Protein AF-0000000076840423 (afdb_homodimer)

Solvent-accessible surface area (backbone atoms only — not comparable to full-atom values): 22211 Å² total; per-residue (Å²): 113,71,65,56,52,51,48,51,56,51,63,62,37,62,54,51,47,40,51,42,52,26,36,36,42,45,23,32,31,58,39,43,52,65,48,45,51,59,42,34,30,20,41,46,35,51,72,68,57,31,37,48,40,54,22,37,22,36,36,16,24,22,51,9,21,39,50,32,24,53,50,19,53,59,40,26,74,80,32,70,71,45,27,24,54,50,46,28,32,50,12,32,47,49,41,34,61,45,45,45,42,64,52,64,65,50,70,82,44,68,86,41,51,65,62,50,37,53,49,34,22,54,40,18,33,41,48,35,11,37,55,55,24,24,52,53,58,49,50,59,46,45,36,48,66,58,45,37,58,50,52,52,16,49,45,46,19,53,25,26,40,46,25,10,56,32,23,44,47,47,35,45,43,13,40,71,70,43,52,37,57,34,89,73,35,48,53,97,71,19,14,68,67,42,23,52,14,41,30,53,30,40,39,56,42,27,37,53,29,23,54,52,30,32,56,43,50,56,61,42,70,69,40,37,61,56,42,31,54,51,24,52,52,52,49,53,52,56,54,66,72,97,113,68,66,58,53,51,49,52,56,52,62,61,36,64,54,50,47,39,52,42,53,25,37,36,42,45,23,32,32,58,40,42,53,65,49,44,50,60,41,33,30,19,42,48,37,51,71,68,58,30,37,47,41,51,23,39,21,36,36,17,24,21,51,9,24,38,50,32,25,53,51,18,54,59,39,24,74,80,33,72,71,45,26,25,54,51,48,26,33,50,12,30,46,49,42,32,60,46,44,46,41,62,53,64,65,49,69,82,46,69,85,42,51,64,62,51,38,53,48,35,24,54,41,17,32,41,47,35,12,36,53,54,24,25,52,52,58,49,49,58,46,45,37,48,66,60,45,38,57,49,51,52,15,50,45,44,20,51,26,26,38,47,26,10,55,31,24,45,47,48,40,46,43,12,38,71,71,43,54,35,55,35,91,74,34,49,53,96,71,19,16,67,66,42,23,52,14,42,30,52,29,40,39,56,43,27,38,53,32,23,53,52,30,33,56,44,51,53,62,42,68,68,40,37,60,55,41,31,54,51,25,51,52,52,50,53,53,56,54,65,72,96

Secondary structure (DSSP, 8-state):
-HHHHHHHHHHH-HHHHHHHHHHHHHHHHHHHHHTHHHHHHHHT--HHHHHHHHHHHHHHHHHHHHHHHHHHHHHHHH-TTTHHHHHHHHHHHHHHHHHHIIIIIS-SSGGGHHHHHHHHHHHHHHHT-IIIIIIHHHHHHHS-GGGHHHHHHHHHHHHHHHHHHHHHHHHHIIIIIT---GGG--GGG--HHHHHHHHHHHHHHHHHHHHHHHHHTTTHHHHHHHHHHHHHHHHHHHHHT-/-HHHHHHHHHHH-HHHHHHHHHHHHHHHHHHHHHTHHHHHHHHT--HHHHHHHHHHHHHHHHHHHHHHHHHHHHHHHH-TTTHHHHHHHHHHHHHHHHHHIIIIIS-SSGGGHHHHHHHHHHHHHHHT-IIIIIIHHHHHHHS-GGGHHHHHHHHHHHHHHHHHHHHHHHHHIIIIIT---GGG--GGG--HHHHHHHHHHHHHHHHHHHHHHHHHTTTHHHHHHHHHHHHHHHHHHHHHT-

Foldseek 3Di:
DVVVVLLVVLCPQVLLVLVLVLLLLQLLLVLLVVCQLVLLLLLPDDNVLSVLLVVLLVVLQVQQQVVLLVQLVVVCVVVVQPSLLVLQLFLLQLLQVLLCCLLPVDDSHPVCSVVSNVSSSPNSNRNNHNVNRHVLVLLPQLAPPVCSVVSVVVSCVSSVVSSVVSNVVLVCCLCPPLVLPVVVRPSNGRNPSNSNSSSVSSSVSGNVSSVVSSVSSVCSSPRSVVSSVVNVVVNVVVVVVD/DVVVVLLVVLCPQVLLVLVLVLLLLQLLLVLLVVCQLVLLLLLPDDNVLSVLLVVLLVVLQVQQQVVLLVQLVVVCVVVVQPSLLVLQLFLLQLLQVLLCCQLPVDDSHPVCSVVSNVSSSPNSNRNNHNVNRHVLVLLPQLAPPVCSVVSVVVSCVSSVVSSVVSNVVLVCCLCPPLVLPVVVRPSNGHNPSNSNSSSVSSSVSGNVSSVVSSVSSVCSSPRSVVSSVVNVVVVVVVVVVD

Structure (mmCIF, N/CA/C/O backbone):
data_AF-0000000076840423-model_v1
#
loop_
_entity.id
_entity.type
_entity.pdbx_description
1 polymer 'Major facilitator superfamily (MFS) profile domain-containing protein'
#
loop_
_atom_site.group_PDB
_atom_site.id
_atom_site.type_symbol
_atom_site.label_atom_id
_atom_site.label_alt_id
_atom_site.label_comp_id
_atom_site.label_asym_id
_atom_site.label_entity_id
_atom_site.label_seq_id
_atom_site.pdbx_PDB_ins_code
_atom_site.Cartn_x
_atom_site.Cartn_y
_atom_site.Cartn_z
_atom_site.occupancy
_atom_site.B_iso_or_equiv
_atom_site.auth_seq_id
_atom_site.auth_comp_id
_atom_site.auth_asym_id
_atom_site.auth_atom_id
_atom_site.pdbx_PDB_model_num
ATOM 1 N N . MET A 1 1 ? -11.68 -28.531 9.398 1 45.97 1 MET A N 1
ATOM 2 C CA . MET A 1 1 ? -10.523 -29.406 9.578 1 45.97 1 MET A CA 1
ATOM 3 C C . MET A 1 1 ? -9.57 -29.297 8.398 1 45.97 1 MET A C 1
ATOM 5 O O . MET A 1 1 ? -8.359 -29.156 8.586 1 45.97 1 MET A O 1
ATOM 9 N N . ASP A 1 2 ? -10.164 -29.094 7.109 1 58.38 2 ASP A N 1
ATOM 10 C CA . ASP A 1 2 ? -9.445 -29.094 5.84 1 58.38 2 ASP A CA 1
ATOM 11 C C . ASP A 1 2 ? -8.742 -27.75 5.613 1 58.38 2 ASP A C 1
ATOM 13 O O . ASP A 1 2 ? -7.598 -27.719 5.16 1 58.38 2 ASP A O 1
ATOM 17 N N . SER A 1 3 ? -9.32 -26.75 6.316 1 63.25 3 SER A N 1
ATOM 18 C CA . SER A 1 3 ? -8.727 -25.438 6.137 1 63.25 3 SER A CA 1
ATOM 19 C C . SER A 1 3 ? -7.488 -25.266 7.012 1 63.25 3 SER A C 1
ATOM 21 O O . SER A 1 3 ? -6.488 -24.688 6.57 1 63.25 3 SER A O 1
ATOM 23 N N . TRP A 1 4 ? -7.562 -25.906 8.172 1 68.12 4 TRP A N 1
ATOM 24 C CA . TRP A 1 4 ? -6.445 -25.797 9.102 1 68.12 4 TRP A CA 1
ATOM 25 C C . TRP A 1 4 ? -5.242 -26.594 8.609 1 68.12 4 TRP A C 1
ATOM 27 O O . TRP A 1 4 ? -4.102 -26.141 8.719 1 68.12 4 TRP A O 1
ATOM 37 N N . VAL A 1 5 ? -5.527 -27.766 8.086 1 71.56 5 VAL A N 1
ATOM 38 C CA . VAL A 1 5 ? -4.457 -28.609 7.562 1 71.56 5 VAL A CA 1
ATOM 39 C C . VAL A 1 5 ? -3.801 -27.938 6.367 1 71.56 5 VAL A C 1
ATOM 41 O O . VAL A 1 5 ? -2.574 -27.922 6.242 1 71.56 5 VAL A O 1
ATOM 44 N N . ALA A 1 6 ? -4.609 -27.328 5.633 1 71.12 6 ALA A N 1
ATOM 45 C CA . ALA A 1 6 ? -4.102 -26.594 4.477 1 71.12 6 ALA A CA 1
ATOM 46 C C . ALA A 1 6 ? -3.244 -25.406 4.914 1 71.12 6 ALA A C 1
ATOM 48 O O . ALA A 1 6 ? -2.188 -25.156 4.332 1 71.12 6 ALA A O 1
ATOM 49 N N . MET A 1 7 ? -3.705 -24.812 5.961 1 76.88 7 MET A N 1
ATOM 50 C CA . MET A 1 7 ? -2.967 -23.672 6.496 1 76.88 7 MET A CA 1
ATOM 51 C C . MET A 1 7 ? -1.603 -24.109 7.023 1 76.88 7 MET A C 1
ATOM 53 O O . MET A 1 7 ? -0.588 -23.469 6.73 1 76.88 7 MET A O 1
ATOM 57 N N . LYS A 1 8 ? -1.605 -25.141 7.711 1 80.88 8 LYS A N 1
ATOM 58 C CA . LYS A 1 8 ? -0.362 -25.656 8.273 1 80.88 8 LYS A CA 1
ATOM 59 C C . LYS A 1 8 ? 0.592 -26.125 7.18 1 80.88 8 LYS A C 1
ATOM 61 O O . LYS A 1 8 ? 1.806 -25.922 7.285 1 80.88 8 LYS A O 1
ATOM 66 N N . SER A 1 9 ? 0.049 -26.703 6.207 1 79.19 9 SER A N 1
ATOM 67 C CA . SER A 1 9 ? 0.866 -27.188 5.102 1 79.19 9 SER A CA 1
ATOM 68 C C . SER A 1 9 ? 1.54 -26.031 4.367 1 79.19 9 SER A C 1
ATOM 70 O O . SER A 1 9 ? 2.705 -26.141 3.975 1 79.19 9 SER A O 1
ATOM 72 N N . VAL A 1 10 ? 0.845 -24.984 4.266 1 79.12 10 VAL A N 1
ATOM 73 C CA . VAL A 1 10 ? 1.357 -23.812 3.559 1 79.12 10 VAL A CA 1
ATOM 74 C C . VAL A 1 10 ? 2.416 -23.125 4.41 1 79.12 10 VAL A C 1
ATOM 76 O O . VAL A 1 10 ? 3.449 -22.688 3.893 1 79.12 10 VAL A O 1
ATOM 79 N N . MET A 1 11 ? 2.188 -23.156 5.684 1 85.5 11 MET A N 1
ATOM 80 C CA . MET A 1 11 ? 3.092 -22.469 6.598 1 85.5 11 MET A CA 1
ATOM 81 C C . MET A 1 11 ? 4.41 -23.219 6.734 1 85.5 11 MET A C 1
ATOM 83 O O . MET A 1 11 ? 5.418 -22.641 7.156 1 85.5 11 MET A O 1
ATOM 87 N N . LYS A 1 12 ? 4.363 -24.453 6.355 1 87.06 12 LYS A N 1
ATOM 88 C CA . LYS A 1 12 ? 5.547 -25.281 6.523 1 87.06 12 LYS A CA 1
ATOM 89 C C . LYS A 1 12 ? 6.484 -25.156 5.324 1 87.06 12 LYS A C 1
ATOM 91 O O . LYS A 1 12 ? 7.645 -25.562 5.391 1 87.06 12 LYS A O 1
ATOM 96 N N . VAL A 1 13 ? 6.047 -24.672 4.238 1 89.81 13 VAL A N 1
ATOM 97 C CA . VAL A 1 13 ? 6.887 -24.484 3.061 1 89.81 13 VAL A CA 1
ATOM 98 C C . VAL A 1 13 ? 8 -23.484 3.381 1 89.81 13 VAL A C 1
ATOM 100 O O . VAL A 1 13 ? 7.727 -22.328 3.734 1 89.81 13 VAL A O 1
ATOM 103 N N . LYS A 1 14 ? 9.219 -23.922 3.289 1 93.5 14 LYS A N 1
ATOM 104 C CA . LYS A 1 14 ? 10.375 -23.109 3.676 1 93.5 14 LYS A CA 1
ATOM 105 C C . LYS A 1 14 ? 10.461 -21.844 2.828 1 93.5 14 LYS A C 1
ATOM 107 O O . LYS A 1 14 ? 10.773 -20.766 3.342 1 93.5 14 LYS A O 1
ATOM 112 N N . THR A 1 15 ? 10.219 -21.984 1.533 1 93.69 15 THR A N 1
ATOM 113 C CA . THR A 1 15 ? 10.203 -20.828 0.656 1 93.69 15 THR A CA 1
ATOM 114 C C . THR A 1 15 ? 9.219 -19.766 1.163 1 93.69 15 THR A C 1
ATOM 116 O O . THR A 1 15 ? 9.539 -18.578 1.184 1 93.69 15 THR A O 1
ATOM 119 N N . PHE A 1 16 ? 8.094 -20.219 1.623 1 92.81 16 PHE A N 1
ATOM 120 C CA . PHE A 1 16 ? 7.09 -19.312 2.166 1 92.81 16 PHE A CA 1
ATOM 121 C C . PHE A 1 16 ? 7.602 -18.625 3.426 1 92.81 16 PHE A C 1
ATOM 123 O O . PHE A 1 16 ? 7.461 -17.422 3.576 1 92.81 16 PHE A O 1
ATOM 130 N N . GLN A 1 17 ? 8.164 -19.344 4.262 1 92.88 17 GLN A N 1
ATOM 131 C CA . GLN A 1 17 ? 8.672 -18.812 5.52 1 92.88 17 GLN A CA 1
ATOM 132 C C . GLN A 1 17 ? 9.719 -17.734 5.27 1 92.88 17 GLN A C 1
ATOM 134 O O . GLN A 1 17 ? 9.711 -16.688 5.918 1 92.88 17 GLN A O 1
ATOM 139 N N . ILE A 1 18 ? 10.57 -17.984 4.363 1 94.31 18 ILE A N 1
ATOM 140 C CA . ILE A 1 18 ? 11.664 -17.062 4.062 1 94.31 18 ILE A CA 1
ATOM 141 C C . ILE A 1 18 ? 11.102 -15.781 3.449 1 94.31 18 ILE A C 1
ATOM 143 O O . ILE A 1 18 ? 11.484 -14.68 3.84 1 94.31 18 ILE A O 1
ATOM 147 N N . ILE A 1 19 ? 10.164 -15.953 2.533 1 93.19 19 ILE A N 1
ATOM 148 C CA . ILE A 1 19 ? 9.578 -14.797 1.854 1 93.19 19 ILE A CA 1
ATOM 149 C C . ILE A 1 19 ? 8.773 -13.969 2.846 1 93.19 19 ILE A C 1
ATOM 151 O O . ILE A 1 19 ? 8.828 -12.734 2.826 1 93.19 19 ILE A O 1
ATOM 155 N N . VAL A 1 20 ? 8.078 -14.617 3.73 1 91.12 20 VAL A N 1
ATOM 156 C CA . VAL A 1 20 ? 7.289 -13.922 4.738 1 91.12 20 VAL A CA 1
ATOM 157 C C . VAL A 1 20 ? 8.219 -13.164 5.688 1 91.12 20 VAL A C 1
ATOM 159 O O . VAL A 1 20 ? 7.941 -12.016 6.055 1 91.12 20 VAL A O 1
ATOM 162 N N . LEU A 1 21 ? 9.266 -13.805 6.094 1 91.06 21 LEU A N 1
ATOM 163 C CA . LEU A 1 21 ? 10.242 -13.141 6.957 1 91.06 21 LEU A CA 1
ATOM 164 C C . LEU A 1 21 ? 10.836 -11.914 6.273 1 91.06 21 LEU A C 1
ATOM 166 O O . LEU A 1 21 ? 10.977 -10.859 6.895 1 91.06 21 LEU A O 1
ATOM 170 N N . GLN A 1 22 ? 11.195 -12.125 5.031 1 91.94 22 GLN A N 1
ATOM 171 C CA . GLN A 1 22 ? 11.688 -11 4.242 1 91.94 22 GLN A CA 1
ATOM 172 C C . GLN A 1 22 ? 10.625 -9.906 4.121 1 91.94 22 GLN A C 1
ATOM 174 O O . GLN A 1 22 ? 10.938 -8.719 4.195 1 91.94 22 GLN A O 1
ATOM 179 N N . GLY A 1 23 ? 9.422 -10.289 3.955 1 89.5 23 GLY A N 1
ATOM 180 C CA . GLY A 1 23 ? 8.328 -9.336 3.84 1 89.5 23 GLY A CA 1
ATOM 181 C C . GLY A 1 23 ? 8.094 -8.547 5.109 1 89.5 23 GLY A C 1
ATOM 182 O O . GLY A 1 23 ? 7.789 -7.348 5.055 1 89.5 23 GLY A O 1
ATOM 183 N N . ILE A 1 24 ? 8.234 -9.164 6.188 1 88.12 24 ILE A N 1
ATOM 184 C CA . ILE A 1 24 ? 8.078 -8.508 7.477 1 88.12 24 ILE A CA 1
ATOM 185 C C . ILE A 1 24 ? 9.141 -7.426 7.641 1 88.12 24 ILE A C 1
ATOM 187 O O . ILE A 1 24 ? 8.828 -6.277 7.961 1 88.12 24 ILE A O 1
ATOM 191 N N . ILE A 1 25 ? 10.312 -7.773 7.352 1 90.5 25 ILE A N 1
ATOM 192 C CA . ILE A 1 25 ? 11.414 -6.824 7.465 1 90.5 25 ILE A CA 1
ATOM 193 C C . ILE A 1 25 ? 11.289 -5.754 6.383 1 90.5 25 ILE A C 1
ATOM 195 O O . ILE A 1 25 ? 11.508 -4.57 6.645 1 90.5 25 ILE A O 1
ATOM 199 N N . GLY A 1 26 ? 10.906 -6.223 5.223 1 89.81 26 GLY A N 1
ATOM 200 C CA . GLY A 1 26 ? 10.773 -5.328 4.082 1 89.81 26 GLY A CA 1
ATOM 201 C C . GLY A 1 26 ? 9.625 -4.352 4.223 1 89.81 26 GLY A C 1
ATOM 202 O O . GLY A 1 26 ? 9.578 -3.34 3.52 1 89.81 26 GLY A O 1
ATOM 203 N N . SER A 1 27 ? 8.727 -4.582 5.109 1 88.12 27 SER A N 1
ATOM 204 C CA . SER A 1 27 ? 7.605 -3.674 5.312 1 88.12 27 SER A CA 1
ATOM 205 C C . SER A 1 27 ? 8.039 -2.42 6.066 1 88.12 27 SER A C 1
ATOM 207 O O . SER A 1 27 ? 7.387 -1.378 5.977 1 88.12 27 SER A O 1
ATOM 209 N N . LEU A 1 28 ? 9.125 -2.475 6.738 1 88.62 28 LEU A N 1
ATOM 210 C CA . LEU A 1 28 ? 9.602 -1.348 7.535 1 88.62 28 LEU A CA 1
ATOM 211 C C . LEU A 1 28 ? 9.961 -0.166 6.645 1 88.62 28 LEU A C 1
ATOM 213 O O . LEU A 1 28 ? 9.453 0.942 6.836 1 88.62 28 LEU A O 1
ATOM 217 N N . PRO A 1 29 ? 10.766 -0.44 5.656 1 91.94 29 PRO A N 1
ATOM 218 C CA . PRO A 1 29 ? 11.086 0.698 4.789 1 91.94 29 PRO A CA 1
ATOM 219 C C . PRO A 1 29 ? 9.859 1.234 4.055 1 91.94 29 PRO A C 1
ATOM 221 O O . PRO A 1 29 ? 9.75 2.441 3.824 1 91.94 29 PRO A O 1
ATOM 224 N N . TRP A 1 30 ? 9 0.396 3.674 1 89.62 30 TRP A N 1
ATOM 225 C CA . TRP A 1 30 ? 7.797 0.841 2.98 1 89.62 30 TRP A CA 1
ATOM 226 C C . TRP A 1 30 ? 6.906 1.663 3.906 1 89.62 30 TRP A C 1
ATOM 228 O O . TRP A 1 30 ? 6.277 2.631 3.473 1 89.62 30 TRP A O 1
ATOM 238 N N . THR A 1 31 ? 6.863 1.289 5.137 1 86.81 31 THR A N 1
ATOM 239 C CA . THR A 1 31 ? 6.141 2.09 6.117 1 86.81 31 THR A CA 1
ATOM 240 C C . THR A 1 31 ? 6.82 3.439 6.32 1 86.81 31 THR A C 1
ATOM 242 O O . THR A 1 31 ? 6.148 4.465 6.469 1 86.81 31 THR A O 1
ATOM 245 N N . ALA A 1 32 ? 8.102 3.41 6.367 1 88.81 32 ALA A N 1
ATOM 246 C CA . ALA A 1 32 ? 8.852 4.652 6.52 1 88.81 32 ALA A CA 1
ATOM 247 C C . ALA A 1 32 ? 8.562 5.613 5.371 1 88.81 32 ALA A C 1
ATOM 249 O O . ALA A 1 32 ? 8.5 6.828 5.574 1 88.81 32 ALA A O 1
ATOM 250 N N . ILE A 1 33 ? 8.336 5.074 4.234 1 90.5 33 ILE A N 1
ATOM 251 C CA . ILE A 1 33 ? 8.094 5.871 3.037 1 90.5 33 ILE A CA 1
ATOM 252 C C . ILE A 1 33 ? 6.785 6.641 3.18 1 90.5 33 ILE A C 1
ATOM 254 O O . ILE A 1 33 ? 6.637 7.738 2.637 1 90.5 33 ILE A O 1
ATOM 258 N N . VAL A 1 34 ? 5.918 6.148 3.938 1 83.38 34 VAL A N 1
ATOM 259 C CA . VAL A 1 34 ? 4.641 6.812 4.16 1 83.38 34 VAL A CA 1
ATOM 260 C C . VAL A 1 34 ? 4.863 8.148 4.867 1 83.38 34 VAL A C 1
ATOM 262 O O . VAL A 1 34 ? 4.094 9.094 4.684 1 83.38 34 VAL A O 1
ATOM 265 N N . PHE A 1 35 ? 5.941 8.297 5.586 1 86.69 35 PHE A N 1
ATOM 266 C CA . PHE A 1 35 ? 6.246 9.5 6.348 1 86.69 35 PHE A CA 1
ATOM 267 C C . PHE A 1 35 ? 6.953 10.531 5.477 1 86.69 35 PHE A C 1
ATOM 269 O O . PHE A 1 35 ? 7.27 11.625 5.934 1 86.69 35 PHE A O 1
ATOM 276 N N . PHE A 1 36 ? 7.125 10.133 4.191 1 90.94 36 PHE A N 1
ATOM 277 C CA . PHE A 1 36 ? 7.777 11.07 3.281 1 90.94 36 PHE A CA 1
ATOM 278 C C . PHE A 1 36 ? 6.949 12.344 3.125 1 90.94 36 PHE A C 1
ATOM 280 O O . PHE A 1 36 ? 7.496 13.438 3.014 1 90.94 36 PHE A O 1
ATOM 287 N N . THR A 1 37 ? 5.664 12.102 3.09 1 85.19 37 THR A N 1
ATOM 288 C CA . THR A 1 37 ? 4.793 13.266 2.951 1 85.19 37 THR A CA 1
ATOM 289 C C . THR A 1 37 ? 5.039 14.266 4.082 1 85.19 37 THR A C 1
ATOM 291 O O . THR A 1 37 ? 5.246 15.453 3.834 1 85.19 37 THR A O 1
ATOM 294 N N . MET A 1 38 ? 5.027 13.758 5.266 1 83.12 38 MET A N 1
ATOM 295 C CA . MET A 1 38 ? 5.293 14.594 6.43 1 83.12 38 MET A CA 1
ATOM 296 C C . MET A 1 38 ? 6.691 15.195 6.359 1 83.12 38 MET A C 1
ATOM 298 O O . MET A 1 38 ? 6.891 16.359 6.711 1 83.12 38 MET A O 1
ATOM 302 N N . TRP A 1 39 ? 7.617 14.469 5.984 1 89.56 39 TRP A N 1
ATOM 303 C CA . TRP A 1 39 ? 9 14.922 5.875 1 89.56 39 TRP A CA 1
ATOM 304 C C . TRP A 1 39 ? 9.125 16.062 4.867 1 89.56 39 TRP A C 1
ATOM 306 O O . TRP A 1 39 ? 9.797 17.062 5.133 1 89.56 39 TRP A O 1
ATOM 316 N N . PHE A 1 40 ? 8.438 15.953 3.754 1 91 40 PHE A N 1
ATOM 317 C CA . PHE A 1 40 ? 8.453 17 2.742 1 91 40 PHE A CA 1
ATOM 318 C C . PHE A 1 40 ? 7.812 18.281 3.273 1 91 40 PHE A C 1
ATOM 320 O O . PHE A 1 40 ? 8.289 19.375 2.998 1 91 40 PHE A O 1
ATOM 327 N N . GLU A 1 41 ? 6.832 18.078 3.998 1 83.06 41 GLU A N 1
ATOM 328 C CA . GLU A 1 41 ? 6.156 19.234 4.562 1 83.06 41 GLU A CA 1
ATOM 329 C C . GLU A 1 41 ? 7.023 19.938 5.613 1 83.06 41 GLU A C 1
ATOM 331 O O . GLU A 1 41 ? 7 21.156 5.734 1 83.06 41 GLU A O 1
ATOM 336 N N . LEU A 1 42 ? 7.773 19.203 6.332 1 83.69 42 LEU A N 1
ATOM 337 C CA . LEU A 1 42 ? 8.688 19.766 7.324 1 83.69 42 LEU A CA 1
ATOM 338 C C . LEU A 1 42 ? 9.828 20.516 6.648 1 83.69 42 LEU A C 1
ATOM 340 O O . LEU A 1 42 ? 10.344 21.484 7.195 1 83.69 42 LEU A O 1
ATOM 344 N N . ILE A 1 43 ? 10.227 20.016 5.504 1 89.88 43 ILE A N 1
ATOM 345 C CA . ILE A 1 43 ? 11.25 20.719 4.73 1 89.88 43 ILE A CA 1
ATOM 346 C C . ILE A 1 43 ? 10.703 22.062 4.262 1 89.88 43 ILE A C 1
ATOM 348 O O . ILE A 1 43 ? 11.453 23.031 4.098 1 89.88 43 ILE A O 1
ATOM 352 N N . GLY A 1 44 ? 9.367 22.141 4.031 1 88.19 44 GLY A N 1
ATOM 353 C CA . GLY A 1 44 ? 8.734 23.391 3.621 1 88.19 44 GLY A CA 1
ATOM 354 C C . GLY A 1 44 ? 7.934 23.25 2.342 1 88.19 44 GLY A C 1
ATOM 355 O O . GLY A 1 44 ? 7.41 24.234 1.825 1 88.19 44 GLY A O 1
ATOM 356 N N . PHE A 1 45 ? 7.859 22.047 1.829 1 88.75 45 PHE A N 1
ATOM 357 C CA . PHE A 1 45 ? 7.066 21.828 0.624 1 88.75 45 PHE A CA 1
ATOM 358 C C . PHE A 1 45 ? 5.578 21.984 0.917 1 88.75 45 PHE A C 1
ATOM 360 O O . PHE A 1 45 ? 5.109 21.609 1.991 1 88.75 45 PHE A O 1
ATOM 367 N N . ASP A 1 46 ? 4.918 22.594 -0.035 1 83 46 ASP A N 1
ATOM 368 C CA . ASP A 1 46 ? 3.467 22.672 0.113 1 83 46 ASP A CA 1
ATOM 369 C C . ASP A 1 46 ? 2.816 21.312 -0.14 1 83 46 ASP A C 1
ATOM 371 O O . ASP A 1 46 ? 3.486 20.359 -0.558 1 83 46 ASP A O 1
ATOM 375 N N . ASN A 1 47 ? 1.565 21.234 0.182 1 77.31 47 ASN A N 1
ATOM 376 C CA . ASN A 1 47 ? 0.812 19.984 0.051 1 77.31 47 ASN A CA 1
ATOM 377 C C . ASN A 1 47 ? 0.813 19.484 -1.389 1 77.31 47 ASN A C 1
ATOM 379 O O . ASN A 1 47 ? 0.982 18.281 -1.629 1 77.31 47 ASN A O 1
ATOM 383 N N . ARG A 1 48 ? 0.678 20.359 -2.299 1 79.81 48 ARG A N 1
ATOM 384 C CA . ARG A 1 48 ? 0.64 19.984 -3.709 1 79.81 48 ARG A CA 1
ATOM 385 C C . ARG A 1 48 ? 1.981 19.422 -4.164 1 79.81 48 ARG A C 1
ATOM 387 O O . ARG A 1 48 ? 2.031 18.391 -4.848 1 79.81 48 ARG A O 1
ATOM 394 N N . SER A 1 49 ? 3.008 20.062 -3.768 1 87.38 49 SER A N 1
ATOM 395 C CA . SER A 1 49 ? 4.348 19.609 -4.137 1 87.38 49 SER A CA 1
ATOM 396 C C . SER A 1 49 ? 4.684 18.281 -3.494 1 87.38 49 SER A C 1
ATOM 398 O O . SER A 1 49 ? 5.293 17.406 -4.129 1 87.38 49 SER A O 1
ATOM 400 N N . SER A 1 50 ? 4.289 18.125 -2.293 1 88.38 50 SER A N 1
ATOM 401 C CA . SER A 1 50 ? 4.52 16.875 -1.599 1 88.38 50 SER A CA 1
ATOM 402 C C . SER A 1 50 ? 3.76 15.727 -2.266 1 88.38 50 SER A C 1
ATOM 404 O O . SER A 1 50 ? 4.301 14.633 -2.441 1 88.38 50 SER A O 1
ATOM 406 N N . ALA A 1 51 ? 2.561 16.016 -2.648 1 84.06 51 ALA A N 1
ATOM 407 C CA . ALA A 1 51 ? 1.744 15.016 -3.326 1 84.06 51 ALA A CA 1
ATOM 408 C C . ALA A 1 51 ? 2.35 14.641 -4.676 1 84.06 51 ALA A C 1
ATOM 410 O O . ALA A 1 51 ? 2.314 13.477 -5.074 1 84.06 51 ALA A O 1
ATOM 411 N N . ALA A 1 52 ? 2.844 15.625 -5.332 1 89.94 52 ALA A N 1
ATOM 412 C CA . ALA A 1 52 ? 3.459 15.391 -6.633 1 89.94 52 ALA A CA 1
ATOM 413 C C . ALA A 1 52 ? 4.684 14.484 -6.504 1 89.94 52 ALA A C 1
ATOM 415 O O . ALA A 1 52 ? 4.902 13.602 -7.336 1 89.94 52 ALA A O 1
ATOM 416 N N . LEU A 1 53 ? 5.445 14.742 -5.492 1 93.62 53 LEU A N 1
ATOM 417 C CA . LEU A 1 53 ? 6.621 13.906 -5.258 1 93.62 53 LEU A CA 1
ATOM 418 C C . LEU A 1 53 ? 6.215 12.469 -4.953 1 93.62 53 LEU A C 1
ATOM 420 O O . LEU A 1 53 ? 6.785 11.531 -5.508 1 93.62 53 LEU A O 1
ATOM 424 N N . ASN A 1 54 ? 5.227 12.336 -4.105 1 90.44 54 ASN A N 1
ATOM 425 C CA . ASN A 1 54 ? 4.727 11.008 -3.793 1 90.44 54 ASN A CA 1
ATOM 426 C C . ASN A 1 54 ? 4.145 10.32 -5.027 1 90.44 54 ASN A C 1
ATOM 428 O O . ASN A 1 54 ? 4.277 9.102 -5.188 1 90.44 54 ASN A O 1
ATOM 432 N N . SER A 1 55 ? 3.5 11.102 -5.824 1 88.81 55 SER A N 1
ATOM 433 C CA . SER A 1 55 ? 2.926 10.547 -7.051 1 88.81 55 SER A CA 1
ATOM 434 C C . SER A 1 55 ? 4.016 10.047 -7.992 1 88.81 55 SER A C 1
ATOM 436 O O . SER A 1 55 ? 3.854 9.008 -8.641 1 88.81 55 SER A O 1
ATOM 438 N N . LEU A 1 56 ? 5.039 10.758 -8.102 1 91.69 56 LEU A N 1
ATOM 439 C CA . LEU A 1 56 ? 6.148 10.336 -8.953 1 91.69 56 LEU A CA 1
ATOM 440 C C . LEU A 1 56 ? 6.766 9.039 -8.445 1 91.69 56 LEU A C 1
ATOM 442 O O . LEU A 1 56 ? 7.125 8.164 -9.234 1 91.69 56 LEU A O 1
ATOM 446 N N . PHE A 1 57 ? 6.895 9 -7.18 1 94.81 57 PHE A N 1
ATOM 447 C CA . PHE A 1 57 ? 7.359 7.754 -6.582 1 94.81 57 PHE A CA 1
ATOM 448 C C . PHE A 1 57 ? 6.422 6.602 -6.926 1 94.81 57 PHE A C 1
ATOM 450 O O . PHE A 1 57 ? 6.871 5.52 -7.301 1 94.81 57 PHE A O 1
ATOM 457 N N . ALA A 1 58 ? 5.172 6.824 -6.836 1 90.62 58 ALA A N 1
ATOM 458 C CA . ALA A 1 58 ? 4.164 5.801 -7.109 1 90.62 58 ALA A CA 1
ATOM 459 C C . ALA A 1 58 ? 4.207 5.363 -8.57 1 90.62 58 ALA A C 1
ATOM 461 O O . ALA A 1 58 ? 4.094 4.176 -8.875 1 90.62 58 ALA A O 1
ATOM 462 N N . ILE A 1 59 ? 4.34 6.285 -9.406 1 90.88 59 ILE A N 1
ATOM 463 C CA . ILE A 1 59 ? 4.441 5.98 -10.828 1 90.88 59 ILE A CA 1
ATOM 464 C C . ILE A 1 59 ? 5.711 5.172 -11.094 1 90.88 59 ILE A C 1
ATOM 466 O O . ILE A 1 59 ? 5.695 4.23 -11.891 1 90.88 59 ILE A O 1
ATOM 470 N N . GLY A 1 60 ? 6.773 5.586 -10.484 1 94.44 60 GLY A N 1
ATOM 471 C CA . GLY A 1 60 ? 7.992 4.793 -10.57 1 94.44 60 GLY A CA 1
ATOM 472 C C . GLY A 1 60 ? 7.805 3.363 -10.102 1 94.44 60 GLY A C 1
ATOM 473 O O . GLY A 1 60 ? 8.25 2.422 -10.758 1 94.44 60 GLY A O 1
ATOM 474 N N . CYS A 1 61 ? 7.113 3.209 -9.008 1 93.12 61 CYS A N 1
ATOM 475 C CA . CYS A 1 61 ? 6.863 1.878 -8.469 1 93.12 61 CYS A CA 1
ATOM 476 C C . CYS A 1 61 ? 6.043 1.036 -9.438 1 93.12 61 CYS A C 1
ATOM 478 O O . CYS A 1 61 ? 6.336 -0.144 -9.641 1 93.12 61 CYS A O 1
ATOM 480 N N . ALA A 1 62 ? 5.027 1.664 -9.977 1 89.69 62 ALA A N 1
ATOM 481 C CA . ALA A 1 62 ? 4.184 0.947 -10.93 1 89.69 62 ALA A CA 1
ATOM 482 C C . ALA A 1 62 ? 4.992 0.481 -12.133 1 89.69 62 ALA A C 1
ATOM 484 O O . ALA A 1 62 ? 4.883 -0.673 -12.555 1 89.69 62 ALA A O 1
ATOM 485 N N . SER A 1 63 ? 5.77 1.352 -12.641 1 90.94 63 SER A N 1
ATOM 486 C CA . SER A 1 63 ? 6.621 1.026 -13.781 1 90.94 63 SER A CA 1
ATOM 487 C C . SER A 1 63 ? 7.672 -0.015 -13.414 1 90.94 63 SER A C 1
ATOM 489 O O . SER A 1 63 ? 7.973 -0.911 -14.203 1 90.94 63 SER A O 1
ATOM 491 N N . GLY A 1 64 ? 8.195 0.155 -12.273 1 93.06 64 GLY A N 1
ATOM 492 C CA . GLY A 1 64 ? 9.219 -0.775 -11.812 1 93.06 64 GLY A CA 1
ATOM 493 C C . GLY A 1 64 ? 8.688 -2.186 -11.617 1 93.06 64 GLY A C 1
ATOM 494 O O . GLY A 1 64 ? 9.367 -3.158 -11.953 1 93.06 64 GLY A O 1
ATOM 495 N N . ALA A 1 65 ? 7.551 -2.246 -11.055 1 88.75 65 ALA A N 1
ATOM 496 C CA . ALA A 1 65 ? 6.949 -3.561 -10.852 1 88.75 65 ALA A CA 1
ATOM 497 C C . ALA A 1 65 ? 6.809 -4.309 -12.172 1 88.75 65 ALA A C 1
ATOM 499 O O . ALA A 1 65 ? 7.102 -5.504 -12.25 1 88.75 65 ALA A O 1
ATOM 500 N N . LEU A 1 66 ? 6.379 -3.596 -13.18 1 87.5 66 LEU A N 1
ATOM 501 C CA . LEU A 1 66 ? 6.242 -4.195 -14.5 1 87.5 66 LEU A CA 1
ATOM 502 C C . LEU A 1 66 ? 7.602 -4.574 -15.07 1 87.5 66 LEU A C 1
ATOM 504 O O . LEU A 1 66 ? 7.789 -5.688 -15.562 1 87.5 66 LEU A O 1
ATOM 508 N N . LEU A 1 67 ? 8.492 -3.643 -14.969 1 90.75 67 LEU A N 1
ATOM 509 C CA . LEU A 1 67 ? 9.828 -3.869 -15.5 1 90.75 67 LEU A CA 1
ATOM 510 C C . LEU A 1 67 ? 10.516 -5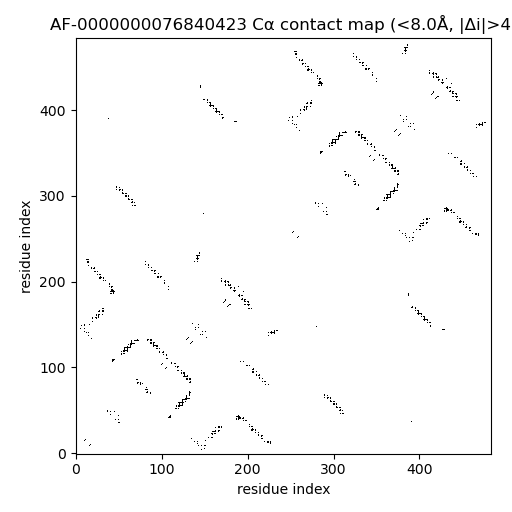.023 -14.781 1 90.75 67 LEU A C 1
ATOM 512 O O . LEU A 1 67 ? 11.141 -5.875 -15.414 1 90.75 67 LEU A O 1
ATOM 516 N N . GLY A 1 68 ? 10.453 -4.988 -13.469 1 90.5 68 GLY A N 1
ATOM 517 C CA . GLY A 1 68 ? 11.047 -6.059 -12.688 1 90.5 68 GLY A CA 1
ATOM 518 C C . GLY A 1 68 ? 10.469 -7.426 -13.016 1 90.5 68 GLY A C 1
ATOM 519 O O . GLY A 1 68 ? 11.203 -8.414 -13.086 1 90.5 68 GLY A O 1
ATOM 520 N N . GLY A 1 69 ? 9.195 -7.492 -13.211 1 87.12 69 GLY A N 1
ATOM 521 C CA . GLY A 1 69 ? 8.562 -8.742 -13.602 1 87.12 69 GLY A CA 1
ATOM 522 C C . GLY A 1 69 ? 9.031 -9.258 -14.945 1 87.12 69 GLY A C 1
ATOM 523 O O . GLY A 1 69 ? 9.367 -10.43 -15.086 1 87.12 69 GLY A O 1
ATOM 524 N N . VAL A 1 70 ? 9.086 -8.383 -15.922 1 89.12 70 VAL A N 1
ATOM 525 C CA . VAL A 1 70 ? 9.492 -8.758 -17.281 1 89.12 70 VAL A CA 1
ATOM 526 C C . VAL A 1 70 ? 10.953 -9.211 -17.266 1 89.12 70 VAL A C 1
ATOM 528 O O . VAL A 1 70 ? 11.297 -10.227 -17.891 1 89.12 70 VAL A O 1
ATOM 531 N N . LEU A 1 71 ? 11.719 -8.492 -16.562 1 90.81 71 LEU A N 1
ATOM 532 C CA . LEU A 1 71 ? 13.141 -8.836 -16.484 1 90.81 71 LEU A CA 1
ATOM 533 C C . LEU A 1 71 ? 13.336 -10.18 -15.805 1 90.81 71 LEU A C 1
ATOM 535 O O . LEU A 1 71 ? 14.156 -10.992 -16.234 1 90.81 71 LEU A O 1
ATOM 539 N N . ALA A 1 72 ? 12.641 -10.352 -14.703 1 91 72 ALA A N 1
ATOM 540 C CA . ALA A 1 72 ? 12.742 -11.609 -13.969 1 91 72 ALA A CA 1
ATOM 541 C C . ALA A 1 72 ? 12.289 -12.781 -14.828 1 91 72 ALA A C 1
ATOM 543 O O . ALA A 1 72 ? 12.891 -13.859 -14.789 1 91 72 ALA A O 1
ATOM 544 N N . ASP A 1 73 ? 11.297 -12.594 -15.602 1 86.81 73 ASP A N 1
ATOM 545 C CA . ASP A 1 73 ? 10.789 -13.648 -16.484 1 86.81 73 ASP A CA 1
ATOM 546 C C . ASP A 1 73 ? 11.805 -13.992 -17.562 1 86.81 73 ASP A C 1
ATOM 548 O O . ASP A 1 73 ? 12.016 -15.164 -17.891 1 86.81 73 ASP A O 1
ATOM 552 N N . ARG A 1 74 ? 12.344 -13 -18.156 1 90.38 74 ARG A N 1
ATOM 553 C CA . ARG A 1 74 ? 13.336 -13.219 -19.188 1 90.38 74 ARG A CA 1
ATOM 554 C C . ARG A 1 74 ? 14.57 -13.922 -18.641 1 90.38 74 ARG A C 1
ATOM 556 O O . ARG A 1 74 ? 15.102 -14.844 -19.266 1 90.38 74 ARG A O 1
ATOM 563 N N . LEU A 1 75 ? 14.992 -13.5 -17.5 1 91.38 75 LEU A N 1
ATOM 564 C CA . LEU A 1 75 ? 16.188 -14.07 -16.891 1 91.38 75 LEU A CA 1
ATOM 565 C C . LEU A 1 75 ? 15.914 -15.484 -16.391 1 91.38 75 LEU A C 1
ATOM 567 O O . LEU A 1 75 ? 16.828 -16.312 -16.344 1 91.38 75 LEU A O 1
ATOM 571 N N . SER A 1 76 ? 14.727 -15.664 -15.961 1 88.94 76 SER A N 1
ATOM 572 C CA . SER A 1 76 ? 14.352 -16.984 -15.445 1 88.94 76 SER A CA 1
ATOM 573 C C . SER A 1 76 ? 14.422 -18.047 -16.531 1 88.94 76 SER A C 1
ATOM 575 O O . SER A 1 76 ? 14.5 -19.234 -16.234 1 88.94 76 SER A O 1
ATOM 577 N N . ARG A 1 77 ? 14.328 -17.672 -17.797 1 88 77 ARG A N 1
ATOM 578 C CA . ARG A 1 77 ? 14.484 -18.625 -18.906 1 88 77 ARG A CA 1
ATOM 579 C C . ARG A 1 77 ? 15.883 -19.219 -18.938 1 88 77 ARG A C 1
ATOM 581 O O . ARG A 1 77 ? 16.062 -20.375 -19.281 1 88 77 ARG A O 1
ATOM 588 N N . HIS A 1 78 ? 16.828 -18.453 -18.562 1 90 78 HIS A N 1
ATOM 589 C CA . HIS A 1 78 ? 18.219 -18.891 -18.562 1 90 78 HIS A CA 1
ATOM 590 C C . HIS A 1 78 ? 18.625 -19.438 -17.188 1 90 78 HIS A C 1
ATOM 592 O O . HIS A 1 78 ? 19.406 -20.391 -17.109 1 90 78 HIS A O 1
ATOM 598 N N . TYR A 1 79 ? 18.156 -18.766 -16.109 1 90.44 79 TYR A N 1
ATOM 599 C CA . TYR A 1 79 ? 18.453 -19.156 -14.742 1 90.44 79 TYR A CA 1
ATOM 600 C C . TYR A 1 79 ? 17.172 -19.359 -13.938 1 90.44 79 TYR A C 1
ATOM 602 O O . TYR A 1 79 ? 16.859 -18.578 -13.047 1 90.44 79 TYR A O 1
ATOM 610 N N . PRO A 1 80 ? 16.547 -20.453 -14.102 1 84.25 80 PRO A N 1
ATOM 611 C CA . PRO A 1 80 ? 15.211 -20.672 -13.531 1 84.25 80 PRO A CA 1
ATOM 612 C C . PRO A 1 80 ? 15.234 -20.766 -12.008 1 84.25 80 PRO A C 1
ATOM 614 O O . PRO A 1 80 ? 14.234 -20.422 -11.352 1 84.25 80 PRO A O 1
ATOM 617 N N . ASP A 1 81 ? 16.328 -21.078 -11.453 1 86.88 81 ASP A N 1
ATOM 618 C CA . ASP A 1 81 ? 16.344 -21.312 -10.008 1 86.88 81 ASP A CA 1
ATOM 619 C C . ASP A 1 81 ? 16.875 -20.094 -9.258 1 86.88 81 ASP A C 1
ATOM 621 O O . ASP A 1 81 ? 16.656 -19.969 -8.055 1 86.88 81 ASP A O 1
ATOM 625 N N . SER A 1 82 ? 17.516 -19.156 -9.992 1 91.81 82 SER A N 1
ATOM 626 C CA . SER A 1 82 ? 18.203 -18.109 -9.242 1 91.81 82 SER A CA 1
ATOM 627 C C . SER A 1 82 ? 17.797 -16.719 -9.742 1 91.81 82 SER A C 1
ATOM 629 O O . SER A 1 82 ? 18 -15.727 -9.039 1 91.81 82 SER A O 1
ATOM 631 N N . ALA A 1 83 ? 17.266 -16.625 -10.867 1 92.19 83 ALA A N 1
ATOM 632 C CA . ALA A 1 83 ? 17.031 -15.328 -11.516 1 92.19 83 ALA A CA 1
ATOM 633 C C . ALA A 1 83 ? 16.062 -14.477 -10.703 1 92.19 83 ALA A C 1
ATOM 635 O O . ALA A 1 83 ? 16.312 -13.289 -10.477 1 92.19 83 ALA A O 1
ATOM 636 N N . ARG A 1 84 ? 15.016 -15.07 -10.281 1 92.25 84 ARG A N 1
ATOM 637 C CA . ARG A 1 84 ? 13.992 -14.336 -9.539 1 92.25 84 ARG A CA 1
ATOM 638 C C . ARG A 1 84 ? 14.539 -13.844 -8.203 1 92.25 84 ARG A C 1
ATOM 640 O O . ARG A 1 84 ? 14.219 -12.734 -7.77 1 92.25 84 ARG A O 1
ATOM 647 N N . ILE A 1 85 ? 15.359 -14.641 -7.613 1 94.75 85 ILE A N 1
ATOM 648 C CA . ILE A 1 85 ? 15.961 -14.281 -6.336 1 94.75 85 ILE A CA 1
ATOM 649 C C . ILE A 1 85 ? 16.953 -13.141 -6.535 1 94.75 85 ILE A C 1
ATOM 651 O O . ILE A 1 85 ? 16.969 -12.188 -5.75 1 94.75 85 ILE A O 1
ATOM 655 N N . MET A 1 86 ? 17.719 -13.227 -7.609 1 95.62 86 MET A N 1
ATOM 656 C CA . MET A 1 86 ? 18.688 -12.188 -7.914 1 95.62 86 MET A CA 1
ATOM 657 C C . MET A 1 86 ? 18.016 -10.844 -8.156 1 95.62 86 MET A C 1
ATOM 659 O O . MET A 1 86 ? 18.5 -9.805 -7.715 1 95.62 86 MET A O 1
ATOM 663 N N . CYS A 1 87 ? 16.953 -10.883 -8.867 1 95.19 87 CYS A N 1
ATOM 664 C CA . CYS A 1 87 ? 16.203 -9.664 -9.148 1 95.19 87 CYS A CA 1
ATOM 665 C C . CYS A 1 87 ? 15.656 -9.062 -7.859 1 95.19 87 CYS A C 1
ATOM 667 O O . CYS A 1 87 ? 15.695 -7.848 -7.672 1 95.19 87 CYS A O 1
ATOM 669 N N . ALA A 1 88 ? 15.133 -9.914 -6.992 1 95 88 ALA A N 1
ATOM 670 C CA . ALA A 1 88 ? 14.609 -9.445 -5.715 1 95 88 ALA A CA 1
ATOM 671 C C . ALA A 1 88 ? 15.711 -8.828 -4.859 1 95 88 ALA A C 1
ATOM 673 O O . ALA A 1 88 ? 15.508 -7.793 -4.223 1 95 88 ALA A O 1
ATOM 674 N N . GLN A 1 89 ? 16.875 -9.453 -4.867 1 96.38 89 GLN A N 1
ATOM 675 C CA . GLN A 1 89 ? 18 -8.945 -4.094 1 96.38 89 GLN A CA 1
ATOM 676 C C . GLN A 1 89 ? 18.5 -7.613 -4.648 1 96.38 89 GLN A C 1
ATOM 678 O O . GLN A 1 89 ? 18.891 -6.723 -3.889 1 96.38 89 GLN A O 1
ATOM 683 N N . PHE A 1 90 ? 18.516 -7.547 -5.934 1 96.81 90 PHE A N 1
ATOM 684 C CA . PHE A 1 90 ? 18.891 -6.285 -6.555 1 96.81 90 PHE A CA 1
ATOM 685 C C . PHE A 1 90 ? 17.953 -5.168 -6.133 1 96.81 90 PHE A C 1
ATOM 687 O O . PHE A 1 90 ? 18.391 -4.082 -5.754 1 96.81 90 PHE A O 1
ATOM 694 N N . SER A 1 91 ? 16.672 -5.406 -6.246 1 96.69 91 SER A N 1
ATOM 695 C CA . SER A 1 91 ? 15.656 -4.422 -5.879 1 96.69 91 SER A CA 1
ATOM 696 C C . SER A 1 91 ? 15.797 -3.992 -4.422 1 96.69 91 SER A C 1
ATOM 698 O O . SER A 1 91 ? 15.758 -2.801 -4.113 1 96.69 91 SER A O 1
ATOM 700 N N . ALA A 1 92 ? 15.961 -4.965 -3.535 1 96.06 92 ALA A N 1
ATOM 701 C CA . ALA A 1 92 ? 16.156 -4.66 -2.119 1 96.06 92 ALA A CA 1
ATOM 702 C C . ALA A 1 92 ? 17.422 -3.852 -1.893 1 96.06 92 ALA A C 1
ATOM 704 O O . ALA A 1 92 ? 17.438 -2.904 -1.104 1 96.06 92 ALA A O 1
ATOM 705 N N . PHE A 1 93 ? 18.469 -4.172 -2.596 1 97.31 93 PHE A N 1
ATOM 706 C CA . PHE A 1 93 ? 19.75 -3.498 -2.449 1 97.31 93 PHE A CA 1
ATOM 707 C C . PHE A 1 93 ? 19.656 -2.043 -2.891 1 97.31 93 PHE A C 1
ATOM 709 O O . PHE A 1 93 ? 20.25 -1.161 -2.279 1 97.31 93 PHE A O 1
ATOM 716 N N . MET A 1 94 ? 18.953 -1.799 -3.914 1 97.38 94 MET A N 1
ATOM 717 C CA . MET A 1 94 ? 18.844 -0.452 -4.465 1 97.38 94 MET A CA 1
ATOM 718 C C . MET A 1 94 ? 18.156 0.485 -3.477 1 97.38 94 MET A C 1
ATOM 720 O O . MET A 1 94 ? 18.312 1.704 -3.555 1 97.38 94 MET A O 1
ATOM 724 N N . GLY A 1 95 ? 17.359 -0.084 -2.516 1 97 95 GLY A N 1
ATOM 725 C CA . GLY A 1 95 ? 16.766 0.741 -1.479 1 97 95 GLY A CA 1
ATOM 726 C C . GLY A 1 95 ? 17.797 1.461 -0.622 1 97 95 GLY A C 1
ATOM 727 O O . GLY A 1 95 ? 17.516 2.541 -0.092 1 97 95 GLY A O 1
ATOM 728 N N . ILE A 1 96 ? 18.969 0.91 -0.531 1 97.19 96 ILE A N 1
ATOM 729 C CA . ILE A 1 96 ? 20 1.432 0.361 1 97.19 96 ILE A CA 1
ATOM 730 C C . ILE A 1 96 ? 20.594 2.711 -0.226 1 97.19 96 ILE A C 1
ATOM 732 O O . ILE A 1 96 ? 20.5 3.779 0.38 1 97.19 96 ILE A O 1
ATOM 736 N N . PRO A 1 97 ? 21.141 2.652 -1.428 1 97.69 97 PRO A N 1
ATOM 737 C CA . PRO A 1 97 ? 21.75 3.883 -1.952 1 97.69 97 PRO A CA 1
ATOM 738 C C . PRO A 1 97 ? 20.719 4.984 -2.191 1 97.69 97 PRO A C 1
ATOM 740 O O . PRO A 1 97 ? 21 6.164 -1.966 1 97.69 97 PRO A O 1
ATOM 743 N N . PHE A 1 98 ? 19.531 4.691 -2.625 1 97.69 98 PHE A N 1
ATOM 744 C CA . PHE A 1 98 ? 18.531 5.723 -2.906 1 97.69 98 PHE A CA 1
ATOM 745 C C . PHE A 1 98 ? 18.016 6.344 -1.616 1 97.69 98 PHE A C 1
ATOM 747 O O . PHE A 1 98 ? 17.719 7.535 -1.575 1 97.69 98 PHE A O 1
ATOM 754 N N . SER A 1 99 ? 17.859 5.5 -0.56 1 97.06 99 SER A N 1
ATOM 755 C CA . SER A 1 99 ? 17.5 6.078 0.731 1 97.06 99 SER A CA 1
ATOM 756 C C . SER A 1 99 ? 18.578 7.031 1.233 1 97.06 99 SER A C 1
ATOM 758 O O . SER A 1 99 ? 18.266 8.102 1.758 1 97.06 99 SER A O 1
ATOM 760 N N . TRP A 1 100 ? 19.797 6.617 1.013 1 96.62 100 TRP A N 1
ATOM 761 C CA . TRP A 1 100 ? 20.922 7.449 1.436 1 96.62 100 TRP A CA 1
ATOM 762 C C . TRP A 1 100 ? 20.953 8.766 0.665 1 96.62 100 TRP A C 1
ATOM 764 O O . TRP A 1 100 ? 21.141 9.828 1.251 1 96.62 100 TRP A O 1
ATOM 774 N N . ILE A 1 101 ? 20.781 8.703 -0.605 1 97.5 101 ILE A N 1
ATOM 775 C CA . ILE A 1 101 ? 20.812 9.891 -1.45 1 97.5 101 ILE A CA 1
ATOM 776 C C . ILE A 1 101 ? 19.641 10.805 -1.083 1 97.5 101 ILE A C 1
ATOM 778 O O . ILE A 1 101 ? 19.828 12.008 -0.876 1 97.5 101 ILE A O 1
ATOM 782 N N . LEU A 1 102 ? 18.453 10.258 -0.899 1 96.56 102 LEU A N 1
ATOM 783 C CA . LEU A 1 102 ? 17.219 11 -0.665 1 96.56 102 LEU A CA 1
ATOM 784 C C . LEU A 1 102 ? 17.25 11.703 0.687 1 96.56 102 LEU A C 1
ATOM 786 O O . LEU A 1 102 ? 16.859 12.867 0.797 1 96.56 102 LEU A O 1
ATOM 790 N N . LEU A 1 103 ? 17.781 11.016 1.692 1 95.31 103 LEU A N 1
ATOM 791 C CA . LEU A 1 103 ? 17.594 11.484 3.057 1 95.31 10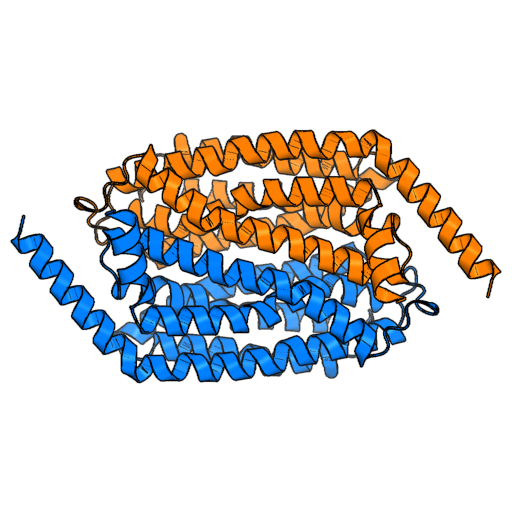3 LEU A CA 1
ATOM 792 C C . LEU A 1 103 ? 18.859 12.164 3.582 1 95.31 103 LEU A C 1
ATOM 794 O O . LEU A 1 103 ? 18.812 12.844 4.609 1 95.31 103 LEU A O 1
ATOM 798 N N . THR A 1 104 ? 20 11.992 2.9 1 93.94 104 THR A N 1
ATOM 799 C CA . THR A 1 104 ? 21.234 12.547 3.443 1 93.94 104 THR A CA 1
ATOM 800 C C . THR A 1 104 ? 21.938 13.414 2.404 1 93.94 104 THR A C 1
ATOM 802 O O . THR A 1 104 ? 22.453 14.484 2.73 1 93.94 104 THR A O 1
ATOM 805 N N . VAL A 1 105 ? 21.953 13.031 1.156 1 95.12 105 VAL A N 1
ATOM 806 C CA . VAL A 1 105 ? 22.781 13.695 0.145 1 95.12 105 VAL A CA 1
ATOM 807 C C . VAL A 1 105 ? 22.062 14.938 -0.376 1 95.12 105 VAL A C 1
ATOM 809 O O . VAL A 1 105 ? 22.656 16 -0.505 1 95.12 105 VAL A O 1
ATOM 812 N N . ILE A 1 106 ? 20.75 14.875 -0.657 1 95.62 106 ILE A N 1
ATOM 813 C CA . ILE A 1 106 ? 20 16.016 -1.165 1 95.62 106 ILE A CA 1
ATOM 814 C C . ILE A 1 106 ? 19.734 17 -0.037 1 95.62 106 ILE A C 1
ATOM 816 O O . ILE A 1 106 ? 19.203 16.641 1.012 1 95.62 106 ILE A O 1
ATOM 820 N N . PRO A 1 107 ? 20.172 18.25 -0.225 1 93.81 107 PRO A N 1
ATOM 821 C CA . PRO A 1 107 ? 19.875 19.25 0.804 1 93.81 107 PRO A CA 1
ATOM 822 C C . PRO A 1 107 ? 18.391 19.422 1.065 1 93.81 107 PRO A C 1
ATOM 824 O O . PRO A 1 107 ? 17.578 19.344 0.133 1 93.81 107 PRO A O 1
ATOM 827 N N . GLN A 1 108 ? 18.078 19.531 2.27 1 93.12 108 GLN A N 1
ATOM 828 C CA . GLN A 1 108 ? 16.672 19.656 2.656 1 93.12 108 GLN A CA 1
ATOM 829 C C . GLN A 1 108 ? 16.156 21.062 2.404 1 93.12 108 GLN A C 1
ATOM 831 O O . GLN A 1 108 ? 16.016 21.859 3.338 1 93.12 108 GLN A O 1
ATOM 836 N N . SER A 1 109 ? 15.867 21.391 1.232 1 92.94 109 SER A N 1
ATOM 837 C CA . SER A 1 109 ? 15.344 22.688 0.785 1 92.94 109 SER A CA 1
ATOM 838 C C . SER A 1 109 ? 14.352 22.516 -0.356 1 92.94 109 SER A C 1
ATOM 840 O O . SER A 1 109 ? 14.43 21.547 -1.121 1 92.94 109 SER A O 1
ATOM 842 N N . THR A 1 110 ? 13.477 23.422 -0.431 1 92.56 110 THR A N 1
ATOM 843 C CA . THR A 1 110 ? 12.438 23.375 -1.456 1 92.56 110 THR A CA 1
ATOM 844 C C . THR A 1 110 ? 13.031 23.656 -2.836 1 92.56 110 THR A C 1
ATOM 846 O O . THR A 1 110 ? 12.398 23.375 -3.855 1 92.56 110 THR A O 1
ATOM 849 N N . ASP A 1 111 ? 14.25 24.109 -2.824 1 93.31 111 ASP A N 1
ATOM 850 C CA . ASP A 1 111 ? 14.922 24.422 -4.082 1 93.31 111 ASP A CA 1
ATOM 851 C C . ASP A 1 111 ? 15.297 23.156 -4.84 1 93.31 111 ASP A C 1
ATOM 853 O O . ASP A 1 111 ? 15.555 23.188 -6.047 1 93.31 111 ASP A O 1
ATOM 857 N N . TYR A 1 112 ? 15.32 22.062 -4.191 1 95.19 112 TYR A N 1
ATOM 858 C CA . TYR A 1 112 ? 15.797 20.828 -4.797 1 95.19 112 TYR A CA 1
ATOM 859 C C . TYR A 1 112 ? 14.633 19.906 -5.129 1 95.19 112 TYR A C 1
ATOM 861 O O . TYR A 1 112 ? 14.742 18.688 -4.992 1 95.19 112 TYR A O 1
ATOM 869 N N . TRP A 1 113 ? 13.547 20.438 -5.52 1 94.75 113 TRP A N 1
ATOM 870 C CA . TRP A 1 113 ? 12.359 19.641 -5.859 1 94.75 113 TRP A CA 1
ATOM 871 C C . TRP A 1 113 ? 12.672 18.641 -6.965 1 94.75 113 TRP A C 1
ATOM 873 O O . TRP A 1 113 ? 12.281 17.469 -6.879 1 94.75 113 TRP A O 1
ATOM 883 N N . LEU A 1 114 ? 13.406 19.109 -7.949 1 95.88 114 LEU A N 1
ATOM 884 C CA . LEU A 1 114 ? 13.719 18.234 -9.086 1 95.88 114 LEU A CA 1
ATOM 885 C C . LEU A 1 114 ? 14.602 17.078 -8.656 1 95.88 114 LEU A C 1
ATOM 887 O O . LEU A 1 114 ? 14.43 15.953 -9.133 1 95.88 114 LEU A O 1
ATOM 891 N N . ALA A 1 115 ? 15.539 17.328 -7.816 1 96.94 115 ALA A N 1
ATOM 892 C CA . ALA A 1 115 ? 16.391 16.266 -7.312 1 96.94 115 ALA A CA 1
ATOM 893 C C . ALA A 1 115 ? 15.586 15.219 -6.543 1 96.94 115 ALA A C 1
ATOM 895 O O . ALA A 1 115 ? 15.797 14.016 -6.711 1 96.94 115 ALA A O 1
ATOM 896 N N . TYR A 1 116 ? 14.664 15.688 -5.738 1 97.44 116 TYR A N 1
ATOM 897 C CA . TYR A 1 116 ? 13.781 14.781 -5.016 1 97.44 116 TYR A CA 1
ATOM 898 C C . TYR A 1 116 ? 12.914 13.977 -5.98 1 97.44 116 TYR A C 1
ATOM 900 O O . TYR A 1 116 ? 12.758 12.766 -5.824 1 97.44 116 TYR A O 1
ATOM 908 N N . ALA A 1 117 ? 12.445 14.672 -6.957 1 96.81 117 ALA A N 1
ATOM 909 C CA . ALA A 1 117 ? 11.547 14.062 -7.93 1 96.81 117 ALA A CA 1
ATOM 910 C C . ALA A 1 117 ? 12.25 12.945 -8.695 1 96.81 117 ALA A C 1
ATOM 912 O O . ALA A 1 117 ? 11.734 11.828 -8.789 1 96.81 117 ALA A O 1
ATOM 913 N N . ILE A 1 118 ? 13.391 13.188 -9.188 1 97.44 118 ILE A N 1
ATOM 914 C CA . ILE A 1 118 ? 14.141 12.219 -9.977 1 97.44 118 ILE A CA 1
ATOM 915 C C . ILE A 1 118 ? 14.562 11.047 -9.102 1 97.44 118 ILE A C 1
ATOM 917 O O . ILE A 1 118 ? 14.438 9.883 -9.5 1 97.44 118 ILE A O 1
ATOM 921 N N . THR A 1 119 ? 15.023 11.344 -7.934 1 97.75 119 THR A N 1
ATOM 922 C CA . THR A 1 119 ? 15.477 10.305 -7.023 1 97.75 119 THR A CA 1
ATOM 923 C C . THR A 1 119 ? 14.32 9.398 -6.621 1 97.75 119 THR A C 1
ATOM 925 O O . THR A 1 119 ? 14.453 8.172 -6.605 1 97.75 119 THR A O 1
ATOM 928 N N . LEU A 1 120 ? 13.203 10.023 -6.32 1 97.44 120 LEU A N 1
ATOM 929 C CA . LEU A 1 120 ? 12.031 9.25 -5.926 1 97.44 120 LEU A CA 1
ATOM 930 C C . LEU A 1 120 ? 11.539 8.383 -7.082 1 97.44 120 LEU A C 1
ATOM 932 O O . LEU A 1 120 ? 11.156 7.23 -6.879 1 97.44 120 LEU A O 1
ATOM 936 N N . PHE A 1 121 ? 11.547 8.977 -8.258 1 96.5 121 PHE A N 1
ATOM 937 C CA . PHE A 1 121 ? 11.117 8.227 -9.43 1 96.5 121 PHE A CA 1
ATOM 938 C C . PHE A 1 121 ? 12.031 7.027 -9.672 1 96.5 121 PHE A C 1
ATOM 940 O O . PHE A 1 121 ? 11.555 5.906 -9.875 1 96.5 121 PHE A O 1
ATOM 947 N N . LEU A 1 122 ? 13.312 7.227 -9.617 1 97.5 122 LEU A N 1
ATOM 948 C CA . LEU A 1 122 ? 14.281 6.156 -9.828 1 97.5 122 LEU A CA 1
ATOM 949 C C . LEU A 1 122 ? 14.219 5.133 -8.703 1 97.5 122 LEU A C 1
ATOM 951 O O . LEU A 1 122 ? 14.367 3.932 -8.938 1 97.5 122 LEU A O 1
ATOM 955 N N . MET A 1 123 ? 14.031 5.609 -7.512 1 97.12 123 MET A N 1
ATOM 956 C CA . MET A 1 123 ? 13.867 4.703 -6.375 1 97.12 123 MET A CA 1
ATOM 957 C C . MET A 1 123 ? 12.641 3.814 -6.566 1 97.12 123 MET A C 1
ATOM 959 O O . MET A 1 123 ? 12.719 2.6 -6.371 1 97.12 123 MET A O 1
ATOM 963 N N . GLY A 1 124 ? 11.57 4.418 -6.977 1 96.31 124 GLY A N 1
ATOM 964 C CA . GLY A 1 124 ? 10.359 3.65 -7.219 1 96.31 124 GLY A CA 1
ATOM 965 C C . GLY A 1 124 ? 10.539 2.574 -8.273 1 96.31 124 GLY A C 1
ATOM 966 O O . GLY A 1 124 ? 10.102 1.438 -8.086 1 96.31 124 GLY A O 1
ATOM 967 N N . ILE A 1 125 ? 11.258 2.883 -9.297 1 96 125 ILE A N 1
ATOM 968 C CA . ILE A 1 125 ? 11.461 1.967 -10.414 1 96 125 ILE A CA 1
ATOM 969 C C . ILE A 1 125 ? 12.289 0.768 -9.953 1 96 125 ILE A C 1
ATOM 971 O O . ILE A 1 125 ? 12.086 -0.353 -10.43 1 96 125 ILE A O 1
ATOM 975 N N . THR A 1 126 ? 13.086 0.983 -9.016 1 96.44 126 THR A N 1
ATOM 976 C CA . THR A 1 126 ? 14.078 -0.05 -8.727 1 96.44 126 THR A CA 1
ATOM 977 C C . THR A 1 126 ? 13.672 -0.855 -7.492 1 96.44 126 THR A C 1
ATOM 979 O O . THR A 1 126 ? 14.008 -2.035 -7.379 1 96.44 126 THR A O 1
ATOM 982 N N . ILE A 1 127 ? 12.969 -0.311 -6.578 1 95.56 127 ILE A N 1
ATOM 983 C CA . ILE A 1 127 ? 12.781 -1.003 -5.309 1 95.56 127 ILE A CA 1
ATOM 984 C C . ILE A 1 127 ? 11.453 -1.762 -5.324 1 95.56 127 ILE A C 1
ATOM 986 O O . ILE A 1 127 ? 11.117 -2.449 -4.355 1 95.56 127 ILE A O 1
ATOM 990 N N . SER A 1 128 ? 10.711 -1.726 -6.426 1 92.94 128 SER A N 1
ATOM 991 C CA . SER A 1 128 ? 9.352 -2.26 -6.449 1 92.94 128 SER A CA 1
ATOM 992 C C . SER A 1 128 ? 9.297 -3.605 -7.164 1 92.94 128 SER A C 1
ATOM 994 O O . SER A 1 128 ? 8.234 -4.031 -7.617 1 92.94 128 SER A O 1
ATOM 996 N N . TRP A 1 129 ? 10.352 -4.359 -7.215 1 92.75 129 TRP A N 1
ATOM 997 C CA . TRP A 1 129 ? 10.43 -5.555 -8.047 1 92.75 129 TRP A CA 1
ATOM 998 C C . TRP A 1 129 ? 10.016 -6.793 -7.262 1 92.75 129 TRP A C 1
ATOM 1000 O O . TRP A 1 129 ? 9.609 -7.801 -7.848 1 92.75 129 TRP A O 1
ATOM 1010 N N . CYS A 1 130 ? 10.125 -6.785 -6 1 90.62 130 CYS A N 1
ATOM 1011 C CA . CYS A 1 130 ? 10.141 -7.992 -5.184 1 90.62 130 CYS A CA 1
ATOM 1012 C C . CYS A 1 130 ? 8.844 -8.781 -5.348 1 90.62 130 CYS A C 1
ATOM 1014 O O . CYS A 1 130 ? 8.875 -9.992 -5.578 1 90.62 130 CYS A O 1
ATOM 1016 N N . ALA A 1 131 ? 7.758 -8.148 -5.328 1 85.75 131 ALA A N 1
ATOM 1017 C CA . ALA A 1 131 ? 6.48 -8.852 -5.371 1 85.75 131 ALA A CA 1
ATOM 1018 C C . ALA A 1 131 ? 6.262 -9.516 -6.73 1 85.75 131 ALA A C 1
ATOM 1020 O O . ALA A 1 131 ? 5.945 -10.703 -6.805 1 85.75 131 ALA A O 1
ATOM 1021 N N . THR A 1 132 ? 6.492 -8.836 -7.828 1 84.19 132 THR A N 1
ATOM 1022 C CA . THR A 1 132 ? 6.172 -9.312 -9.164 1 84.19 132 THR A CA 1
ATOM 1023 C C . THR A 1 132 ? 7.293 -10.203 -9.703 1 84.19 132 THR A C 1
ATOM 1025 O O . THR A 1 132 ? 7.051 -11.086 -10.523 1 84.19 132 THR A O 1
ATOM 1028 N N . SER A 1 133 ? 8.461 -9.914 -9.258 1 86.12 133 SER A N 1
ATOM 1029 C CA . SER A 1 133 ? 9.602 -10.656 -9.789 1 86.12 133 SER A CA 1
ATOM 1030 C C . SER A 1 133 ? 9.805 -11.969 -9.039 1 86.12 133 SER A C 1
ATOM 1032 O O . SER A 1 133 ? 10.195 -12.977 -9.641 1 86.12 133 SER A O 1
ATOM 1034 N N . ALA A 1 134 ? 9.547 -11.914 -7.777 1 89.12 134 ALA A N 1
ATOM 1035 C CA . ALA A 1 134 ? 9.992 -13.078 -7.016 1 89.12 134 ALA A CA 1
ATOM 1036 C C . ALA A 1 134 ? 8.859 -13.641 -6.164 1 89.12 134 ALA A C 1
ATOM 1038 O O . ALA A 1 134 ? 8.461 -14.797 -6.336 1 89.12 134 ALA A O 1
ATOM 1039 N N . ASN A 1 135 ? 8.219 -12.891 -5.336 1 88.38 135 ASN A N 1
ATOM 1040 C CA . ASN A 1 135 ? 7.305 -13.398 -4.32 1 88.38 135 ASN A CA 1
ATOM 1041 C C . ASN A 1 135 ? 6.09 -14.078 -4.945 1 88.38 135 ASN A C 1
ATOM 1043 O O . ASN A 1 135 ? 5.816 -15.25 -4.664 1 88.38 135 ASN A O 1
ATOM 1047 N N . ASN A 1 136 ? 5.457 -13.422 -5.855 1 84.12 136 ASN A N 1
ATOM 1048 C CA . ASN A 1 136 ? 4.215 -13.938 -6.422 1 84.12 136 ASN A CA 1
ATOM 1049 C C . ASN A 1 136 ? 4.457 -15.18 -7.273 1 84.12 136 ASN A C 1
ATOM 1051 O O . ASN A 1 136 ? 3.818 -16.219 -7.07 1 84.12 136 ASN A O 1
ATOM 1055 N N . PRO A 1 137 ? 5.391 -15.094 -8.188 1 84.06 137 PRO A N 1
ATOM 1056 C CA . PRO A 1 137 ? 5.633 -16.281 -9.008 1 84.06 137 PRO A CA 1
ATOM 1057 C C . PRO A 1 137 ? 6.152 -17.469 -8.188 1 84.06 137 PRO A C 1
ATOM 1059 O O . PRO A 1 137 ? 5.809 -18.625 -8.469 1 84.06 137 PRO A O 1
ATOM 1062 N N . MET A 1 138 ? 6.957 -17.25 -7.184 1 88.12 138 MET A N 1
ATOM 1063 C CA . MET A 1 138 ? 7.508 -18.328 -6.379 1 88.12 138 MET A CA 1
ATOM 1064 C C . MET A 1 138 ? 6.418 -18.984 -5.539 1 88.12 138 MET A C 1
ATOM 1066 O O . MET A 1 138 ? 6.414 -20.219 -5.371 1 88.12 138 MET A O 1
ATOM 1070 N N . PHE A 1 139 ? 5.523 -18.203 -5.043 1 86.38 139 PHE A N 1
ATOM 1071 C CA . PHE A 1 139 ? 4.398 -18.766 -4.305 1 86.38 139 PHE A CA 1
ATOM 1072 C C . PHE A 1 139 ? 3.58 -19.688 -5.188 1 86.38 139 PHE A C 1
ATOM 1074 O O . PHE A 1 139 ? 3.162 -20.766 -4.742 1 86.38 139 PHE A O 1
ATOM 1081 N N . ALA A 1 140 ? 3.406 -19.312 -6.414 1 79.75 140 ALA A N 1
ATOM 1082 C CA . ALA A 1 140 ? 2.6 -20.109 -7.34 1 79.75 140 ALA A CA 1
ATOM 1083 C C . ALA A 1 140 ? 3.277 -21.438 -7.668 1 79.75 140 ALA A C 1
ATOM 1085 O O . ALA A 1 140 ? 2.607 -22.406 -8.016 1 79.75 140 ALA A O 1
ATOM 1086 N N . GLU A 1 141 ? 4.578 -21.484 -7.461 1 85.12 141 GLU A N 1
ATOM 1087 C CA . GLU A 1 141 ? 5.32 -22.672 -7.863 1 85.12 141 GLU A CA 1
ATOM 1088 C C . GLU A 1 141 ? 5.531 -23.609 -6.684 1 85.12 141 GLU A C 1
ATOM 1090 O O . GLU A 1 141 ? 5.844 -24.797 -6.867 1 85.12 141 GLU A O 1
ATOM 1095 N N . VAL A 1 142 ? 5.34 -23.141 -5.484 1 87.81 142 VAL A N 1
ATOM 1096 C CA . VAL A 1 142 ? 5.762 -23.969 -4.355 1 87.81 14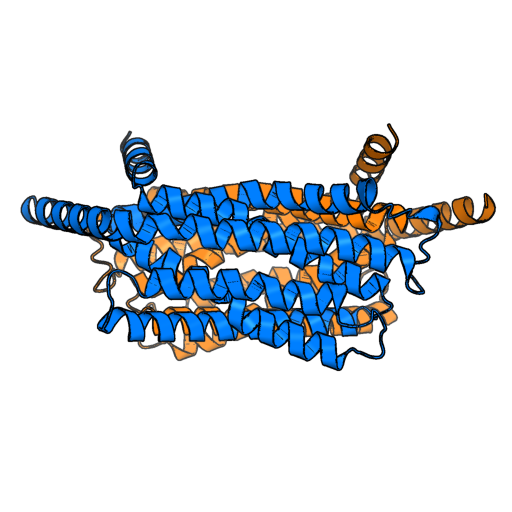2 VAL A CA 1
ATOM 1097 C C . VAL A 1 142 ? 4.539 -24.562 -3.664 1 87.81 142 VAL A C 1
ATOM 1099 O O . VAL A 1 142 ? 4.676 -25.328 -2.703 1 87.81 142 VAL A O 1
ATOM 1102 N N . VAL A 1 143 ? 3.387 -24.172 -4.078 1 83.06 143 VAL A N 1
ATOM 1103 C CA . VAL A 1 143 ? 2.176 -24.75 -3.502 1 83.06 143 VAL A CA 1
ATOM 1104 C C . VAL A 1 143 ? 1.257 -25.25 -4.617 1 83.06 143 VAL A C 1
ATOM 1106 O O . VAL A 1 143 ? 1.299 -24.734 -5.738 1 83.06 143 VAL A O 1
ATOM 1109 N N . PRO A 1 144 ? 0.474 -26.234 -4.285 1 76.25 144 PRO A N 1
ATOM 1110 C CA . PRO A 1 144 ? -0.553 -26.641 -5.25 1 76.25 144 PRO A CA 1
ATOM 1111 C C . PRO A 1 144 ? -1.548 -25.516 -5.551 1 76.25 144 PRO A C 1
ATOM 1113 O O . PRO A 1 144 ? -1.739 -24.625 -4.727 1 76.25 144 PRO A O 1
ATOM 1116 N N . PRO A 1 145 ? -2.135 -25.531 -6.703 1 73.25 145 PRO A N 1
ATOM 1117 C CA . PRO A 1 145 ? -3.055 -24.469 -7.129 1 73.25 145 PRO A CA 1
ATOM 1118 C C . PRO A 1 145 ? -4.164 -24.203 -6.113 1 73.25 145 PRO A C 1
ATOM 1120 O O . PRO A 1 145 ? -4.566 -23.062 -5.91 1 73.25 145 PRO A O 1
ATOM 1123 N N . LYS A 1 146 ? -4.562 -25.203 -5.406 1 70.94 146 LYS A N 1
ATOM 1124 C CA . LYS A 1 146 ? -5.668 -25.078 -4.461 1 70.94 146 LYS A CA 1
ATOM 1125 C C . LYS A 1 146 ? -5.27 -24.234 -3.258 1 70.94 146 LYS A C 1
ATOM 1127 O O . LYS A 1 146 ? -6.129 -23.688 -2.557 1 70.94 146 LYS A O 1
ATOM 1132 N N . HIS A 1 147 ? -4.02 -24.094 -3.037 1 76.75 147 HIS A N 1
ATOM 1133 C CA . HIS A 1 147 ? -3.551 -23.391 -1.846 1 76.75 147 HIS A CA 1
ATOM 1134 C C . HIS A 1 147 ? -2.967 -22.031 -2.201 1 76.75 147 HIS A C 1
ATOM 1136 O O . HIS A 1 147 ? -2.467 -21.312 -1.328 1 76.75 147 HIS A O 1
ATOM 1142 N N . ARG A 1 148 ? -3.068 -21.656 -3.469 1 75.62 148 ARG A N 1
ATOM 1143 C CA . ARG A 1 148 ? -2.428 -20.422 -3.916 1 75.62 148 ARG A CA 1
ATOM 1144 C C . ARG A 1 148 ? -3.086 -19.203 -3.283 1 75.62 148 ARG A C 1
ATOM 1146 O O . ARG A 1 148 ? -2.398 -18.281 -2.846 1 75.62 148 ARG A O 1
ATOM 1153 N N . THR A 1 149 ? -4.398 -19.172 -3.256 1 74.56 149 THR A N 1
ATOM 1154 C CA . THR A 1 149 ? -5.098 -18.031 -2.668 1 74.56 149 THR A CA 1
ATOM 1155 C C . THR A 1 149 ? -4.773 -17.906 -1.183 1 74.56 149 THR A C 1
ATOM 1157 O O . THR A 1 149 ? -4.598 -16.797 -0.671 1 74.56 149 THR A O 1
ATOM 1160 N N . MET A 1 150 ? -4.617 -18.984 -0.586 1 78.44 150 MET A N 1
ATOM 1161 C CA . MET A 1 150 ? -4.352 -19.016 0.849 1 78.44 150 MET A CA 1
ATOM 1162 C C . MET A 1 150 ? -2.945 -18.5 1.147 1 78.44 150 MET A C 1
ATOM 1164 O O . MET A 1 150 ? -2.75 -17.703 2.074 1 78.44 150 MET A O 1
ATOM 1168 N N . ILE A 1 151 ? -2.012 -19.031 0.363 1 81.94 151 ILE A N 1
ATOM 1169 C CA . ILE A 1 151 ? -0.634 -18.625 0.617 1 81.94 151 ILE A CA 1
ATOM 1170 C C . ILE A 1 151 ? -0.49 -17.125 0.382 1 81.94 151 ILE A C 1
ATOM 1172 O O . ILE A 1 151 ? 0.22 -16.438 1.123 1 81.94 151 ILE A O 1
ATOM 1176 N N . TYR A 1 152 ? -1.2 -16.641 -0.572 1 80.81 152 TYR A N 1
ATOM 1177 C CA . TYR A 1 152 ? -1.189 -15.203 -0.838 1 80.81 152 TYR A CA 1
ATOM 1178 C C . TYR A 1 152 ? -1.83 -14.43 0.31 1 80.81 152 TYR A C 1
ATOM 1180 O O . TYR A 1 152 ? -1.308 -13.398 0.741 1 80.81 152 TYR A O 1
ATOM 1188 N N . ALA A 1 153 ? -2.932 -14.922 0.768 1 81.44 153 ALA A N 1
ATOM 1189 C CA . ALA A 1 153 ? -3.648 -14.273 1.861 1 81.44 153 ALA A CA 1
ATOM 1190 C C . ALA A 1 153 ? -2.797 -14.234 3.127 1 81.44 153 ALA A C 1
ATOM 1192 O O . ALA A 1 153 ? -2.744 -13.211 3.814 1 81.44 153 ALA A O 1
ATOM 1193 N N . PHE A 1 154 ? -2.137 -15.242 3.393 1 83.5 154 PHE A N 1
ATOM 1194 C CA . PHE A 1 154 ? -1.334 -15.312 4.605 1 83.5 154 PHE A CA 1
ATOM 1195 C C . PHE A 1 154 ? -0.101 -14.43 4.496 1 83.5 154 PHE A C 1
ATOM 1197 O O . PHE A 1 154 ? 0.323 -13.82 5.484 1 83.5 154 PHE A O 1
ATOM 1204 N N . ASP A 1 155 ? 0.429 -14.484 3.34 1 86.19 155 ASP A N 1
ATOM 1205 C CA . ASP A 1 155 ? 1.555 -13.578 3.115 1 86.19 155 ASP A CA 1
ATOM 1206 C C . ASP A 1 155 ? 1.159 -12.125 3.387 1 86.19 155 ASP A C 1
ATOM 1208 O O . ASP A 1 155 ? 1.867 -11.406 4.094 1 86.19 155 ASP A O 1
ATOM 1212 N N . ARG A 1 156 ? 0.059 -11.711 2.924 1 83 156 ARG A N 1
ATOM 1213 C CA . ARG A 1 156 ? -0.427 -10.344 3.109 1 83 156 ARG A CA 1
ATOM 1214 C C . ARG A 1 156 ? -0.781 -10.086 4.57 1 83 156 ARG A C 1
ATOM 1216 O O . ARG A 1 156 ? -0.541 -8.992 5.086 1 83 156 ARG A O 1
ATOM 1223 N N . ALA A 1 157 ? -1.342 -11.062 5.18 1 83.88 157 ALA A N 1
ATOM 1224 C CA . ALA A 1 157 ? -1.729 -10.922 6.582 1 83.88 157 ALA A CA 1
ATOM 1225 C C . ALA A 1 157 ? -0.506 -10.711 7.469 1 83.88 157 ALA A C 1
ATOM 1227 O O . ALA A 1 157 ? -0.499 -9.812 8.32 1 83.88 157 ALA A O 1
ATOM 1228 N N . PHE A 1 158 ? 0.471 -11.461 7.23 1 85.44 158 PHE A N 1
ATOM 1229 C CA . PHE A 1 158 ? 1.677 -11.352 8.039 1 85.44 158 PHE A CA 1
ATOM 1230 C C . PHE A 1 158 ? 2.408 -10.047 7.75 1 85.44 158 PHE A C 1
ATOM 1232 O O . PHE A 1 158 ? 2.781 -9.32 8.672 1 85.44 158 PHE A O 1
ATOM 1239 N N . GLU A 1 159 ? 2.539 -9.805 6.508 1 83.62 159 GLU A N 1
ATOM 1240 C CA . GLU A 1 159 ? 3.227 -8.578 6.125 1 83.62 159 GLU A CA 1
ATOM 1241 C C . GLU A 1 159 ? 2.482 -7.344 6.637 1 83.62 159 GLU A C 1
ATOM 1243 O O . GLU A 1 159 ? 3.096 -6.414 7.16 1 83.62 159 GLU A O 1
ATOM 1248 N N . GLY A 1 160 ? 1.191 -7.332 6.504 1 82.94 160 GLY A N 1
ATOM 1249 C CA . GLY A 1 160 ? 0.377 -6.215 6.957 1 82.94 160 GLY A CA 1
ATOM 1250 C C . GLY A 1 160 ? 0.396 -6.039 8.461 1 82.94 160 GLY A C 1
ATOM 1251 O O . GLY A 1 160 ? 0.484 -4.914 8.961 1 82.94 160 GLY A O 1
ATOM 1252 N N . SER A 1 161 ? 0.338 -7.086 9.164 1 82.56 161 SER A N 1
ATOM 1253 C CA . SER A 1 161 ? 0.326 -7.047 10.625 1 82.56 161 SER A CA 1
ATOM 1254 C C . SER A 1 161 ? 1.613 -6.438 11.172 1 82.56 161 SER A C 1
ATOM 1256 O O . SER A 1 161 ? 1.575 -5.582 12.055 1 82.56 161 SER A O 1
ATOM 1258 N N . PHE A 1 162 ? 2.65 -6.793 10.633 1 84 162 PHE A N 1
ATOM 1259 C CA . PHE A 1 162 ? 3.928 -6.293 11.133 1 84 162 PHE A CA 1
ATOM 1260 C C . PHE A 1 162 ? 4.184 -4.875 10.633 1 84 162 PHE A C 1
ATOM 1262 O O . PHE A 1 162 ? 4.805 -4.07 11.336 1 84 162 PHE A O 1
ATOM 1269 N N . ALA A 1 163 ? 3.752 -4.652 9.383 1 82.38 163 ALA A N 1
ATOM 1270 C CA . ALA A 1 163 ? 3.877 -3.295 8.859 1 82.38 163 ALA A CA 1
ATOM 1271 C C . ALA A 1 163 ? 3.137 -2.295 9.742 1 82.38 163 ALA A C 1
ATOM 1273 O O . ALA A 1 163 ? 3.582 -1.158 9.914 1 82.38 163 ALA A O 1
ATOM 1274 N N . SER A 1 164 ? 2.033 -2.744 10.289 1 82.81 164 SER A N 1
ATOM 1275 C CA . SER A 1 164 ? 1.237 -1.865 11.133 1 82.81 164 SER A CA 1
ATOM 1276 C C . SER A 1 164 ? 1.999 -1.475 12.398 1 82.81 164 SER A C 1
ATOM 1278 O O . SER A 1 164 ? 1.796 -0.387 12.938 1 82.81 164 SER A O 1
ATOM 1280 N N . LEU A 1 165 ? 2.881 -2.256 12.82 1 83.38 165 LEU A N 1
ATOM 1281 C CA . LEU A 1 165 ? 3.666 -1.977 14.016 1 83.38 165 LEU A CA 1
ATOM 1282 C C . LEU A 1 165 ? 4.867 -1.1 13.688 1 83.38 165 LEU A C 1
ATOM 1284 O O . LEU A 1 165 ? 5.445 -0.47 14.578 1 83.38 165 LEU A O 1
ATOM 1288 N N . ALA A 1 166 ? 5.148 -1.124 12.438 1 82.25 166 ALA A N 1
ATOM 1289 C CA . ALA A 1 166 ? 6.332 -0.386 12 1 82.25 166 ALA A CA 1
ATOM 1290 C C . ALA A 1 166 ? 6.086 1.119 12.039 1 82.25 166 ALA A C 1
ATOM 1292 O O . ALA A 1 166 ? 7.004 1.898 12.312 1 82.25 166 ALA A O 1
ATOM 1293 N N . ALA A 1 167 ? 4.879 1.487 11.797 1 81 167 ALA A N 1
ATOM 1294 C CA . ALA A 1 167 ? 4.57 2.912 11.711 1 81 167 ALA A CA 1
ATOM 1295 C C . ALA A 1 167 ? 4.824 3.609 13.047 1 81 167 ALA A C 1
ATOM 1297 O O . ALA A 1 167 ? 5.555 4.602 13.102 1 81 167 ALA A O 1
ATOM 1298 N N . PRO A 1 168 ? 4.301 3.062 14.133 1 78.56 168 PRO A N 1
ATOM 1299 C CA . PRO A 1 168 ? 4.625 3.682 15.414 1 78.56 168 PRO A CA 1
ATOM 1300 C C . PRO A 1 168 ? 6.113 3.617 15.75 1 78.56 168 PRO A C 1
ATOM 1302 O O . PRO A 1 168 ? 6.645 4.516 16.406 1 78.56 168 PRO A O 1
ATOM 1305 N N . ALA A 1 169 ? 6.738 2.629 15.273 1 80.69 169 ALA A N 1
ATOM 1306 C CA . ALA A 1 169 ? 8.18 2.508 15.508 1 80.69 169 ALA A CA 1
ATOM 1307 C C . ALA A 1 169 ? 8.938 3.648 14.836 1 80.69 169 ALA A C 1
ATOM 1309 O O . ALA A 1 169 ? 9.844 4.238 15.438 1 80.69 169 ALA A O 1
ATOM 1310 N N . VAL A 1 170 ? 8.562 3.932 13.617 1 76.81 170 VAL A N 1
ATOM 1311 C CA . VAL A 1 170 ? 9.188 5.039 12.898 1 76.81 170 VAL A CA 1
ATOM 1312 C C . VAL A 1 170 ? 8.922 6.348 13.641 1 76.81 170 VAL A C 1
ATOM 1314 O O . VAL A 1 170 ? 9.828 7.16 13.828 1 76.81 170 VAL A O 1
ATOM 1317 N N . GLY A 1 171 ? 7.688 6.512 14.078 1 73.56 171 GLY A N 1
ATOM 1318 C CA . GLY A 1 171 ? 7.344 7.699 14.852 1 73.56 171 GLY A CA 1
ATOM 1319 C C . GLY A 1 171 ? 8.125 7.82 16.141 1 73.56 171 GLY A C 1
ATOM 1320 O O . GLY A 1 171 ? 8.625 8.891 16.469 1 73.56 171 GLY A O 1
ATOM 1321 N N . LEU A 1 172 ? 8.219 6.727 16.781 1 74.69 172 LEU A N 1
ATOM 1322 C CA . LEU A 1 172 ? 8.898 6.711 18.078 1 74.69 172 LEU A CA 1
ATOM 1323 C C . LEU A 1 172 ? 10.391 6.945 17.906 1 74.69 172 LEU A C 1
ATOM 1325 O O . LEU A 1 172 ? 11 7.684 18.688 1 74.69 172 LEU A O 1
ATOM 1329 N N . VAL A 1 173 ? 10.984 6.344 16.984 1 73.5 173 VAL A N 1
ATOM 1330 C CA . VAL A 1 173 ? 12.414 6.484 16.734 1 73.5 173 VAL A CA 1
ATOM 1331 C C . VAL A 1 173 ? 12.734 7.934 16.375 1 73.5 173 VAL A C 1
ATOM 1333 O O . VAL A 1 173 ? 13.734 8.484 16.844 1 73.5 173 VAL A O 1
ATOM 1336 N N . THR A 1 174 ? 11.883 8.492 15.617 1 72.94 174 THR A N 1
ATOM 1337 C CA . THR A 1 174 ? 12.086 9.875 15.195 1 72.94 174 THR A CA 1
ATOM 1338 C C . THR A 1 174 ? 11.961 10.828 16.391 1 72.94 174 THR A C 1
ATOM 1340 O O . THR A 1 174 ? 12.742 11.766 16.516 1 72.94 174 THR A O 1
ATOM 1343 N N . GLU A 1 175 ? 11.023 10.547 17.172 1 68.69 175 GLU A N 1
ATOM 1344 C CA . GLU A 1 175 ? 10.773 11.422 18.312 1 68.69 175 GLU A CA 1
ATOM 1345 C C . GLU A 1 175 ? 11.82 11.219 19.406 1 68.69 175 GLU A C 1
ATOM 1347 O O . GLU A 1 175 ? 12.375 12.195 19.938 1 68.69 175 GLU A O 1
ATOM 1352 N N . LYS A 1 176 ? 12.062 10.031 19.781 1 67.25 176 LYS A N 1
ATOM 1353 C CA . LYS A 1 176 ? 12.875 9.734 20.953 1 67.25 176 LYS A CA 1
ATOM 1354 C C . LYS A 1 176 ? 14.359 9.828 20.625 1 67.25 176 LYS A C 1
ATOM 1356 O O . LYS A 1 176 ? 15.156 10.266 21.453 1 67.25 176 LYS A O 1
ATOM 1361 N N . ILE A 1 177 ? 14.664 9.398 19.5 1 64.31 177 ILE A N 1
ATOM 1362 C CA . ILE A 1 177 ? 16.094 9.273 19.219 1 64.31 177 ILE A CA 1
ATOM 1363 C C . ILE A 1 177 ? 16.609 10.562 18.578 1 64.31 177 ILE A C 1
ATOM 1365 O O . ILE A 1 177 ? 17.688 11.047 18.922 1 64.31 177 ILE A O 1
ATOM 1369 N N . TYR A 1 178 ? 15.812 11.109 17.766 1 64.62 178 TYR A N 1
ATOM 1370 C CA . TYR A 1 178 ? 16.406 12.195 17 1 64.62 178 TYR A CA 1
ATOM 1371 C C . TYR A 1 178 ? 15.805 13.539 17.406 1 64.62 178 TYR A C 1
ATOM 1373 O O . TYR A 1 178 ? 16.094 14.562 16.781 1 64.62 178 TYR A O 1
ATOM 1381 N N . GLY A 1 179 ? 15.266 13.477 18.625 1 60.06 179 GLY A N 1
ATOM 1382 C CA . GLY A 1 179 ? 14.891 14.727 19.266 1 60.06 179 GLY A CA 1
ATOM 1383 C C . GLY A 1 179 ? 13.891 15.539 18.484 1 60.06 179 GLY A C 1
ATOM 1384 O O . GLY A 1 179 ? 13.914 16.766 18.516 1 60.06 179 GLY A O 1
ATOM 1385 N N . TYR A 1 180 ? 13.242 14.961 17.609 1 54.69 180 TYR A N 1
ATOM 1386 C CA . TYR A 1 180 ? 12.172 15.75 17 1 54.69 180 TYR A CA 1
ATOM 1387 C C . TYR A 1 180 ? 11.391 16.5 18.062 1 54.69 180 TYR A C 1
ATOM 1389 O O . TYR A 1 180 ? 10.633 15.898 18.844 1 54.69 180 TYR A O 1
ATOM 1397 N N . ASP A 1 181 ? 12.078 17.453 18.703 1 48.34 181 ASP A N 1
ATOM 1398 C CA . ASP A 1 181 ? 11.406 18.328 19.656 1 48.34 181 ASP A CA 1
ATOM 1399 C C . ASP A 1 181 ? 10.391 19.219 18.953 1 48.34 181 ASP A C 1
ATOM 1401 O O . ASP A 1 181 ? 10.758 20.094 18.172 1 48.34 181 ASP A O 1
ATOM 1405 N N . ALA A 1 182 ? 9.164 18.812 18.859 1 47.22 182 ALA A N 1
ATOM 1406 C CA . ALA A 1 182 ? 7.98 19.469 18.312 1 47.22 182 ALA A CA 1
ATOM 1407 C C . ALA A 1 182 ? 7.844 20.891 18.828 1 47.22 182 ALA A C 1
ATOM 1409 O O . ALA A 1 182 ? 7.199 21.734 18.203 1 47.22 182 ALA A O 1
ATOM 1410 N N . LYS A 1 183 ? 8.367 21.281 20.016 1 46.47 183 LYS A N 1
ATOM 1411 C CA . LYS A 1 183 ? 8.172 22.594 20.625 1 46.47 183 LYS A CA 1
ATOM 1412 C C . LYS A 1 183 ? 8.68 23.703 19.734 1 46.47 183 LYS A C 1
ATOM 1414 O O . LYS A 1 183 ? 8.234 24.859 19.828 1 46.47 183 LYS A O 1
ATOM 1419 N N . THR A 1 184 ? 9.562 23.312 18.953 1 42.47 184 THR A N 1
ATOM 1420 C CA . THR A 1 184 ? 10.109 24.453 18.234 1 42.47 184 THR A CA 1
ATOM 1421 C C . THR A 1 184 ? 9.703 24.406 16.766 1 42.47 184 THR A C 1
ATOM 1423 O O . THR A 1 184 ? 10.148 25.234 15.961 1 42.47 184 THR A O 1
ATOM 1426 N N . VAL A 1 185 ? 8.875 23.375 16.469 1 47 185 VAL A N 1
ATOM 1427 C CA . VAL A 1 185 ? 8.695 23.125 15.039 1 47 185 VAL A CA 1
ATOM 1428 C C . VAL A 1 185 ? 7.465 23.859 14.523 1 47 185 VAL A C 1
ATOM 1430 O O . VAL A 1 185 ? 6.359 23.688 15.047 1 47 185 VAL A O 1
ATOM 1433 N N . ASN A 1 186 ? 7.531 25.062 13.977 1 42.44 186 ASN A N 1
ATOM 1434 C CA . ASN A 1 186 ? 6.453 25.703 13.234 1 42.44 186 ASN A CA 1
ATOM 1435 C C . ASN A 1 186 ? 6.227 25.031 11.883 1 42.44 186 ASN A C 1
ATOM 1437 O O . ASN A 1 186 ? 7.031 25.203 10.961 1 42.44 186 ASN A O 1
ATOM 1441 N N . ILE A 1 187 ? 5.477 23.969 11.711 1 46.91 187 ILE A N 1
ATOM 1442 C CA . ILE A 1 187 ? 5.227 23.219 10.484 1 46.91 187 ILE A CA 1
ATOM 1443 C C . ILE A 1 187 ? 4.766 24.172 9.383 1 46.91 187 ILE A C 1
ATOM 1445 O O . ILE A 1 187 ? 5.105 24 8.211 1 46.91 187 ILE A O 1
ATOM 1449 N N . ALA A 1 188 ? 3.906 25.281 9.648 1 47.03 188 ALA A N 1
ATOM 1450 C CA . ALA A 1 188 ? 3.426 26.219 8.633 1 47.03 188 ALA A CA 1
ATOM 1451 C C . ALA A 1 188 ? 4.59 26.844 7.863 1 47.03 188 ALA A C 1
ATOM 1453 O O . ALA A 1 188 ? 4.48 27.109 6.668 1 47.03 188 ALA A O 1
ATOM 1454 N N . ASN A 1 189 ? 5.672 26.828 8.453 1 51.25 189 ASN A N 1
ATOM 1455 C CA . ASN A 1 189 ? 6.816 27.484 7.836 1 51.25 189 ASN A CA 1
ATOM 1456 C C . ASN A 1 189 ? 8.008 26.547 7.715 1 51.25 189 ASN A C 1
ATOM 1458 O O . ASN A 1 189 ? 9.125 26.969 7.418 1 51.25 189 ASN A O 1
ATOM 1462 N N . GLY A 1 190 ? 7.684 25.234 7.738 1 58.03 190 GLY A N 1
ATOM 1463 C CA . GLY A 1 190 ? 8.812 24.328 7.68 1 58.03 190 GLY A CA 1
ATOM 1464 C C . GLY A 1 190 ? 9.68 24.359 8.93 1 58.03 190 GLY A C 1
ATOM 1465 O O . GLY A 1 190 ? 9.633 25.328 9.688 1 58.03 190 GLY A O 1
ATOM 1466 N N . SER A 1 191 ? 10.047 23.281 9.523 1 73.69 191 SER A N 1
ATOM 1467 C CA . SER A 1 191 ? 10.992 23.203 10.633 1 73.69 191 SER A CA 1
ATOM 1468 C C . SER A 1 191 ? 12.234 22.422 10.234 1 73.69 191 SER A C 1
ATOM 1470 O O . SER A 1 191 ? 12.188 21.188 10.102 1 73.69 191 SER A O 1
ATOM 1472 N N . ALA A 1 192 ? 13.289 23.125 9.969 1 78.06 192 ALA A N 1
ATOM 1473 C CA . ALA A 1 192 ? 14.539 22.5 9.531 1 78.06 192 ALA A CA 1
ATOM 1474 C C . ALA A 1 192 ? 15 21.438 10.523 1 78.06 192 ALA A C 1
ATOM 1476 O O . ALA A 1 192 ? 15.461 20.375 10.125 1 78.06 192 ALA A O 1
ATOM 1477 N N . GLN A 1 193 ? 14.852 21.719 11.781 1 77.75 193 GLN A N 1
ATOM 1478 C CA . GLN A 1 193 ? 15.281 20.766 12.797 1 77.75 193 GLN A CA 1
ATOM 1479 C C . GLN A 1 193 ? 14.406 19.516 12.789 1 77.75 193 GLN A C 1
ATOM 1481 O O . GLN A 1 193 ? 14.914 18.391 12.914 1 77.75 193 GLN A O 1
ATOM 1486 N N . GLY A 1 194 ? 13.109 19.734 12.625 1 78.88 194 GLY A N 1
ATOM 1487 C CA . GLY A 1 194 ? 12.203 18.609 12.539 1 78.88 194 GLY A CA 1
ATOM 1488 C C . GLY A 1 194 ? 12.43 17.75 11.312 1 78.88 194 GLY A C 1
ATOM 1489 O O . GLY A 1 194 ? 12.367 16.516 11.391 1 78.88 194 GLY A O 1
ATOM 1490 N N . ALA A 1 195 ? 12.68 18.453 10.289 1 85.38 195 ALA A N 1
ATOM 1491 C CA . ALA A 1 195 ? 12.953 17.734 9.039 1 85.38 195 ALA A CA 1
ATOM 1492 C C . ALA A 1 195 ? 14.203 16.875 9.156 1 85.38 195 ALA A C 1
ATOM 1494 O O . ALA A 1 195 ? 14.219 15.727 8.703 1 85.38 195 ALA A O 1
ATOM 1495 N N . TYR A 1 196 ? 15.227 17.422 9.766 1 85.25 196 TYR A N 1
ATOM 1496 C CA . TYR A 1 196 ? 16.484 16.688 9.914 1 85.25 196 TYR A CA 1
ATOM 1497 C C . TYR A 1 196 ? 16.297 15.484 10.828 1 85.25 196 TYR A C 1
ATOM 1499 O O . TYR A 1 196 ? 16.781 14.391 10.531 1 85.25 196 TYR A O 1
ATOM 1507 N N . ALA A 1 197 ? 15.625 15.68 11.93 1 83.25 197 ALA A N 1
ATOM 1508 C CA . ALA A 1 197 ? 15.383 14.594 12.875 1 83.25 197 ALA A CA 1
ATOM 1509 C C . ALA A 1 197 ? 14.586 13.469 12.219 1 83.25 197 ALA A C 1
ATOM 1511 O O . ALA A 1 197 ? 14.93 12.297 12.359 1 83.25 197 ALA A O 1
ATOM 1512 N N . LEU A 1 198 ? 13.57 13.875 11.547 1 84.06 198 LEU A N 1
ATOM 1513 C CA . LEU A 1 198 ? 12.75 12.875 10.875 1 84.06 198 LEU A CA 1
ATOM 1514 C C . LEU A 1 198 ? 13.547 12.156 9.797 1 84.06 198 LEU A C 1
ATOM 1516 O O . LEU A 1 198 ? 13.414 10.945 9.625 1 84.06 198 LEU A O 1
ATOM 1520 N N . SER A 1 199 ? 14.336 12.875 9.07 1 90.62 199 SER A N 1
ATOM 1521 C CA . SER A 1 199 ? 15.133 12.273 8 1 90.62 199 SER A CA 1
ATOM 1522 C C . SER A 1 199 ? 16.078 11.219 8.547 1 90.62 199 SER 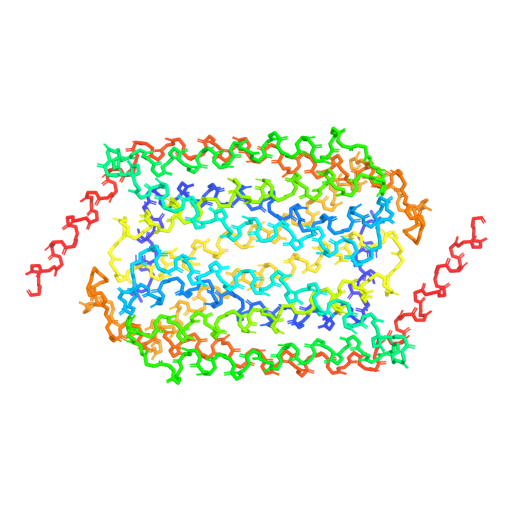A C 1
ATOM 1524 O O . SER A 1 199 ? 16.266 10.164 7.941 1 90.62 199 SER A O 1
ATOM 1526 N N . ARG A 1 200 ? 16.672 11.422 9.648 1 88.06 200 ARG A N 1
ATOM 1527 C CA . ARG A 1 200 ? 17.594 10.461 10.258 1 88.06 200 ARG A CA 1
ATOM 1528 C C . ARG A 1 200 ? 16.859 9.227 10.75 1 88.06 200 ARG A C 1
ATOM 1530 O O . ARG A 1 200 ? 17.344 8.109 10.617 1 88.06 200 ARG A O 1
ATOM 1537 N N . GLY A 1 201 ? 15.734 9.477 11.359 1 86.31 201 GLY A N 1
ATOM 1538 C CA . GLY A 1 201 ? 14.898 8.352 11.758 1 86.31 201 GLY A CA 1
ATOM 1539 C C . GLY A 1 201 ? 14.469 7.488 10.586 1 86.31 201 GLY A C 1
ATOM 1540 O O . GLY A 1 201 ? 14.539 6.258 10.656 1 86.31 201 GLY A O 1
ATOM 1541 N N . LEU A 1 202 ? 14.062 8.141 9.555 1 90.44 202 LEU A N 1
ATOM 1542 C CA . LEU A 1 202 ? 13.641 7.441 8.352 1 90.44 202 LEU A CA 1
ATOM 1543 C C . LEU A 1 202 ? 14.805 6.664 7.742 1 90.44 202 LEU A C 1
ATOM 1545 O O . LEU A 1 202 ? 14.633 5.523 7.301 1 90.44 202 LEU A O 1
ATOM 1549 N N . LEU A 1 203 ? 15.945 7.305 7.742 1 92.5 203 LEU A N 1
ATOM 1550 C CA . LEU A 1 203 ? 17.125 6.668 7.16 1 92.5 203 LEU A CA 1
ATOM 1551 C C . LEU A 1 203 ? 17.438 5.355 7.867 1 92.5 203 LEU A C 1
ATOM 1553 O O . LEU A 1 203 ? 17.703 4.34 7.211 1 92.5 203 LEU A O 1
ATOM 1557 N N . THR A 1 204 ? 17.422 5.344 9.133 1 89.25 204 THR A N 1
ATOM 1558 C CA . THR A 1 204 ? 17.703 4.145 9.914 1 89.25 204 THR A CA 1
ATOM 1559 C C . THR A 1 204 ? 16.672 3.061 9.641 1 89.25 204 THR A C 1
ATOM 1561 O O . THR A 1 204 ? 17.016 1.886 9.5 1 89.25 204 THR A O 1
ATOM 1564 N N . MET A 1 205 ? 15.438 3.498 9.492 1 90.44 205 MET A N 1
ATOM 1565 C CA . MET A 1 205 ? 14.336 2.551 9.312 1 90.44 205 MET A CA 1
ATOM 1566 C C . MET A 1 205 ? 14.281 2.047 7.871 1 90.44 205 MET A C 1
ATOM 1568 O O . MET A 1 205 ? 13.484 1.161 7.551 1 90.44 205 MET A O 1
ATOM 1572 N N . MET A 1 206 ? 15.109 2.596 7.039 1 94.19 206 MET A N 1
ATOM 1573 C CA . MET A 1 206 ? 15.086 2.17 5.641 1 94.19 206 MET A CA 1
ATOM 1574 C C . MET A 1 206 ? 16.359 1.394 5.289 1 94.19 206 MET A C 1
ATOM 1576 O O . MET A 1 206 ? 16.281 0.254 4.828 1 94.19 206 MET A O 1
ATOM 1580 N N . ILE A 1 207 ? 17.547 1.896 5.645 1 94.75 207 ILE A N 1
ATOM 1581 C CA . ILE A 1 207 ? 18.812 1.312 5.207 1 94.75 207 ILE A CA 1
ATOM 1582 C C . ILE A 1 207 ? 19.016 -0.046 5.875 1 94.75 207 ILE A C 1
ATOM 1584 O O . ILE A 1 207 ? 19.312 -1.037 5.203 1 94.75 207 ILE A O 1
ATOM 1588 N N . LEU A 1 208 ? 18.797 -0.12 7.148 1 93.19 208 LEU A N 1
ATOM 1589 C CA . LEU A 1 208 ? 19.031 -1.363 7.871 1 93.19 208 LEU A CA 1
ATOM 1590 C C . LEU A 1 208 ? 18.078 -2.457 7.406 1 93.19 208 LEU A C 1
ATOM 1592 O O . LEU A 1 208 ? 18.516 -3.557 7.055 1 93.19 208 LEU A O 1
ATOM 1596 N N . PRO A 1 209 ? 16.828 -2.174 7.398 1 94.25 209 PRO A N 1
ATOM 1597 C CA . PRO A 1 209 ? 15.906 -3.223 6.945 1 94.25 209 PRO A CA 1
ATOM 1598 C C . PRO A 1 209 ? 16.141 -3.625 5.492 1 94.25 209 PRO A C 1
ATOM 1600 O O . PRO A 1 209 ? 16.031 -4.805 5.148 1 94.25 209 PRO A O 1
ATOM 1603 N N . PHE A 1 210 ? 16.438 -2.672 4.613 1 95.56 210 PHE A N 1
ATOM 1604 C CA . PHE A 1 210 ? 16.75 -3.037 3.24 1 95.56 210 PHE A CA 1
ATOM 1605 C C . PHE A 1 210 ? 17.953 -3.979 3.191 1 95.56 210 PHE A C 1
ATOM 1607 O O . PHE A 1 210 ? 17.969 -4.941 2.422 1 95.56 210 PHE A O 1
ATOM 1614 N N . GLY A 1 211 ? 19 -3.703 4 1 95.06 211 GLY A N 1
ATOM 1615 C CA . GLY A 1 211 ? 20.156 -4.582 4.07 1 95.06 211 GLY A CA 1
ATOM 1616 C C . GLY A 1 211 ? 19.812 -5.98 4.547 1 95.06 211 GLY A C 1
ATOM 1617 O O . GLY A 1 211 ? 20.25 -6.969 3.961 1 95.06 211 GLY A O 1
ATOM 1618 N N . ILE A 1 212 ? 19.016 -6.102 5.539 1 96.06 212 ILE A N 1
ATOM 1619 C CA . ILE A 1 212 ? 18.594 -7.387 6.09 1 96.06 212 ILE A CA 1
ATOM 1620 C C . ILE A 1 212 ? 17.75 -8.141 5.062 1 96.06 212 ILE A C 1
ATOM 1622 O O . ILE A 1 212 ? 17.859 -9.359 4.938 1 96.06 212 ILE A O 1
ATOM 1626 N N . CYS A 1 213 ? 16.938 -7.418 4.312 1 94.25 213 CYS A N 1
ATOM 1627 C CA . CYS A 1 213 ? 16.078 -8.023 3.291 1 94.25 213 CYS A CA 1
ATOM 1628 C C . CYS A 1 213 ? 16.922 -8.688 2.209 1 94.25 213 CYS A C 1
ATOM 1630 O O . CYS A 1 213 ? 16.578 -9.766 1.72 1 94.25 213 CYS A O 1
ATOM 1632 N N . VAL A 1 214 ? 18.031 -8 1.807 1 94.81 214 VAL A N 1
ATOM 1633 C CA . VAL A 1 214 ? 18.922 -8.578 0.81 1 94.81 214 VAL A CA 1
ATOM 1634 C C . VAL A 1 214 ? 19.453 -9.922 1.305 1 94.81 214 VAL A C 1
ATOM 1636 O O . VAL A 1 214 ? 19.469 -10.898 0.557 1 94.81 214 VAL A O 1
ATOM 1639 N N . LEU A 1 215 ? 19.75 -9.992 2.559 1 94.5 215 LEU A N 1
ATOM 1640 C CA . LEU A 1 215 ? 20.328 -11.188 3.15 1 94.5 215 LEU A CA 1
ATOM 1641 C C . LEU A 1 215 ? 19.266 -12.281 3.299 1 94.5 215 LEU A C 1
ATOM 1643 O O . LEU A 1 215 ? 19.562 -13.461 3.094 1 94.5 215 LEU A O 1
ATOM 1647 N N . PHE A 1 216 ? 18.047 -11.914 3.582 1 94.69 216 PHE A N 1
ATOM 1648 C CA . PHE A 1 216 ? 17 -12.883 3.879 1 94.69 216 PHE A CA 1
ATOM 1649 C C . PHE A 1 216 ? 16.547 -13.594 2.611 1 94.69 216 PHE A C 1
ATOM 1651 O O . PHE A 1 216 ? 15.938 -14.664 2.68 1 94.69 216 PHE A O 1
ATOM 1658 N N . TYR A 1 217 ? 16.797 -13.031 1.447 1 94.31 217 TYR A N 1
ATOM 1659 C CA . TYR A 1 217 ? 16.453 -13.703 0.202 1 94.31 217 TYR A CA 1
ATOM 1660 C C . TYR A 1 217 ? 17.469 -14.789 -0.136 1 94.31 217 TYR A C 1
ATOM 1662 O O . TYR A 1 217 ? 17.188 -15.688 -0.931 1 94.31 217 TYR A O 1
ATOM 1670 N N . SER A 1 218 ? 18.656 -14.797 0.456 1 94.75 218 SER A N 1
ATOM 1671 C CA . SER A 1 218 ? 19.781 -15.633 0.063 1 94.75 218 SER A CA 1
ATOM 1672 C C . SER A 1 218 ? 19.469 -17.109 0.304 1 94.75 218 SER A C 1
ATOM 1674 O O . SER A 1 218 ? 19.812 -17.969 -0.521 1 94.75 218 SER A O 1
ATOM 1676 N N . PRO A 1 219 ? 18.781 -17.453 1.403 1 94.62 219 PRO A N 1
ATOM 1677 C CA . PRO A 1 219 ? 18.516 -18.875 1.608 1 94.62 219 PRO A CA 1
ATOM 1678 C C . PRO A 1 219 ? 17.594 -19.469 0.536 1 94.62 219 PRO A C 1
ATOM 1680 O O . PRO A 1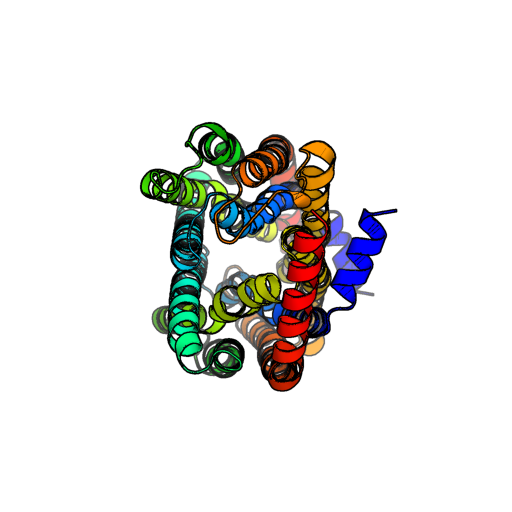 219 ? 17.5 -20.688 0.398 1 94.62 219 PRO A O 1
ATOM 1683 N N . LEU A 1 220 ? 16.953 -18.641 -0.2 1 94.44 220 LEU A N 1
ATOM 1684 C CA . LEU A 1 220 ? 16.047 -19.125 -1.234 1 94.44 220 LEU A CA 1
ATOM 1685 C C . LEU A 1 220 ? 16.812 -19.828 -2.344 1 94.44 220 LEU A C 1
ATOM 1687 O O . LEU A 1 220 ? 16.25 -20.703 -3.031 1 94.44 220 LEU A O 1
ATOM 1691 N N . TYR A 1 221 ? 18.125 -19.5 -2.521 1 93.56 221 TYR A N 1
ATOM 1692 C CA . TYR A 1 221 ? 18.938 -20.156 -3.535 1 93.56 221 TYR A CA 1
ATOM 1693 C C . TYR A 1 221 ? 19.047 -21.656 -3.268 1 93.56 221 TYR A C 1
ATOM 1695 O O . TYR A 1 221 ? 19.234 -22.453 -4.195 1 93.56 221 TYR A O 1
ATOM 1703 N N . LEU A 1 222 ? 18.797 -22.031 -2.008 1 91.88 222 LEU A N 1
ATOM 1704 C CA . LEU A 1 222 ? 18.984 -23.422 -1.622 1 91.88 222 LEU A CA 1
ATOM 1705 C C . LEU A 1 222 ? 17.641 -24.141 -1.488 1 91.88 222 LEU A C 1
ATOM 1707 O O . LEU A 1 222 ? 17.547 -25.328 -1.771 1 91.88 222 LEU A O 1
ATOM 1711 N N . VAL A 1 223 ? 16.688 -23.375 -1.124 1 92.38 223 VAL A N 1
ATOM 1712 C CA . VAL A 1 223 ? 15.453 -24 -0.678 1 92.38 223 VAL A CA 1
ATOM 1713 C C . VAL A 1 223 ? 14.43 -23.984 -1.81 1 92.38 223 VAL A C 1
ATOM 1715 O O . VAL A 1 223 ? 13.617 -24.906 -1.932 1 92.38 223 VAL A O 1
ATOM 1718 N N . PHE A 1 224 ? 14.422 -23.109 -2.641 1 93.19 224 PHE A N 1
ATOM 1719 C CA . PHE A 1 224 ? 13.367 -22.875 -3.617 1 93.19 224 PHE A CA 1
ATOM 1720 C C . PHE A 1 224 ? 13.242 -24.062 -4.574 1 93.19 224 PHE A C 1
ATOM 1722 O O . PHE A 1 224 ? 12.141 -24.562 -4.793 1 93.19 224 PHE A O 1
ATOM 1729 N N . LYS A 1 225 ? 14.359 -24.484 -5.129 1 90.44 225 LYS A N 1
ATOM 1730 C CA . LYS A 1 225 ? 14.336 -25.594 -6.07 1 90.44 225 LYS A CA 1
ATOM 1731 C C . LYS A 1 225 ? 13.711 -26.844 -5.438 1 90.44 225 LYS A C 1
ATOM 1733 O O . LYS A 1 225 ? 12.906 -27.516 -6.066 1 90.44 225 LYS A O 1
ATOM 1738 N N . HIS A 1 226 ? 14.078 -27.078 -4.215 1 91.38 226 HIS A N 1
ATOM 1739 C CA . HIS A 1 226 ? 13.578 -28.25 -3.504 1 91.38 226 HIS A CA 1
ATOM 1740 C C . HIS A 1 226 ? 12.07 -28.156 -3.299 1 91.38 226 HIS A C 1
ATOM 1742 O O . HIS A 1 226 ? 11.344 -29.125 -3.527 1 91.38 226 HIS A O 1
ATOM 1748 N N . ASP A 1 227 ? 11.617 -27.016 -2.834 1 91.62 227 ASP A N 1
ATOM 1749 C CA . ASP A 1 227 ? 10.188 -26.828 -2.592 1 91.62 227 ASP A CA 1
ATOM 1750 C C . ASP A 1 227 ? 9.398 -26.891 -3.896 1 91.62 227 ASP A C 1
ATOM 1752 O O . ASP A 1 227 ? 8.281 -27.422 -3.928 1 91.62 227 ASP A O 1
ATOM 1756 N N . ARG A 1 228 ? 9.922 -26.359 -4.922 1 89.25 228 ARG A N 1
ATOM 1757 C CA . ARG A 1 228 ? 9.266 -26.391 -6.23 1 89.25 228 ARG A CA 1
ATOM 1758 C C . ARG A 1 228 ? 9.109 -27.812 -6.734 1 89.25 228 ARG A C 1
ATOM 1760 O O . ARG A 1 228 ? 8.047 -28.188 -7.227 1 89.25 228 ARG A O 1
ATOM 1767 N N . ASP A 1 229 ? 10.109 -28.609 -6.594 1 89.69 229 ASP A N 1
ATOM 1768 C CA . ASP A 1 229 ? 10.07 -30 -7.027 1 89.69 229 ASP A CA 1
ATOM 1769 C C . ASP A 1 229 ? 9.07 -30.797 -6.199 1 89.69 229 ASP A C 1
ATOM 1771 O O . ASP A 1 229 ? 8.359 -31.656 -6.734 1 89.69 229 ASP A O 1
ATOM 1775 N N . ASN A 1 230 ? 9.039 -30.5 -4.93 1 86.69 230 ASN A N 1
ATOM 1776 C CA . ASN A 1 230 ? 8.078 -31.172 -4.059 1 86.69 230 ASN A CA 1
ATOM 1777 C C . ASN A 1 230 ? 6.645 -30.859 -4.461 1 86.69 230 ASN A C 1
ATOM 1779 O O . ASN A 1 230 ? 5.777 -31.734 -4.41 1 86.69 230 ASN A O 1
ATOM 1783 N N . ALA A 1 231 ? 6.422 -29.625 -4.777 1 84.12 231 ALA A N 1
ATOM 1784 C CA . ALA A 1 231 ? 5.082 -29.234 -5.195 1 84.12 231 ALA A CA 1
ATOM 1785 C C . ALA A 1 231 ? 4.691 -29.906 -6.508 1 84.12 231 ALA A C 1
ATOM 1787 O O . ALA A 1 231 ? 3.527 -30.25 -6.707 1 84.12 231 ALA A O 1
ATOM 1788 N N . LYS A 1 232 ? 5.562 -30.094 -7.383 1 82.94 232 LYS A N 1
ATOM 1789 C CA . LYS A 1 232 ? 5.309 -30.766 -8.648 1 82.94 232 LYS A CA 1
ATOM 1790 C C . LYS A 1 232 ? 4.938 -32.219 -8.43 1 82.94 232 LYS A C 1
ATOM 1792 O O . LYS A 1 232 ? 4.031 -32.75 -9.086 1 82.94 232 LYS A O 1
ATOM 1797 N N . VAL A 1 233 ? 5.605 -32.812 -7.539 1 81.31 233 VAL A N 1
ATOM 1798 C CA . VAL A 1 233 ? 5.355 -34.188 -7.227 1 81.31 233 VAL A CA 1
ATOM 1799 C C . VAL A 1 233 ? 3.961 -34.344 -6.629 1 81.31 233 VAL A C 1
ATOM 1801 O O . VAL A 1 233 ? 3.229 -35.281 -6.98 1 81.31 233 VAL A O 1
ATOM 1804 N N . THR A 1 234 ? 3.615 -33.438 -5.73 1 78.06 234 THR A N 1
ATOM 1805 C CA . THR A 1 234 ? 2.303 -33.469 -5.094 1 78.06 234 THR A CA 1
ATOM 1806 C C . THR A 1 234 ? 1.195 -33.25 -6.117 1 78.06 234 THR A C 1
ATOM 1808 O O . THR A 1 234 ? 0.141 -33.906 -6.047 1 78.06 234 THR A O 1
ATOM 1811 N N . ARG A 1 235 ? 1.401 -32.406 -7.059 1 74.88 235 ARG A N 1
ATOM 1812 C CA . ARG A 1 235 ? 0.44 -32.125 -8.125 1 74.88 235 ARG A CA 1
ATOM 1813 C C . ARG A 1 235 ? 0.21 -33.375 -8.984 1 74.88 235 ARG A C 1
ATOM 1815 O O . ARG A 1 235 ? -0.926 -33.656 -9.359 1 74.88 235 ARG A O 1
ATOM 1822 N N . PHE A 1 236 ? 1.251 -34.031 -9.305 1 71.38 236 PHE A N 1
ATOM 1823 C CA . PHE A 1 236 ? 1.168 -35.25 -10.117 1 71.38 236 PHE A CA 1
ATOM 1824 C C . PHE A 1 236 ? 0.419 -36.344 -9.375 1 71.38 236 PHE A C 1
ATOM 1826 O O . PHE A 1 236 ? -0.386 -37.062 -9.969 1 71.38 236 PHE A O 1
ATOM 1833 N N . LYS A 1 237 ? 0.577 -36.469 -8.117 1 71.75 237 LYS A N 1
ATOM 1834 C CA . LYS A 1 237 ? -0.096 -37.469 -7.316 1 71.75 237 LYS A CA 1
ATOM 1835 C C . LYS A 1 237 ? -1.594 -37.188 -7.223 1 71.75 237 LYS A C 1
ATOM 1837 O O . LYS A 1 237 ? -2.404 -38.125 -7.273 1 71.75 237 LYS A O 1
ATOM 1842 N N . ASP A 1 238 ? -1.877 -35.938 -7.062 1 68.69 238 ASP A N 1
ATOM 1843 C CA . ASP A 1 238 ? -3.281 -35.531 -6.973 1 68.69 238 ASP A CA 1
ATOM 1844 C C . ASP A 1 238 ? -4.008 -35.781 -8.289 1 68.69 238 ASP A C 1
ATOM 1846 O O . ASP A 1 238 ? -5.191 -36.125 -8.297 1 68.69 238 ASP A O 1
ATOM 1850 N N . GLN A 1 239 ? -3.355 -35.594 -9.375 1 64.88 239 GLN A N 1
ATOM 1851 C CA . GLN A 1 239 ? -3.932 -35.812 -10.695 1 64.88 239 GLN A CA 1
ATOM 1852 C C . GLN A 1 239 ? -4.129 -37.312 -10.953 1 64.88 239 GLN A C 1
ATOM 1854 O O . GLN A 1 239 ? -5.07 -37.688 -11.648 1 64.88 239 GLN A O 1
ATOM 1859 N N . GLU A 1 240 ? -3.238 -38.062 -10.43 1 60.78 240 GLU A N 1
ATOM 1860 C CA . GLU A 1 240 ? -3.361 -39.5 -10.602 1 60.78 240 GLU A CA 1
ATOM 1861 C C . GLU A 1 240 ? -4.52 -40.062 -9.773 1 60.78 240 GLU A C 1
ATOM 1863 O O . GLU A 1 240 ? -5.105 -41.094 -10.133 1 60.78 240 GLU A O 1
ATOM 1868 N N . LEU A 1 241 ? -4.734 -39.406 -8.758 1 53.88 241 LEU A N 1
ATOM 1869 C CA . LEU A 1 241 ? -5.816 -39.875 -7.91 1 53.88 241 LEU A CA 1
ATOM 1870 C C . LEU A 1 241 ? -7.176 -39.5 -8.492 1 53.88 241 LEU A C 1
ATOM 1872 O O . LEU A 1 241 ? -8.211 -39.938 -7.996 1 53.88 241 LEU A O 1
ATOM 1876 N N . ILE A 1 242 ? -7.23 -38.594 -9.359 1 49.22 242 ILE A N 1
ATOM 1877 C CA . ILE A 1 242 ? -8.477 -38.344 -10.062 1 49.22 242 ILE A CA 1
ATOM 1878 C C . ILE A 1 242 ? -8.57 -39.219 -11.305 1 49.22 242 ILE A C 1
ATOM 1880 O O . ILE A 1 242 ? -7.602 -39.344 -12.055 1 49.22 242 ILE A O 1
ATOM 1884 N N . MET B 1 1 ? 6.051 9.141 30.266 1 46 1 MET B N 1
ATOM 1885 C CA . MET B 1 1 ? 4.797 9.703 30.766 1 46 1 MET B CA 1
ATOM 1886 C C . MET B 1 1 ? 4.18 10.641 29.734 1 46 1 MET B C 1
ATOM 1888 O O . MET B 1 1 ? 2.986 10.539 29.438 1 46 1 MET B O 1
ATOM 1892 N N . ASP B 1 2 ? 5.098 11.422 28.938 1 58.62 2 ASP B N 1
ATOM 1893 C CA . ASP B 1 2 ? 4.719 12.477 28 1 58.62 2 ASP B CA 1
ATOM 1894 C C . ASP B 1 2 ? 4.25 11.891 26.672 1 58.62 2 ASP B C 1
ATOM 1896 O O . ASP B 1 2 ? 3.266 12.352 26.094 1 58.62 2 ASP B O 1
ATOM 1900 N N . SER B 1 3 ? 4.75 10.648 26.469 1 63.16 3 SER B N 1
ATOM 1901 C CA . SER B 1 3 ? 4.371 10.023 25.219 1 63.16 3 SER B CA 1
ATOM 1902 C C . SER B 1 3 ? 2.982 9.406 25.297 1 63.16 3 SER B C 1
ATOM 1904 O O . SER B 1 3 ? 2.195 9.5 24.359 1 63.16 3 SER B O 1
ATOM 1906 N N . TRP B 1 4 ? 2.689 8.906 26.484 1 68.38 4 TRP B N 1
ATOM 1907 C CA . TRP B 1 4 ? 1.395 8.266 26.688 1 68.38 4 TRP B CA 1
ATOM 1908 C C . TRP B 1 4 ? 0.272 9.297 26.703 1 68.38 4 TRP B C 1
ATOM 1910 O O . TRP B 1 4 ? -0.804 9.062 26.156 1 68.38 4 TRP B O 1
ATOM 1920 N N . VAL B 1 5 ? 0.531 10.414 27.375 1 71.69 5 VAL B N 1
ATOM 1921 C CA . VAL B 1 5 ? -0.461 11.477 27.438 1 71.69 5 VAL B CA 1
ATOM 1922 C C . VAL B 1 5 ? -0.717 12.039 26.047 1 71.69 5 VAL B C 1
ATOM 1924 O O . VAL B 1 5 ? -1.866 12.281 25.656 1 71.69 5 VAL B O 1
ATOM 1927 N N . ALA B 1 6 ? 0.318 12.125 25.344 1 71.06 6 ALA B N 1
ATOM 1928 C CA . ALA B 1 6 ? 0.199 12.602 23.969 1 71.06 6 ALA B CA 1
ATOM 1929 C C . ALA B 1 6 ? -0.602 11.617 23.109 1 71.06 6 ALA B C 1
ATOM 1931 O O . ALA B 1 6 ? -1.444 12.031 22.312 1 71.06 6 ALA B O 1
ATOM 1932 N N . MET B 1 7 ? -0.345 10.383 23.391 1 77 7 MET B N 1
ATOM 1933 C CA . MET B 1 7 ? -1.062 9.344 22.672 1 77 7 MET B CA 1
ATOM 1934 C C . MET B 1 7 ? -2.555 9.391 22.984 1 77 7 MET B C 1
ATOM 1936 O O . MET B 1 7 ? -3.385 9.336 22.062 1 77 7 MET B O 1
ATOM 1940 N N . LYS B 1 8 ? -2.836 9.523 24.172 1 80.88 8 LYS B N 1
ATOM 1941 C CA . LYS B 1 8 ? -4.23 9.578 24.609 1 80.88 8 LYS B CA 1
ATOM 1942 C C . LYS B 1 8 ? -4.926 10.82 24.062 1 80.88 8 LYS B C 1
ATOM 1944 O O . LYS B 1 8 ? -6.098 10.773 23.688 1 80.88 8 LYS B O 1
ATOM 1949 N N . SER B 1 9 ? -4.227 11.859 24.078 1 79.19 9 SER B N 1
ATOM 1950 C CA . SER B 1 9 ? -4.793 13.117 23.594 1 79.19 9 SER B CA 1
ATOM 1951 C C . SER B 1 9 ? -5.125 13.031 22.109 1 79.19 9 SER B C 1
ATOM 1953 O O . SER B 1 9 ? -6.16 13.539 21.672 1 79.19 9 SER B O 1
ATOM 1955 N N . VAL B 1 10 ? -4.312 12.359 21.422 1 79.12 10 VAL B N 1
ATOM 1956 C CA . VAL B 1 10 ? -4.496 12.219 19.969 1 79.12 10 VAL B CA 1
ATOM 1957 C C . VAL B 1 10 ? -5.652 11.266 19.688 1 79.12 10 VAL B C 1
ATOM 1959 O O . VAL B 1 10 ? -6.465 11.508 18.797 1 79.12 10 VAL B O 1
ATOM 1962 N N . MET B 1 11 ? -5.758 10.289 20.531 1 85.62 11 MET B N 1
ATOM 1963 C CA . MET B 1 11 ? -6.777 9.266 20.328 1 85.62 11 MET B CA 1
ATOM 1964 C C . MET B 1 11 ? -8.164 9.805 20.656 1 85.62 11 MET B C 1
ATOM 1966 O O . MET B 1 11 ? -9.172 9.242 20.219 1 85.62 11 MET B O 1
ATOM 1970 N N . LYS B 1 12 ? -8.172 10.859 21.391 1 86.94 12 LYS B N 1
ATOM 1971 C CA . LYS B 1 12 ? -9.445 11.414 21.844 1 86.94 12 LYS B CA 1
ATOM 1972 C C . LYS B 1 12 ? -10.031 12.367 20.812 1 86.94 12 LYS B C 1
ATOM 1974 O O . LYS B 1 12 ? -11.211 12.711 20.875 1 86.94 12 LYS B O 1
ATOM 1979 N N . VAL B 1 13 ? -9.281 12.828 19.875 1 89.75 13 VAL B N 1
ATOM 1980 C CA . VAL B 1 13 ? -9.773 13.711 18.828 1 89.75 13 VAL B CA 1
ATOM 1981 C C . VAL B 1 13 ? -10.812 12.977 17.984 1 89.75 13 VAL B C 1
ATOM 1983 O O . VAL B 1 13 ? -10.508 11.945 17.375 1 89.75 13 VAL B O 1
ATOM 1986 N N . LYS B 1 14 ? -12.016 13.492 17.969 1 93.44 14 LYS B N 1
ATOM 1987 C CA . LYS B 1 14 ? -13.125 12.828 17.297 1 93.44 14 LYS B CA 1
ATOM 1988 C C . LYS B 1 14 ? -12.852 12.688 15.797 1 93.44 14 LYS B C 1
ATOM 1990 O O . LYS B 1 14 ? -13.164 11.648 15.203 1 93.44 14 LYS B O 1
ATOM 1995 N N . THR B 1 15 ? -12.32 13.727 15.195 1 93.62 15 THR B N 1
ATOM 1996 C CA . THR B 1 15 ? -11.953 13.664 13.781 1 93.62 15 THR B CA 1
ATOM 1997 C C . THR B 1 15 ? -11.016 12.484 13.523 1 93.62 15 THR B C 1
ATOM 1999 O O . THR B 1 15 ? -11.188 11.75 12.547 1 93.62 15 THR B O 1
ATOM 2002 N N . PHE B 1 16 ? -10.094 12.289 14.422 1 92.81 16 PHE B N 1
ATOM 2003 C CA . PHE B 1 16 ? -9.156 11.172 14.297 1 92.81 16 PHE B CA 1
ATOM 2004 C C . PHE B 1 16 ? -9.891 9.844 14.391 1 92.81 16 PHE B C 1
ATOM 2006 O O . PHE B 1 16 ? -9.656 8.938 13.586 1 92.81 16 PHE B O 1
ATOM 2013 N N . GLN B 1 17 ? -10.719 9.727 15.305 1 92.94 17 GLN B N 1
ATOM 2014 C CA . GLN B 1 17 ? -11.461 8.484 15.516 1 92.94 17 GLN B CA 1
ATOM 2015 C C . GLN B 1 17 ? -12.289 8.125 14.289 1 92.94 17 GLN B C 1
ATOM 2017 O O . GLN B 1 17 ? -12.32 6.965 13.875 1 92.94 17 GLN B O 1
ATOM 2022 N N . ILE B 1 18 ? -12.906 9.078 13.742 1 94.31 18 ILE B N 1
ATOM 2023 C CA . ILE B 1 18 ? -13.773 8.859 12.594 1 94.31 18 ILE B CA 1
ATOM 2024 C C . ILE B 1 18 ? -12.938 8.445 11.383 1 94.31 18 ILE B C 1
ATOM 2026 O O . ILE B 1 18 ? -13.281 7.496 10.68 1 94.31 18 ILE B O 1
ATOM 2030 N N . ILE B 1 19 ? -11.828 9.141 11.195 1 93.19 19 ILE B N 1
ATOM 2031 C CA . ILE B 1 19 ? -10.977 8.859 10.047 1 93.19 19 ILE B CA 1
ATOM 2032 C C . ILE B 1 19 ? -10.352 7.473 10.203 1 93.19 19 ILE B C 1
ATOM 2034 O O . ILE B 1 19 ? -10.258 6.715 9.234 1 93.19 19 ILE B O 1
ATOM 2038 N N . VAL B 1 20 ? -9.969 7.117 11.391 1 91.12 20 VAL B N 1
ATOM 2039 C CA . VAL B 1 20 ? -9.383 5.809 11.648 1 91.12 20 VAL B CA 1
ATOM 2040 C C . VAL B 1 20 ? -10.422 4.719 11.406 1 91.12 20 VAL B C 1
ATOM 2042 O O . VAL B 1 20 ? -10.125 3.678 10.82 1 91.12 20 VAL B O 1
ATOM 2045 N N . LEU B 1 21 ? -11.602 4.949 11.891 1 91.06 21 LEU B N 1
ATOM 2046 C CA . LEU B 1 21 ? -12.68 3.99 11.664 1 91.06 21 LEU B CA 1
ATOM 2047 C C . LEU B 1 21 ? -12.945 3.812 10.172 1 91.06 21 LEU B C 1
ATOM 2049 O O . LEU B 1 21 ? -13.117 2.686 9.703 1 91.06 21 LEU B O 1
ATOM 2053 N N . GLN B 1 22 ? -13.023 4.93 9.508 1 92 22 GLN B N 1
ATOM 2054 C CA . GLN B 1 22 ? -13.18 4.879 8.062 1 92 22 GLN B CA 1
ATOM 2055 C C . GLN B 1 22 ? -12.008 4.156 7.406 1 92 22 GLN B C 1
ATOM 2057 O O . GLN B 1 22 ? -12.188 3.385 6.465 1 92 22 GLN B O 1
ATOM 2062 N N . GLY B 1 23 ? -10.844 4.379 7.871 1 89.56 23 GLY B N 1
ATOM 2063 C CA . GLY B 1 23 ? -9.656 3.734 7.34 1 89.56 23 GLY B CA 1
ATOM 2064 C C . GLY B 1 23 ?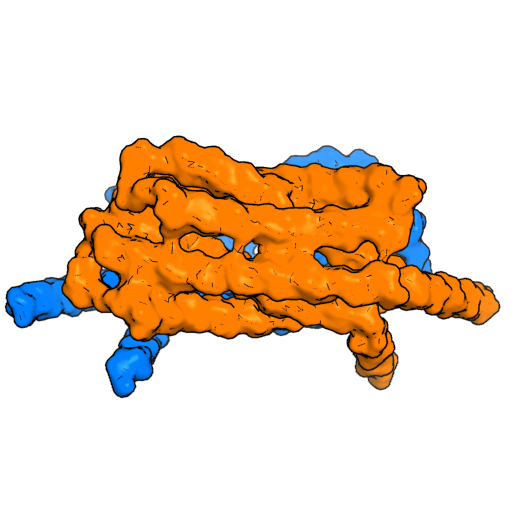 -9.648 2.232 7.543 1 89.56 23 GLY B C 1
ATOM 2065 O O . GLY B 1 23 ? -9.203 1.485 6.664 1 89.56 23 GLY B O 1
ATOM 2066 N N . ILE B 1 24 ? -10.117 1.825 8.633 1 88.12 24 ILE B N 1
ATOM 2067 C CA . ILE B 1 24 ? -10.203 0.399 8.93 1 88.12 24 ILE B CA 1
ATOM 2068 C C . ILE B 1 24 ? -11.148 -0.28 7.941 1 88.12 24 ILE B C 1
ATOM 2070 O O . ILE B 1 24 ? -10.789 -1.288 7.328 1 88.12 24 ILE B O 1
ATOM 2074 N N . ILE B 1 25 ? -12.242 0.296 7.758 1 90.44 25 ILE B N 1
ATOM 2075 C CA . ILE B 1 25 ? -13.219 -0.254 6.828 1 90.44 25 ILE B CA 1
ATOM 2076 C C . ILE B 1 25 ? -12.703 -0.121 5.398 1 90.44 25 ILE B C 1
ATOM 2078 O O . ILE B 1 25 ? -12.844 -1.043 4.59 1 90.44 25 ILE B O 1
ATOM 2082 N N . GLY B 1 26 ? -12.109 1.01 5.152 1 89.81 26 GLY B N 1
ATOM 2083 C CA . GLY B 1 26 ? -11.594 1.3 3.822 1 89.81 26 GLY B CA 1
ATOM 2084 C C . GLY B 1 26 ? -10.406 0.434 3.439 1 89.81 26 GLY B C 1
ATOM 2085 O O . GLY B 1 26 ? -10.07 0.324 2.258 1 89.81 26 GLY B O 1
ATOM 2086 N N . SER B 1 27 ? -9.781 -0.199 4.367 1 88.06 27 SER B N 1
ATOM 2087 C CA . SER B 1 27 ? -8.648 -1.065 4.07 1 88.06 27 SER B CA 1
ATOM 2088 C C . SER B 1 27 ? -9.102 -2.385 3.455 1 88.06 27 SER B C 1
ATOM 2090 O O . SER B 1 27 ? -8.336 -3.051 2.76 1 88.06 27 SER B O 1
ATOM 2092 N N . LEU B 1 28 ? -10.32 -2.734 3.631 1 88.56 28 LEU B N 1
ATOM 2093 C CA . LEU B 1 28 ? -10.844 -4 3.125 1 88.56 28 LEU B CA 1
ATOM 2094 C C . LEU B 1 28 ? -10.836 -4.023 1.601 1 88.56 28 LEU B C 1
ATOM 2096 O O . LEU B 1 28 ? -10.266 -4.93 0.992 1 88.56 28 LEU B O 1
ATOM 2100 N N . PRO B 1 29 ? -11.406 -2.998 1.026 1 91.81 29 PRO B N 1
ATOM 2101 C CA . PRO B 1 29 ? -11.359 -3.02 -0.438 1 91.81 29 PRO B CA 1
ATOM 2102 C C . PRO B 1 29 ? -9.938 -2.943 -0.984 1 91.81 29 PRO B C 1
ATOM 2104 O O . PRO B 1 29 ? -9.633 -3.551 -2.016 1 91.81 29 PRO B O 1
ATOM 2107 N N . TRP B 1 30 ? -9.125 -2.234 -0.36 1 89.5 30 TRP B N 1
ATOM 2108 C CA . TRP B 1 30 ? -7.742 -2.131 -0.819 1 89.5 30 TRP B CA 1
ATOM 2109 C C . TRP B 1 30 ? -7.02 -3.465 -0.68 1 89.5 30 TRP B C 1
ATOM 2111 O O . TRP B 1 30 ? -6.195 -3.824 -1.525 1 89.5 30 TRP B O 1
ATOM 2121 N N . THR B 1 31 ? -7.32 -4.172 0.351 1 86.62 31 THR B N 1
ATOM 2122 C CA . THR B 1 31 ? -6.773 -5.516 0.5 1 86.62 31 THR B CA 1
ATOM 2123 C C . THR B 1 31 ? -7.32 -6.445 -0.58 1 86.62 31 THR B C 1
ATOM 2125 O O . THR B 1 31 ? -6.594 -7.285 -1.111 1 86.62 31 THR B O 1
ATOM 2128 N N . ALA B 1 32 ? -8.562 -6.305 -0.849 1 88.62 32 ALA B N 1
ATOM 2129 C CA . ALA B 1 32 ? -9.18 -7.113 -1.895 1 88.62 32 ALA B CA 1
ATOM 2130 C C . ALA B 1 32 ? -8.508 -6.883 -3.242 1 88.62 32 ALA B C 1
ATOM 2132 O O . ALA B 1 32 ? -8.352 -7.816 -4.035 1 88.62 32 ALA B O 1
ATOM 2133 N N . ILE B 1 33 ? -8.07 -5.703 -3.447 1 90.31 33 ILE B N 1
ATOM 2134 C CA . ILE B 1 33 ? -7.453 -5.32 -4.711 1 90.31 33 ILE B CA 1
ATOM 2135 C C . ILE B 1 33 ? -6.141 -6.074 -4.895 1 90.31 33 ILE B C 1
ATOM 2137 O O . ILE B 1 33 ? -5.738 -6.371 -6.023 1 90.31 33 ILE B O 1
ATOM 2141 N N . VAL B 1 34 ? -5.547 -6.445 -3.871 1 83.12 34 VAL B N 1
ATOM 2142 C CA . VAL B 1 34 ? -4.293 -7.188 -3.936 1 83.12 34 VAL B CA 1
ATOM 2143 C C . VAL B 1 34 ? -4.531 -8.547 -4.59 1 83.12 34 VAL B C 1
ATOM 2145 O O . VAL B 1 34 ? -3.635 -9.102 -5.23 1 83.12 34 VAL B O 1
ATOM 2148 N N . PHE B 1 35 ? -5.723 -9.055 -4.527 1 86.31 35 PHE B N 1
ATOM 2149 C CA . PHE B 1 35 ? -6.062 -10.367 -5.07 1 86.31 35 PHE B CA 1
ATOM 2150 C C . PHE B 1 35 ? -6.406 -10.266 -6.551 1 86.31 35 PHE B C 1
ATOM 2152 O O . PHE B 1 35 ? -6.695 -11.273 -7.195 1 86.31 35 PHE B O 1
ATOM 2159 N N . PHE B 1 36 ? -6.309 -9.016 -7.055 1 90.81 36 PHE B N 1
ATOM 2160 C CA . PHE B 1 36 ? -6.602 -8.836 -8.469 1 90.81 36 PHE B CA 1
ATOM 2161 C C . PHE B 1 36 ? -5.621 -9.617 -9.336 1 90.81 36 PHE B C 1
ATOM 2163 O O . PHE B 1 36 ? -5.996 -10.164 -10.375 1 90.81 36 PHE B O 1
ATOM 2170 N N . THR B 1 37 ? -4.398 -9.594 -8.859 1 84.88 37 THR B N 1
ATOM 2171 C CA . THR B 1 37 ? -3.395 -10.328 -9.625 1 84.88 37 THR B CA 1
ATOM 2172 C C . THR B 1 37 ? -3.797 -11.789 -9.773 1 84.88 37 THR B C 1
ATOM 2174 O O . THR B 1 37 ? -3.793 -12.328 -10.883 1 84.88 37 THR B O 1
ATOM 2177 N N . MET B 1 38 ? -4.133 -12.375 -8.68 1 82.75 38 MET B N 1
ATOM 2178 C CA . MET B 1 38 ? -4.578 -13.766 -8.695 1 82.75 38 MET B CA 1
ATOM 2179 C C . MET B 1 38 ? -5.84 -13.922 -9.539 1 82.75 38 MET B C 1
ATOM 2181 O O . MET B 1 38 ? -5.984 -14.906 -10.273 1 82.75 38 MET B O 1
ATOM 2185 N N . TRP B 1 39 ? -6.734 -13.07 -9.43 1 89.19 39 TRP B N 1
ATOM 2186 C CA . TRP B 1 39 ? -7.984 -13.102 -10.18 1 89.19 39 TRP B CA 1
ATOM 2187 C C . TRP B 1 39 ? -7.723 -13.039 -11.68 1 89.19 39 TRP B C 1
ATOM 2189 O O . TRP B 1 39 ? -8.32 -13.797 -12.453 1 89.19 39 TRP B O 1
ATOM 2199 N N . PHE B 1 40 ? -6.801 -12.195 -12.086 1 90.75 40 PHE B N 1
ATOM 2200 C CA . PHE B 1 40 ? -6.445 -12.086 -13.5 1 90.75 40 PHE B CA 1
ATOM 2201 C C . PHE B 1 40 ? -5.809 -13.375 -14 1 90.75 40 PHE B C 1
ATOM 2203 O O . PHE B 1 40 ? -6.074 -13.805 -15.125 1 90.75 40 PHE B O 1
ATOM 2210 N N . GLU B 1 41 ? -5.066 -13.922 -13.18 1 82.81 41 GLU B N 1
ATOM 2211 C CA . GLU B 1 41 ? -4.422 -15.172 -13.57 1 82.81 41 GLU B CA 1
ATOM 2212 C C . GLU B 1 41 ? -5.438 -16.312 -13.688 1 82.81 41 GLU B C 1
ATOM 2214 O O . GLU B 1 41 ? -5.305 -17.172 -14.547 1 82.81 41 GLU B O 1
ATOM 2219 N N . LEU B 1 42 ? -6.426 -16.312 -12.883 1 83.44 42 LEU B N 1
ATOM 2220 C CA . LEU B 1 42 ? -7.48 -17.312 -12.953 1 83.44 42 LEU B CA 1
ATOM 2221 C C . LEU B 1 42 ? -8.32 -17.125 -14.211 1 83.44 42 LEU B C 1
ATOM 2223 O O . LEU B 1 42 ? -8.844 -18.109 -14.758 1 83.44 42 LEU B O 1
ATOM 2227 N N . ILE B 1 43 ? -8.484 -15.898 -14.602 1 89.69 43 ILE B N 1
ATOM 2228 C CA . ILE B 1 43 ? -9.195 -15.625 -15.852 1 89.69 43 ILE B CA 1
ATOM 2229 C C . ILE B 1 43 ? -8.391 -16.172 -17.031 1 89.69 43 ILE B C 1
ATOM 2231 O O . ILE B 1 43 ? -8.969 -16.578 -18.047 1 89.69 43 ILE B O 1
ATOM 2235 N N . GLY B 1 44 ? -7.047 -16.219 -16.906 1 87.75 44 GLY B N 1
ATOM 2236 C CA . GLY B 1 44 ? -6.191 -16.766 -17.938 1 87.75 44 GLY B CA 1
ATOM 2237 C C . GLY B 1 44 ? -5.117 -15.797 -18.406 1 87.75 44 GLY B C 1
ATOM 2238 O O . GLY B 1 44 ? -4.375 -16.094 -19.344 1 87.75 44 GLY B O 1
ATOM 2239 N N . PHE B 1 45 ? -5.055 -14.656 -17.766 1 88.38 45 PHE B N 1
ATOM 2240 C CA . PHE B 1 45 ? -4.02 -13.688 -18.125 1 88.38 45 PHE B CA 1
ATOM 2241 C C . PHE B 1 45 ? -2.643 -14.195 -17.719 1 88.38 45 PHE B C 1
ATOM 2243 O O . PHE B 1 45 ? -2.496 -14.836 -16.672 1 88.38 45 PHE B O 1
ATOM 2250 N N . ASP B 1 46 ? -1.713 -13.914 -18.578 1 82.69 46 ASP B N 1
ATOM 2251 C CA . ASP B 1 46 ? -0.343 -14.25 -18.203 1 82.69 46 ASP B CA 1
ATOM 2252 C C . ASP B 1 46 ? 0.189 -13.281 -17.156 1 82.69 46 ASP B C 1
ATOM 2254 O O . ASP B 1 46 ? -0.461 -12.289 -16.844 1 82.69 46 ASP B O 1
ATOM 2258 N N . ASN B 1 47 ? 1.308 -13.633 -16.578 1 76.94 47 ASN B N 1
ATOM 2259 C CA . ASN B 1 47 ? 1.925 -12.844 -15.531 1 76.94 47 ASN B CA 1
ATOM 2260 C C . ASN B 1 47 ? 2.219 -11.422 -15.992 1 76.94 47 ASN B C 1
ATOM 2262 O O . ASN B 1 47 ? 1.977 -10.461 -15.258 1 76.94 47 ASN B O 1
ATOM 2266 N N . ARG B 1 48 ? 2.682 -11.297 -17.172 1 79.5 48 ARG B N 1
ATOM 2267 C CA . ARG B 1 48 ? 3.023 -9.984 -17.719 1 79.5 48 ARG B CA 1
ATOM 2268 C C . ARG B 1 48 ? 1.779 -9.117 -17.875 1 79.5 48 ARG B C 1
ATOM 2270 O O . ARG B 1 48 ? 1.783 -7.938 -17.516 1 79.5 48 ARG B O 1
ATOM 2277 N N . SER B 1 49 ? 0.759 -9.711 -18.375 1 87.12 49 SER B N 1
ATOM 2278 C CA . SER B 1 49 ? -0.489 -8.984 -18.594 1 87.12 49 SER B CA 1
ATOM 2279 C C . SER B 1 49 ? -1.124 -8.586 -17.266 1 87.12 49 SER B C 1
ATOM 2281 O O . SER B 1 49 ? -1.654 -7.48 -17.125 1 87.12 49 SER B O 1
ATOM 2283 N N . SER B 1 50 ? -1.055 -9.453 -16.328 1 88.12 50 SER B N 1
ATOM 2284 C CA . SER B 1 50 ? -1.592 -9.164 -15.008 1 88.12 50 SER B CA 1
ATOM 2285 C C . SER B 1 50 ? -0.828 -8.023 -14.344 1 88.12 50 SER B C 1
ATOM 2287 O O . SER B 1 50 ? -1.432 -7.129 -13.742 1 88.12 50 SER B O 1
ATOM 2289 N N . ALA B 1 51 ? 0.446 -8.055 -14.508 1 83.75 51 ALA B N 1
ATOM 2290 C CA . ALA B 1 51 ? 1.284 -7.004 -13.945 1 83.75 51 ALA B CA 1
ATOM 2291 C C . ALA B 1 51 ? 0.995 -5.66 -14.602 1 83.75 51 ALA B C 1
ATOM 2293 O O . ALA B 1 51 ? 0.995 -4.621 -13.938 1 83.75 51 ALA B O 1
ATOM 2294 N N . ALA B 1 52 ? 0.804 -5.715 -15.867 1 89.62 52 ALA B N 1
ATOM 2295 C CA . ALA B 1 52 ? 0.508 -4.492 -16.609 1 89.62 52 ALA B CA 1
ATOM 2296 C C . ALA B 1 52 ? -0.807 -3.873 -16.141 1 89.62 52 ALA B C 1
ATOM 2298 O O . ALA B 1 52 ? -0.913 -2.652 -16.016 1 89.62 52 ALA B O 1
ATOM 2299 N N . LEU B 1 53 ? -1.767 -4.719 -15.922 1 93.5 53 LEU B N 1
ATOM 2300 C CA . LEU B 1 53 ? -3.051 -4.23 -15.43 1 93.5 53 LEU B CA 1
ATOM 2301 C C . LEU B 1 53 ? -2.9 -3.604 -14.055 1 93.5 53 LEU B C 1
ATOM 2303 O O . LEU B 1 53 ? -3.424 -2.516 -13.797 1 93.5 53 LEU B O 1
ATOM 2307 N N . ASN B 1 54 ? -2.166 -4.285 -13.195 1 90.31 54 ASN B N 1
ATOM 2308 C CA . ASN B 1 54 ? -1.917 -3.742 -11.867 1 90.31 54 ASN B CA 1
ATOM 2309 C C . ASN B 1 54 ? -1.132 -2.436 -11.93 1 90.31 54 ASN B C 1
ATOM 2311 O O . ASN B 1 54 ? -1.359 -1.527 -11.133 1 90.31 54 ASN B O 1
ATOM 2315 N N . SER B 1 55 ? -0.232 -2.398 -12.852 1 88.69 55 SER B N 1
ATOM 2316 C CA . SER B 1 55 ? 0.557 -1.183 -13.016 1 88.69 55 SER B CA 1
ATOM 2317 C C . SER B 1 55 ? -0.315 -0.013 -13.461 1 88.69 55 SER B C 1
ATOM 2319 O O . SER B 1 55 ? -0.12 1.119 -13.008 1 88.69 55 SER B O 1
ATOM 2321 N N . LEU B 1 56 ? -1.19 -0.249 -14.32 1 91.62 56 LEU B N 1
ATOM 2322 C CA . LEU B 1 56 ? -2.096 0.799 -14.781 1 91.62 56 LEU B CA 1
ATOM 2323 C C . LEU B 1 56 ? -2.965 1.307 -13.633 1 91.62 56 LEU B C 1
ATOM 2325 O O . LEU B 1 56 ? -3.215 2.508 -13.523 1 91.62 56 LEU B O 1
ATOM 2329 N N . PHE B 1 57 ? -3.393 0.38 -12.883 1 94.81 57 PHE B N 1
ATOM 2330 C CA . PHE B 1 57 ? -4.133 0.766 -11.688 1 94.81 57 PHE B CA 1
ATOM 2331 C C . PHE B 1 57 ? -3.279 1.645 -10.781 1 94.81 57 PHE B C 1
ATOM 2333 O O . PHE B 1 57 ? -3.746 2.67 -10.281 1 94.81 57 PHE B O 1
ATOM 2340 N N . ALA B 1 58 ? -2.078 1.281 -10.594 1 90.5 58 ALA B N 1
ATOM 2341 C CA . ALA B 1 58 ? -1.16 2.018 -9.727 1 90.5 58 ALA B CA 1
ATOM 2342 C C . ALA B 1 58 ? -0.894 3.416 -10.266 1 90.5 58 ALA B C 1
ATOM 2344 O O . ALA B 1 58 ? -0.846 4.387 -9.508 1 90.5 58 ALA B O 1
ATOM 2345 N N . ILE B 1 59 ? -0.709 3.496 -11.508 1 90.81 59 ILE B N 1
ATOM 2346 C CA . ILE B 1 59 ? -0.492 4.789 -12.148 1 90.81 59 ILE B CA 1
ATOM 2347 C C . ILE B 1 59 ? -1.741 5.656 -12 1 90.81 59 ILE B C 1
ATOM 2349 O O . ILE B 1 59 ? -1.644 6.859 -11.742 1 90.81 59 ILE B O 1
ATOM 2353 N N . GLY B 1 60 ? -2.873 5.051 -12.203 1 94.44 60 GLY B N 1
ATOM 2354 C CA . GLY B 1 60 ? -4.113 5.766 -11.953 1 94.44 60 GLY B CA 1
ATOM 2355 C C . GLY B 1 60 ? -4.223 6.285 -10.531 1 94.44 60 GLY B C 1
ATOM 2356 O O . GLY B 1 60 ? -4.598 7.438 -10.312 1 94.44 60 GLY B O 1
ATOM 2357 N N . CYS B 1 61 ? -3.832 5.461 -9.594 1 93.12 61 CYS B N 1
ATOM 2358 C CA . CYS B 1 61 ? -3.881 5.855 -8.188 1 93.12 61 CYS B CA 1
ATOM 2359 C C . CYS B 1 61 ? -2.955 7.035 -7.922 1 93.12 61 CYS B C 1
ATOM 2361 O O . CYS B 1 61 ? -3.324 7.973 -7.211 1 93.12 61 CYS B O 1
ATOM 2363 N N . ALA B 1 62 ? -1.777 6.934 -8.477 1 89.69 62 ALA B N 1
ATOM 2364 C CA . ALA B 1 62 ? -0.815 8.016 -8.289 1 89.69 62 ALA B CA 1
ATOM 2365 C C . ALA B 1 62 ? -1.354 9.336 -8.852 1 89.69 62 ALA B C 1
ATOM 2367 O O . ALA B 1 62 ? -1.281 10.375 -8.188 1 89.69 62 ALA B O 1
ATOM 2368 N N . SER B 1 63 ? -1.868 9.266 -10.008 1 91 63 SER B N 1
ATOM 2369 C CA . SER B 1 63 ? -2.447 10.445 -10.648 1 91 63 SER B CA 1
ATOM 2370 C C . SER B 1 63 ? -3.67 10.938 -9.883 1 91 63 SER B C 1
ATOM 2372 O O . SER B 1 63 ? -3.873 12.148 -9.742 1 91 63 SER B O 1
ATOM 2374 N N . GLY B 1 64 ? -4.438 10.023 -9.461 1 93.06 64 GLY B N 1
ATOM 2375 C CA . GLY B 1 64 ? -5.641 10.375 -8.719 1 93.06 64 GLY B CA 1
ATOM 2376 C C . GLY B 1 64 ? -5.348 11.062 -7.398 1 93.06 64 GLY B C 1
ATOM 2377 O O . GLY B 1 64 ? -6.027 12.016 -7.023 1 93.06 64 GLY B O 1
ATOM 2378 N N . ALA B 1 65 ? -4.395 10.531 -6.734 1 88.88 65 ALA B N 1
ATOM 2379 C CA . ALA B 1 65 ? -4.012 11.141 -5.461 1 88.88 65 ALA B CA 1
ATOM 2380 C C . ALA B 1 65 ? -3.639 12.609 -5.645 1 88.88 65 ALA B C 1
ATOM 2382 O O . ALA B 1 65 ? -4.035 13.461 -4.848 1 88.88 65 ALA B O 1
ATOM 2383 N N . LEU B 1 66 ? -2.898 12.875 -6.691 1 87.69 66 LEU B N 1
ATOM 2384 C CA . LEU B 1 66 ? -2.51 14.25 -6.984 1 87.69 66 LEU B CA 1
ATOM 2385 C C . LEU B 1 66 ? -3.723 15.094 -7.371 1 87.69 66 LEU B C 1
ATOM 2387 O O . LEU B 1 66 ? -3.908 16.203 -6.855 1 87.69 66 LEU B O 1
ATOM 2391 N N . LEU B 1 67 ? -4.5 14.523 -8.234 1 90.88 67 LEU B N 1
ATOM 2392 C CA . LEU B 1 67 ? -5.684 15.234 -8.703 1 90.88 67 LEU B CA 1
ATOM 2393 C C . LEU B 1 67 ? -6.652 15.5 -7.555 1 90.88 67 LEU B C 1
ATOM 2395 O O . LEU B 1 67 ? -7.191 16.594 -7.434 1 90.88 67 LEU B O 1
ATOM 2399 N N . GLY B 1 68 ? -6.902 14.469 -6.789 1 90.62 68 GLY B N 1
ATOM 2400 C CA . GLY B 1 68 ? -7.789 14.617 -5.648 1 90.62 68 GLY B CA 1
ATOM 2401 C C . GLY B 1 68 ? -7.316 15.672 -4.66 1 90.62 68 GLY B C 1
ATOM 2402 O O . GLY B 1 68 ? -8.117 16.438 -4.121 1 90.62 68 GLY B O 1
ATOM 2403 N N . GLY B 1 69 ? -6.043 15.703 -4.414 1 87.25 69 GLY B N 1
ATOM 2404 C CA . GLY B 1 69 ? -5.484 16.719 -3.533 1 87.25 69 GLY B CA 1
ATOM 2405 C C . GLY B 1 69 ? -5.664 18.125 -4.062 1 87.25 69 GLY B C 1
ATOM 2406 O O . GLY B 1 69 ? -6.094 19.016 -3.33 1 87.25 69 GLY B O 1
ATOM 2407 N N . VAL B 1 70 ? -5.387 18.328 -5.328 1 89.12 70 VAL B N 1
ATOM 2408 C CA . VAL B 1 70 ? -5.496 19.641 -5.949 1 89.12 70 VAL B CA 1
ATOM 2409 C C . VAL B 1 70 ? -6.953 20.094 -5.949 1 89.12 70 VAL B C 1
ATOM 2411 O O . VAL B 1 70 ? -7.25 21.25 -5.633 1 89.12 70 VAL B O 1
ATOM 2414 N N . LEU B 1 71 ? -7.781 19.203 -6.258 1 90.81 71 LEU B N 1
ATOM 2415 C CA . LEU B 1 71 ? -9.203 19.531 -6.293 1 90.81 71 LEU B CA 1
ATOM 2416 C C . LEU B 1 71 ? -9.711 19.875 -4.902 1 90.81 71 LEU B C 1
ATOM 2418 O O . LEU B 1 71 ? -10.492 20.812 -4.742 1 90.81 71 LEU B O 1
ATOM 2422 N N . ALA B 1 72 ? -9.32 19.062 -3.955 1 91.06 72 ALA B N 1
ATOM 2423 C CA . ALA B 1 72 ? -9.742 19.312 -2.58 1 91.06 72 ALA B CA 1
ATOM 2424 C C . ALA B 1 72 ? -9.234 20.672 -2.088 1 91.06 72 ALA B C 1
ATOM 2426 O O . ALA B 1 72 ? -9.945 21.391 -1.392 1 91.06 72 ALA B O 1
ATOM 2427 N N . ASP B 1 73 ? -8.062 21.031 -2.467 1 87 73 ASP B N 1
ATOM 2428 C CA . ASP B 1 73 ? -7.484 22.297 -2.068 1 87 73 ASP B CA 1
ATOM 2429 C C . ASP B 1 73 ? -8.242 23.469 -2.703 1 87 73 ASP B C 1
ATOM 2431 O O . ASP B 1 73 ? -8.5 24.484 -2.045 1 87 73 ASP B O 1
ATOM 2435 N N . ARG B 1 74 ? -8.508 23.344 -3.93 1 90.44 74 ARG B N 1
ATOM 2436 C CA . ARG B 1 74 ? -9.234 24.391 -4.633 1 90.44 74 ARG B CA 1
ATOM 2437 C C . ARG B 1 74 ? -10.641 24.562 -4.062 1 90.44 74 ARG B C 1
ATOM 2439 O O . ARG B 1 74 ? -11.102 25.688 -3.863 1 90.44 74 ARG B O 1
ATOM 2446 N N . LEU B 1 75 ? -11.258 23.484 -3.799 1 91.38 75 LEU B N 1
ATOM 2447 C CA . LEU B 1 75 ? -12.625 23.531 -3.291 1 91.38 75 LEU B CA 1
ATOM 2448 C C . LEU B 1 75 ? -12.648 24 -1.842 1 91.38 75 LEU B C 1
ATOM 2450 O O . LEU B 1 75 ? -13.625 24.609 -1.4 1 91.38 75 LEU B O 1
ATOM 2454 N N . SER B 1 76 ? -11.641 23.656 -1.162 1 88.88 76 SER B N 1
ATOM 2455 C CA . SER B 1 76 ? -11.562 24.047 0.24 1 88.88 76 SER B CA 1
ATOM 2456 C C . SER B 1 76 ? -11.484 25.562 0.385 1 88.88 76 SER B C 1
ATOM 2458 O O . SER B 1 76 ? -11.773 26.109 1.455 1 88.88 76 SER B O 1
ATOM 2460 N N . ARG B 1 77 ? -11.039 26.281 -0.633 1 87.88 77 ARG B N 1
ATOM 2461 C CA . ARG B 1 77 ? -11.016 27.75 -0.611 1 87.88 77 ARG B CA 1
ATOM 2462 C C . ARG B 1 77 ? -12.43 28.312 -0.514 1 87.88 77 ARG B C 1
ATOM 2464 O O . ARG B 1 77 ? -12.656 29.344 0.124 1 87.88 77 ARG B O 1
ATOM 2471 N N . HIS B 1 78 ? -13.336 27.641 -1.093 1 89.94 78 HIS B N 1
ATOM 2472 C CA . HIS B 1 78 ? -14.727 28.094 -1.095 1 89.94 78 HIS B CA 1
ATOM 2473 C C . HIS B 1 78 ? -15.516 27.453 0.034 1 89.94 78 HIS B C 1
ATOM 2475 O O . HIS B 1 78 ? -16.406 28.078 0.619 1 89.94 78 HIS B O 1
ATOM 2481 N N . TYR B 1 79 ? -15.25 26.141 0.291 1 90.31 79 TYR B N 1
ATOM 2482 C CA . TYR B 1 79 ? -15.922 25.375 1.339 1 90.31 79 TYR B CA 1
ATOM 2483 C C . TYR B 1 79 ? -14.914 24.75 2.287 1 90.31 79 TYR B C 1
ATOM 2485 O O . TYR B 1 79 ? -14.742 23.516 2.291 1 90.31 79 TYR B O 1
ATOM 2493 N N . PRO B 1 80 ? -14.383 25.5 3.178 1 84.06 80 PRO B N 1
ATOM 2494 C CA . PRO B 1 80 ? -13.266 25.031 4.008 1 84.06 80 PRO B CA 1
ATOM 2495 C C . PRO B 1 80 ? -13.664 23.922 4.973 1 84.06 80 PRO B C 1
ATOM 2497 O O . PRO B 1 80 ? -12.828 23.094 5.348 1 84.06 80 PRO B O 1
ATOM 2500 N N . ASP B 1 81 ? -14.883 23.828 5.281 1 86.62 81 ASP B N 1
ATOM 2501 C CA . ASP B 1 81 ? -15.281 22.875 6.32 1 86.62 81 ASP B CA 1
ATOM 2502 C C . ASP B 1 81 ? -15.836 21.594 5.707 1 86.62 81 ASP B C 1
ATOM 2504 O O . ASP B 1 81 ? -15.906 20.562 6.375 1 86.62 81 ASP B O 1
ATOM 2508 N N . SER B 1 82 ? -16.156 21.641 4.395 1 91.62 82 SER B N 1
AT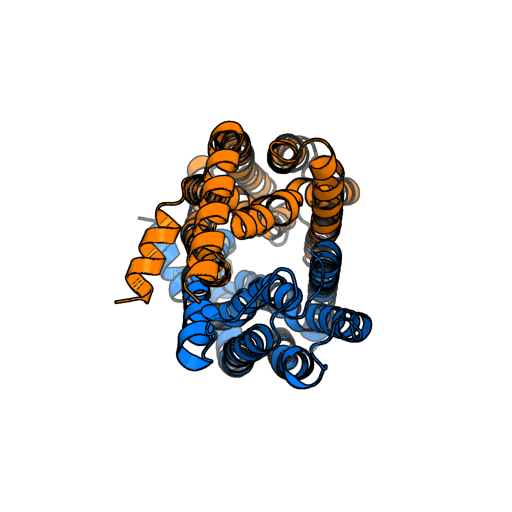OM 2509 C CA . SER B 1 82 ? -16.875 20.484 3.875 1 91.62 82 SER B CA 1
ATOM 2510 C C . SER B 1 82 ? -16.219 19.938 2.613 1 91.62 82 SER B C 1
ATOM 2512 O O . SER B 1 82 ? -16.469 18.797 2.221 1 91.62 82 SER B O 1
ATOM 2514 N N . ALA B 1 83 ? -15.43 20.672 1.988 1 92.12 83 ALA B N 1
ATOM 2515 C CA . ALA B 1 83 ? -14.898 20.312 0.673 1 92.12 83 ALA B CA 1
ATOM 2516 C C . ALA B 1 83 ? -14.07 19.047 0.741 1 92.12 83 ALA B C 1
ATOM 2518 O O . ALA B 1 83 ? -14.227 18.141 -0.092 1 92.12 83 ALA B O 1
ATOM 2519 N N . ARG B 1 84 ? -13.227 18.969 1.699 1 92.31 84 ARG B N 1
ATOM 2520 C CA . ARG B 1 84 ? -12.344 17.812 1.826 1 92.31 84 ARG B CA 1
ATOM 2521 C C . ARG B 1 84 ? -13.141 16.547 2.117 1 92.31 84 ARG B C 1
ATOM 2523 O O . ARG B 1 84 ? -12.82 15.469 1.607 1 92.31 84 ARG B O 1
ATOM 2530 N N . ILE B 1 85 ? -14.172 16.703 2.879 1 94.81 85 ILE B N 1
ATOM 2531 C CA . ILE B 1 85 ? -15.031 15.57 3.221 1 94.81 85 ILE B CA 1
ATOM 2532 C C . ILE B 1 85 ? -15.805 15.117 1.986 1 94.81 85 ILE B C 1
ATOM 2534 O O . ILE B 1 85 ? -15.906 13.914 1.718 1 94.81 85 ILE B O 1
ATOM 2538 N N . MET B 1 86 ? -16.281 16.094 1.228 1 95.62 86 MET B N 1
ATOM 2539 C CA . MET B 1 86 ? -17.031 15.781 0.014 1 95.62 86 MET B CA 1
ATOM 2540 C C . MET B 1 86 ? -16.156 15.039 -0.992 1 95.62 86 MET B C 1
ATOM 2542 O O . MET B 1 86 ? -16.625 14.102 -1.643 1 95.62 86 MET B O 1
ATOM 2546 N N . CYS B 1 87 ? -14.977 15.477 -1.133 1 95.25 87 CYS B N 1
ATOM 2547 C CA . CYS B 1 87 ? -14.047 14.82 -2.051 1 95.25 87 CYS B CA 1
ATOM 2548 C C . CYS B 1 87 ? -13.758 13.391 -1.609 1 95.25 87 CYS B C 1
ATOM 2550 O O . CYS B 1 87 ? -13.711 12.484 -2.438 1 95.25 87 CYS B O 1
ATOM 2552 N N . ALA B 1 88 ? -13.57 13.195 -0.316 1 95 88 ALA B N 1
ATOM 2553 C CA . ALA B 1 88 ? -13.328 11.852 0.214 1 95 88 ALA B CA 1
ATOM 2554 C C . ALA B 1 88 ? -14.531 10.945 -0.015 1 95 88 ALA B C 1
ATOM 2556 O O . ALA B 1 88 ? -14.375 9.781 -0.383 1 95 88 ALA B O 1
ATOM 2557 N N . GLN B 1 89 ? -15.711 11.5 0.175 1 96.44 89 GLN B N 1
ATOM 2558 C CA . GLN B 1 89 ? -16.938 10.727 -0.026 1 96.44 89 GLN B CA 1
ATOM 2559 C C . GLN B 1 89 ? -17.125 10.367 -1.497 1 96.44 89 GLN B C 1
ATOM 2561 O O . GLN B 1 89 ? -17.578 9.266 -1.819 1 96.44 89 GLN B O 1
ATOM 2566 N N . PHE B 1 90 ? -16.812 11.305 -2.311 1 96.88 90 PHE B N 1
ATOM 2567 C CA . PHE B 1 90 ? -16.891 11.023 -3.74 1 96.88 90 PHE B CA 1
ATOM 2568 C C . PHE B 1 90 ? -15.953 9.875 -4.117 1 96.88 90 PHE B C 1
ATOM 2570 O O . PHE B 1 90 ? -16.359 8.953 -4.832 1 96.88 90 PHE B O 1
ATOM 2577 N N . SER B 1 91 ? -14.719 9.961 -3.695 1 96.75 91 SER B N 1
ATOM 2578 C CA . SER B 1 91 ? -13.719 8.938 -3.982 1 96.75 91 SER B CA 1
ATOM 2579 C C . SER B 1 91 ? -14.172 7.57 -3.48 1 96.75 91 SER B C 1
ATOM 2581 O O . SER B 1 91 ? -14.078 6.578 -4.203 1 96.75 91 SER B O 1
ATOM 2583 N N . ALA B 1 92 ? -14.656 7.523 -2.246 1 96.12 92 ALA B N 1
ATOM 2584 C CA . ALA B 1 92 ? -15.148 6.27 -1.683 1 96.12 92 ALA B CA 1
ATOM 2585 C C . ALA B 1 92 ? -16.344 5.738 -2.48 1 96.12 92 ALA B C 1
ATOM 2587 O O . ALA B 1 92 ? -16.438 4.535 -2.738 1 96.12 92 ALA B O 1
ATOM 2588 N N . PHE B 1 93 ? -17.203 6.613 -2.9 1 97.38 93 PHE B N 1
ATOM 2589 C CA . PHE B 1 93 ? -18.391 6.23 -3.645 1 97.38 93 PHE B CA 1
ATOM 2590 C C . PHE B 1 93 ? -18.016 5.637 -4.996 1 97.38 93 PHE B C 1
ATOM 2592 O O . PHE B 1 93 ? -18.656 4.684 -5.457 1 97.38 93 PHE B O 1
ATOM 2599 N N . MET B 1 94 ? -17.078 6.18 -5.629 1 97.38 94 MET B N 1
ATOM 2600 C CA . MET B 1 94 ? -16.672 5.734 -6.961 1 97.38 94 MET B CA 1
ATOM 2601 C C . MET B 1 94 ? -16.156 4.305 -6.922 1 97.38 94 MET B C 1
ATOM 2603 O O . MET B 1 94 ? -16.156 3.613 -7.941 1 97.38 94 MET B O 1
ATOM 2607 N N . GLY B 1 95 ? -15.695 3.836 -5.719 1 97 95 GLY B N 1
ATOM 2608 C CA . GLY B 1 95 ? -15.281 2.447 -5.586 1 97 95 GLY B CA 1
ATOM 2609 C C . GLY B 1 95 ? -16.391 1.462 -5.883 1 97 95 GLY B C 1
ATOM 2610 O O . GLY B 1 95 ? -16.141 0.342 -6.328 1 97 95 GLY B O 1
ATOM 2611 N N . ILE B 1 96 ? -17.625 1.876 -5.699 1 97.19 96 ILE B N 1
ATOM 2612 C CA . ILE B 1 96 ? -18.766 0.987 -5.82 1 97.19 96 ILE B CA 1
ATOM 2613 C C . ILE B 1 96 ? -19.047 0.702 -7.297 1 97.19 96 ILE B C 1
ATOM 2615 O O . ILE B 1 96 ? -18.984 -0.449 -7.734 1 97.19 96 ILE B O 1
ATOM 2619 N N . PRO B 1 97 ? -19.281 1.724 -8.094 1 97.62 97 PRO B N 1
ATOM 2620 C CA . PRO B 1 97 ? -19.578 1.421 -9.492 1 97.62 97 PRO B CA 1
ATOM 2621 C C . PRO B 1 97 ? -18.406 0.781 -10.227 1 97.62 97 PRO B C 1
ATOM 2623 O O . PRO B 1 97 ? -18.609 -0.099 -11.07 1 97.62 97 PRO B O 1
ATOM 2626 N N . PHE B 1 98 ? -17.188 1.15 -9.977 1 97.69 98 PHE B N 1
ATOM 2627 C CA . PHE B 1 98 ? -16.047 0.595 -10.695 1 97.69 98 PHE B CA 1
ATOM 2628 C C . PHE B 1 98 ? -15.805 -0.851 -10.281 1 97.69 98 PHE B C 1
ATOM 2630 O O . PHE B 1 98 ? -15.383 -1.673 -11.094 1 97.69 98 PHE B O 1
ATOM 2637 N N . SER B 1 99 ? -16 -1.146 -8.961 1 97.06 99 SER B N 1
ATOM 2638 C CA . SER B 1 99 ? -15.906 -2.543 -8.547 1 97.06 99 SER B CA 1
ATOM 2639 C C . SER B 1 99 ? -16.969 -3.396 -9.242 1 97.06 99 SER B C 1
ATOM 2641 O O . SER B 1 99 ? -16.672 -4.512 -9.68 1 97.06 99 SER B O 1
ATOM 2643 N N . TRP B 1 100 ? -18.141 -2.816 -9.367 1 96.62 100 TRP B N 1
ATOM 2644 C CA . TRP B 1 100 ? -19.234 -3.527 -10.023 1 96.62 100 TRP B CA 1
ATOM 2645 C C . TRP B 1 100 ? -18.906 -3.766 -11.5 1 96.62 100 TRP B C 1
ATOM 2647 O O . TRP B 1 100 ? -19.109 -4.867 -12.016 1 96.62 100 TRP B O 1
ATOM 2657 N N . ILE B 1 101 ? -18.438 -2.777 -12.172 1 97.5 101 ILE B N 1
ATOM 2658 C CA . ILE B 1 101 ? -18.109 -2.881 -13.586 1 97.5 101 ILE B CA 1
ATOM 2659 C C . ILE B 1 101 ? -16.984 -3.881 -13.781 1 97.5 101 ILE B C 1
ATOM 2661 O O . ILE B 1 101 ? -17.062 -4.777 -14.625 1 97.5 101 ILE B O 1
ATOM 2665 N N . LEU B 1 102 ? -15.938 -3.828 -12.953 1 96.5 102 LEU B N 1
ATOM 2666 C CA . LEU B 1 102 ? -14.719 -4.629 -13.078 1 96.5 102 LEU B CA 1
ATOM 2667 C C . LEU B 1 102 ? -15.016 -6.102 -12.82 1 96.5 102 LEU B C 1
ATOM 2669 O O . LEU B 1 102 ? -14.531 -6.973 -13.547 1 96.5 102 LEU B O 1
ATOM 2673 N N . LEU B 1 103 ? -15.852 -6.359 -11.82 1 95.25 103 LEU B N 1
ATOM 2674 C CA . LEU B 1 103 ? -15.945 -7.727 -11.328 1 95.25 103 LEU B CA 1
ATOM 2675 C C . LEU B 1 103 ? -17.219 -8.406 -11.844 1 95.25 103 LEU B C 1
ATOM 2677 O O . LEU B 1 103 ? -17.359 -9.625 -11.734 1 95.25 103 LEU B O 1
ATOM 2681 N N . THR B 1 104 ? -18.172 -7.641 -12.391 1 93.81 104 THR B N 1
ATOM 2682 C CA . THR B 1 104 ? -19.422 -8.258 -12.797 1 93.81 104 THR B CA 1
ATOM 2683 C C . THR B 1 104 ? -19.75 -7.926 -14.25 1 93.81 104 THR B C 1
ATOM 2685 O O . THR B 1 104 ? -20.188 -8.797 -15 1 93.81 104 THR B O 1
ATOM 2688 N N . VAL B 1 105 ? -19.516 -6.727 -14.719 1 95 105 VAL B N 1
ATOM 2689 C CA . VAL B 1 105 ? -19.969 -6.273 -16.031 1 95 105 VAL B CA 1
ATOM 2690 C C . VAL B 1 105 ? -19.016 -6.75 -17.109 1 95 105 VAL B C 1
ATOM 2692 O O . VAL B 1 105 ? -19.438 -7.254 -18.141 1 95 105 VAL B O 1
ATOM 2695 N N . ILE B 1 106 ? -17.688 -6.656 -16.906 1 95.5 106 ILE B N 1
ATOM 2696 C CA . ILE B 1 106 ? -16.703 -7.082 -17.891 1 95.5 106 ILE B CA 1
ATOM 2697 C C . ILE B 1 106 ? -16.609 -8.602 -17.922 1 95.5 106 ILE B C 1
ATOM 2699 O O . ILE B 1 106 ? -16.406 -9.234 -16.875 1 95.5 106 ILE B O 1
ATOM 2703 N N . PRO B 1 107 ? -16.844 -9.195 -19.078 1 93.56 107 PRO B N 1
ATOM 2704 C CA . PRO B 1 107 ? -16.703 -10.648 -19.172 1 93.56 107 PRO B CA 1
ATOM 2705 C C . PRO B 1 107 ? -15.305 -11.133 -18.766 1 93.56 107 PRO B C 1
ATOM 2707 O O . PRO B 1 107 ? -14.312 -10.477 -19.062 1 93.56 107 PRO B O 1
ATOM 2710 N N . GLN B 1 108 ? -15.297 -12.172 -18.062 1 92.94 108 GLN B N 1
ATOM 2711 C CA . GLN B 1 108 ? -14.031 -12.711 -17.578 1 92.94 108 GLN B CA 1
ATOM 2712 C C . GLN B 1 108 ? -13.305 -13.477 -18.688 1 92.94 108 GLN B C 1
ATOM 2714 O O . GLN B 1 108 ? -13.297 -14.711 -18.688 1 92.94 108 GLN B O 1
ATOM 2719 N N . SER B 1 109 ? -12.703 -12.82 -19.562 1 92.75 109 SER B N 1
ATOM 2720 C CA . SER B 1 109 ? -11.938 -13.359 -20.688 1 92.75 109 SER B CA 1
ATOM 2721 C C . SER B 1 109 ? -10.711 -12.5 -20.984 1 92.75 109 SER B C 1
ATOM 2723 O O . SER B 1 109 ? -10.711 -11.297 -20.719 1 92.75 109 SER B O 1
ATOM 2725 N N . THR B 1 110 ? -9.758 -13.125 -21.531 1 92.31 110 THR B N 1
ATOM 2726 C CA . THR B 1 110 ? -8.508 -12.438 -21.859 1 92.31 110 THR B CA 1
ATOM 2727 C C . THR B 1 110 ? -8.703 -11.484 -23.031 1 92.31 110 THR B C 1
ATOM 2729 O O . THR B 1 110 ? -7.867 -10.617 -23.266 1 92.31 110 THR B O 1
ATOM 2732 N N . ASP B 1 111 ? -9.836 -11.633 -23.656 1 92.94 111 ASP B N 1
ATOM 2733 C CA . ASP B 1 111 ? -10.125 -10.797 -24.812 1 92.94 111 ASP B CA 1
ATOM 2734 C C . ASP B 1 111 ? -10.445 -9.367 -24.375 1 92.94 111 ASP B C 1
ATOM 2736 O O . ASP B 1 111 ? -10.383 -8.438 -25.188 1 92.94 111 ASP B O 1
ATOM 2740 N N . TYR B 1 112 ? -10.742 -9.164 -23.172 1 95 112 TYR B N 1
ATOM 2741 C CA . TYR B 1 112 ? -11.195 -7.859 -22.703 1 95 112 TYR B CA 1
ATOM 2742 C C . TYR B 1 112 ? -10.102 -7.16 -21.906 1 95 112 TYR B C 1
ATOM 2744 O O . TYR B 1 112 ? -10.383 -6.488 -20.906 1 95 112 TYR B O 1
ATOM 2752 N N . TRP B 1 113 ? -8.891 -7.336 -22.281 1 94.62 113 TRP B N 1
ATOM 2753 C CA . TRP B 1 113 ? -7.762 -6.719 -21.594 1 94.62 113 TRP B CA 1
ATOM 2754 C C . TRP B 1 113 ? -7.91 -5.203 -21.562 1 94.62 113 TRP B C 1
ATOM 2756 O O . TRP B 1 113 ? -7.688 -4.574 -20.531 1 94.62 113 TRP B O 1
ATOM 2766 N N . LEU B 1 114 ? -8.32 -4.641 -22.672 1 95.75 114 LEU B N 1
ATOM 2767 C CA . LEU B 1 114 ? -8.438 -3.189 -22.766 1 95.75 114 LEU B CA 1
ATOM 2768 C C . LEU B 1 114 ? -9.531 -2.674 -21.844 1 95.75 114 LEU B C 1
ATOM 2770 O O . LEU B 1 114 ? -9.383 -1.617 -21.219 1 95.75 114 LEU B O 1
ATOM 2774 N N . ALA B 1 115 ? -10.609 -3.365 -21.766 1 96.88 115 ALA B N 1
ATOM 2775 C CA . ALA B 1 115 ? -11.688 -2.977 -20.859 1 96.88 115 ALA B CA 1
ATOM 2776 C C . ALA B 1 115 ? -11.219 -3 -19.406 1 96.88 115 ALA B C 1
ATOM 2778 O O . ALA B 1 115 ? -11.523 -2.086 -18.625 1 96.88 115 ALA B O 1
ATOM 2779 N N . TYR B 1 116 ? -10.477 -4.027 -19.062 1 97.38 116 TYR B N 1
ATOM 2780 C CA . TYR B 1 116 ? -9.914 -4.109 -17.719 1 97.38 116 TYR B CA 1
ATOM 2781 C C . TYR B 1 116 ? -8.93 -2.971 -17.469 1 97.38 116 TYR B C 1
ATOM 2783 O O . TYR B 1 116 ? -8.953 -2.342 -16.406 1 97.38 116 TYR B O 1
ATOM 2791 N N . ALA B 1 117 ? -8.164 -2.715 -18.469 1 96.75 117 ALA B N 1
ATOM 2792 C CA . ALA B 1 117 ? -7.129 -1.691 -18.344 1 96.75 117 ALA B CA 1
ATOM 2793 C C . ALA B 1 117 ? -7.742 -0.312 -18.125 1 96.75 117 ALA B C 1
ATOM 2795 O O . ALA B 1 117 ? -7.352 0.404 -17.203 1 96.75 117 ALA B O 1
ATOM 2796 N N . ILE B 1 118 ? -8.688 0.048 -18.875 1 97.38 118 ILE B N 1
ATOM 2797 C CA . ILE B 1 118 ? -9.328 1.356 -18.797 1 97.38 118 ILE B CA 1
ATOM 2798 C C . ILE B 1 118 ? -10.078 1.479 -17.469 1 97.38 118 ILE B C 1
ATOM 2800 O O . ILE B 1 118 ? -10 2.506 -16.797 1 97.38 118 ILE B O 1
ATOM 2804 N N . THR B 1 119 ? -10.781 0.451 -17.125 1 97.69 119 THR B N 1
ATOM 2805 C CA . THR B 1 119 ? -11.562 0.469 -15.891 1 97.69 119 THR B CA 1
ATOM 2806 C C . THR B 1 119 ? -10.648 0.595 -14.672 1 97.69 119 THR B C 1
ATOM 2808 O O . THR B 1 119 ? -10.93 1.378 -13.766 1 97.69 119 THR B O 1
ATOM 2811 N N . LEU B 1 120 ? -9.57 -0.164 -14.703 1 97.44 120 LEU B N 1
ATOM 2812 C CA . LEU B 1 120 ? -8.625 -0.117 -13.594 1 97.44 120 LEU B CA 1
ATOM 2813 C C . LEU B 1 120 ? -7.965 1.253 -13.5 1 97.44 120 LEU B C 1
ATOM 2815 O O . LEU B 1 120 ? -7.777 1.785 -12.398 1 97.44 120 LEU B O 1
ATOM 2819 N N . PHE B 1 121 ? -7.625 1.781 -14.641 1 96.5 121 PHE B N 1
ATOM 2820 C CA . PHE B 1 121 ? -7.008 3.102 -14.664 1 96.5 121 PHE B CA 1
ATOM 2821 C C . PHE B 1 121 ? -7.965 4.156 -14.117 1 96.5 121 PHE B C 1
ATOM 2823 O O . PHE B 1 121 ? -7.582 4.961 -13.266 1 96.5 121 PHE B O 1
ATOM 2830 N N . LEU B 1 122 ? -9.18 4.148 -14.547 1 97.44 122 LEU B N 1
ATOM 2831 C CA . LEU B 1 122 ? -10.18 5.109 -14.102 1 97.44 122 LEU B CA 1
ATOM 2832 C C . LEU B 1 122 ? -10.523 4.887 -12.625 1 97.44 122 LEU B C 1
ATOM 2834 O O . LEU B 1 122 ? -10.742 5.848 -11.891 1 97.44 122 LEU B O 1
ATOM 2838 N N . MET B 1 123 ? -10.578 3.645 -12.234 1 97.12 123 MET B N 1
ATOM 2839 C CA . MET B 1 123 ? -10.805 3.33 -10.828 1 97.12 123 MET B CA 1
ATOM 2840 C C . MET B 1 123 ? -9.688 3.889 -9.961 1 97.12 123 MET B C 1
ATOM 2842 O O . MET B 1 123 ? -9.945 4.516 -8.93 1 97.12 123 MET B O 1
ATOM 2846 N N . GLY B 1 124 ? -8.484 3.686 -10.406 1 96.31 124 GLY B N 1
ATOM 2847 C CA . GLY B 1 124 ? -7.352 4.211 -9.664 1 96.31 124 GLY B CA 1
ATOM 2848 C C . GLY B 1 124 ? -7.387 5.719 -9.508 1 96.31 124 GLY B C 1
ATOM 2849 O O . GLY B 1 124 ? -7.141 6.242 -8.422 1 96.31 124 GLY B O 1
ATOM 2850 N N . ILE B 1 125 ? -7.789 6.406 -10.523 1 95.94 125 ILE B N 1
ATOM 2851 C CA . ILE B 1 125 ? -7.816 7.867 -10.531 1 95.94 125 ILE B CA 1
ATOM 2852 C C . ILE B 1 125 ? -8.867 8.367 -9.539 1 95.94 125 ILE B C 1
ATOM 2854 O O . ILE B 1 125 ? -8.68 9.414 -8.914 1 95.94 125 ILE B O 1
ATOM 2858 N N . THR B 1 126 ? -9.844 7.617 -9.344 1 96.38 126 THR B N 1
ATOM 2859 C CA . THR B 1 126 ? -10.984 8.164 -8.617 1 96.38 126 THR B CA 1
ATOM 2860 C C . THR B 1 126 ? -10.984 7.684 -7.168 1 96.38 126 THR B C 1
ATOM 2862 O O . THR B 1 126 ? -11.469 8.383 -6.277 1 96.38 126 THR B O 1
ATOM 2865 N N . ILE B 1 127 ? -10.477 6.547 -6.875 1 95.62 127 ILE B N 1
ATOM 2866 C CA . ILE B 1 127 ? -10.695 5.988 -5.547 1 95.62 127 ILE B CA 1
ATOM 2867 C C . ILE B 1 127 ? -9.5 6.316 -4.648 1 95.62 127 ILE B C 1
ATOM 2869 O O . ILE B 1 127 ? -9.492 5.973 -3.465 1 95.62 127 ILE B O 1
ATOM 2873 N N . SER B 1 128 ? -8.5 7.043 -5.156 1 92.94 128 SER B N 1
ATOM 2874 C CA . SER B 1 128 ? -7.25 7.234 -4.43 1 92.94 128 SER B CA 1
ATOM 2875 C C . SER B 1 128 ? -7.184 8.625 -3.803 1 92.94 128 SER B C 1
ATOM 2877 O O . SER B 1 128 ? -6.098 9.109 -3.469 1 92.94 128 SER B O 1
ATOM 2879 N N . TRP B 1 129 ? -8.273 9.273 -3.527 1 92.88 129 TRP B N 1
ATOM 2880 C CA . TRP B 1 129 ? -8.273 10.672 -3.125 1 92.88 129 TRP B CA 1
ATOM 2881 C C . TRP B 1 129 ? -8.219 10.805 -1.606 1 92.88 129 TRP B C 1
ATOM 2883 O O . TRP B 1 129 ? -7.809 11.844 -1.081 1 92.88 129 TRP B O 1
ATOM 2893 N N . CYS B 1 130 ? -8.633 9.836 -0.886 1 90.81 130 CYS B N 1
ATOM 2894 C CA . CYS B 1 130 ? -8.992 9.984 0.521 1 90.81 130 CYS B CA 1
ATOM 2895 C C . CYS B 1 130 ? -7.793 10.445 1.343 1 90.81 130 CYS B C 1
ATOM 2897 O O . CYS B 1 130 ? -7.902 11.391 2.127 1 90.81 130 CYS B O 1
ATOM 2899 N N . ALA B 1 131 ? -6.68 9.914 1.132 1 85.81 131 ALA B N 1
ATOM 2900 C CA . ALA B 1 131 ? -5.52 10.242 1.954 1 85.81 131 ALA B CA 1
ATOM 2901 C C . ALA B 1 131 ? -5.055 11.672 1.706 1 85.81 131 ALA B C 1
ATOM 2903 O O . ALA B 1 131 ? -4.867 12.445 2.65 1 85.81 131 ALA B O 1
ATOM 2904 N N . THR B 1 132 ? -4.934 12.109 0.472 1 84.25 132 THR B N 1
ATOM 2905 C CA . THR B 1 132 ? -4.352 13.398 0.124 1 84.25 132 THR B CA 1
ATOM 2906 C C . THR B 1 132 ? -5.398 14.5 0.204 1 84.25 132 THR B C 1
ATOM 2908 O O . THR B 1 132 ? -5.066 15.664 0.456 1 84.25 132 THR B O 1
ATOM 2911 N N . SER B 1 133 ? -6.602 14.117 -0.029 1 86.38 133 SER B N 1
ATOM 2912 C CA . SER B 1 133 ? -7.648 15.133 -0.058 1 86.38 133 SER B CA 1
ATOM 2913 C C . SER B 1 133 ? -8.188 15.414 1.343 1 86.38 133 SER B C 1
ATOM 2915 O O . SER B 1 133 ? -8.539 16.562 1.66 1 86.38 133 SER B O 1
ATOM 2917 N N . ALA B 1 134 ? -8.234 14.383 2.127 1 89.31 134 ALA B N 1
ATOM 2918 C CA . ALA B 1 134 ? -8.984 14.594 3.363 1 89.31 134 ALA B CA 1
ATOM 2919 C C . ALA B 1 134 ? -8.164 14.164 4.578 1 89.31 134 ALA B C 1
ATOM 2921 O O . ALA B 1 134 ? -7.867 14.977 5.457 1 89.31 134 ALA B O 1
ATOM 2922 N N . ASN B 1 135 ? -7.656 12.977 4.645 1 88.44 135 ASN B N 1
ATOM 2923 C CA . ASN B 1 135 ? -7.086 12.406 5.863 1 88.44 135 ASN B CA 1
ATOM 2924 C C . ASN B 1 135 ? -5.84 13.164 6.305 1 88.44 135 ASN B C 1
ATOM 2926 O O . ASN B 1 135 ? -5.777 13.664 7.43 1 88.44 135 ASN B O 1
ATOM 2930 N N . ASN B 1 136 ? -4.934 13.375 5.406 1 84.25 136 ASN B N 1
ATOM 2931 C CA . ASN B 1 136 ? -3.654 13.977 5.766 1 84.25 136 ASN B CA 1
ATOM 2932 C C . ASN B 1 136 ? -3.814 15.445 6.152 1 84.25 136 ASN B C 1
ATOM 2934 O O . ASN B 1 136 ? -3.367 15.859 7.219 1 84.25 136 ASN B O 1
ATOM 2938 N N . PRO B 1 137 ? -4.48 16.203 5.32 1 84.12 137 PRO B N 1
ATOM 2939 C CA . PRO B 1 137 ? -4.645 17.625 5.688 1 84.12 137 PRO B CA 1
ATOM 2940 C C . PRO B 1 137 ? -5.477 17.797 6.957 1 84.12 137 PRO B C 1
ATOM 2942 O O . PRO B 1 137 ? -5.203 18.703 7.75 1 84.12 137 PRO B O 1
ATOM 2945 N N . MET B 1 138 ? -6.473 16.984 7.191 1 88.06 138 MET B N 1
ATOM 2946 C CA . MET B 1 138 ? -7.32 17.125 8.375 1 88.06 138 MET B CA 1
ATOM 2947 C C . MET B 1 138 ? -6.551 16.766 9.641 1 88.06 138 MET B C 1
ATOM 2949 O O . MET B 1 138 ? -6.727 17.406 10.68 1 88.06 138 MET B O 1
ATOM 2953 N N . PHE B 1 139 ? -5.719 15.781 9.547 1 86.38 139 PHE B N 1
ATOM 2954 C CA . PHE B 1 139 ? -4.879 15.422 10.688 1 86.38 139 PHE B CA 1
ATOM 2955 C C . PHE B 1 139 ? -3.977 16.594 11.078 1 86.38 139 PHE B C 1
ATOM 2957 O O . PHE B 1 139 ? -3.799 16.875 12.266 1 86.38 139 PHE B O 1
ATOM 2964 N N . ALA B 1 140 ? -3.479 17.266 10.102 1 79.62 140 ALA B N 1
ATOM 2965 C CA . ALA B 1 140 ? -2.559 18.375 10.344 1 79.62 140 ALA B CA 1
ATOM 2966 C C . ALA B 1 140 ? -3.275 19.547 11.008 1 79.62 140 ALA B C 1
ATOM 2968 O O . ALA B 1 140 ? -2.65 20.344 11.703 1 79.62 140 ALA B O 1
ATOM 2969 N N . GLU B 1 141 ? -4.582 19.578 10.859 1 85.06 141 GLU B N 1
ATOM 2970 C CA . GLU B 1 141 ? -5.324 20.734 11.352 1 85.06 141 GLU B CA 1
ATOM 2971 C C . GLU B 1 141 ? -5.93 20.453 12.727 1 85.06 141 GLU B C 1
ATOM 2973 O O . GLU B 1 141 ? -6.32 21.375 13.445 1 85.06 141 GLU B O 1
ATOM 2978 N N . VAL B 1 142 ? -5.977 19.203 13.117 1 87.62 142 VAL B N 1
ATOM 2979 C CA . VAL B 1 142 ? -6.762 18.906 14.312 1 87.62 142 VAL B CA 1
ATOM 2980 C C . VAL B 1 142 ? -5.824 18.609 15.484 1 87.62 142 VAL B C 1
ATOM 2982 O O . VAL B 1 142 ? -6.281 18.375 16.609 1 87.62 142 VAL B O 1
ATOM 2985 N N . VAL B 1 143 ? -4.578 18.547 15.234 1 82.94 143 VAL B N 1
ATOM 2986 C CA . VAL B 1 143 ? -3.623 18.312 16.312 1 82.94 143 VAL B CA 1
ATOM 2987 C C . VAL B 1 143 ? -2.516 19.375 16.25 1 82.94 143 VAL B C 1
ATOM 2989 O O . VAL B 1 143 ? -2.225 19.906 15.188 1 82.94 143 VAL B O 1
ATOM 2992 N N . PRO B 1 144 ? -1.946 19.625 17.406 1 76.12 144 PRO B N 1
ATOM 2993 C CA . PRO B 1 144 ? -0.763 20.5 17.391 1 76.12 144 PRO B CA 1
ATOM 2994 C C . PRO B 1 144 ? 0.392 19.891 16.594 1 76.12 144 PRO B C 1
ATOM 2996 O O . PRO B 1 144 ? 0.472 18.672 16.438 1 76.12 144 PRO B O 1
ATOM 2999 N N . PRO B 1 145 ? 1.238 20.703 16.047 1 73.19 145 PRO B N 1
ATOM 3000 C CA . PRO B 1 145 ? 2.348 20.25 15.211 1 73.19 145 PRO B CA 1
ATOM 3001 C C . PRO B 1 145 ? 3.191 19.172 15.883 1 73.19 145 PRO B C 1
ATOM 3003 O O . PRO B 1 145 ? 3.66 18.25 15.219 1 73.19 145 PRO B O 1
ATOM 3006 N N . LYS B 1 146 ? 3.287 19.219 17.172 1 71.12 146 LYS B N 1
ATOM 3007 C CA . LYS B 1 146 ? 4.133 18.281 17.906 1 71.12 146 LYS B CA 1
ATOM 3008 C C . LYS B 1 146 ? 3.543 16.875 17.859 1 71.12 146 LYS B C 1
ATOM 3010 O O . LYS B 1 146 ? 4.258 15.883 18.062 1 71.12 146 LYS B O 1
ATOM 3015 N N . HIS B 1 147 ? 2.305 16.766 17.578 1 76.94 147 HIS B N 1
ATOM 3016 C CA . HIS B 1 147 ? 1.639 15.477 17.641 1 76.94 147 HIS B CA 1
ATOM 3017 C C . HIS B 1 147 ? 1.315 14.961 16.234 1 76.94 147 HIS B C 1
ATOM 3019 O O . HIS B 1 147 ? 0.702 13.898 16.094 1 76.94 147 HIS B O 1
ATOM 3025 N N . ARG B 1 148 ? 1.766 15.688 15.234 1 76 148 ARG B N 1
ATOM 3026 C CA . ARG B 1 148 ? 1.395 15.336 13.867 1 76 148 ARG B CA 1
ATOM 3027 C C . ARG B 1 148 ? 2.002 13.992 13.469 1 76 148 ARG B C 1
ATOM 3029 O O . ARG B 1 148 ? 1.331 13.164 12.852 1 76 148 ARG B O 1
ATOM 3036 N N . THR B 1 149 ? 3.262 13.773 13.773 1 75.31 149 THR B N 1
ATOM 3037 C CA . THR B 1 149 ? 3.908 12.516 13.414 1 75.31 149 THR B CA 1
ATOM 3038 C C . THR B 1 149 ? 3.238 11.344 14.117 1 75.31 149 THR B C 1
ATOM 3040 O O . THR B 1 149 ? 3.066 10.273 13.531 1 75.31 149 THR B O 1
ATOM 3043 N N . MET B 1 150 ? 2.828 11.586 15.266 1 79 150 MET B N 1
ATOM 3044 C CA . MET B 1 150 ? 2.209 10.539 16.062 1 79 150 MET B CA 1
ATOM 3045 C C . MET B 1 150 ? 0.837 10.164 15.516 1 79 150 MET B C 1
ATOM 3047 O O . MET B 1 150 ? 0.504 8.984 15.414 1 79 150 MET B O 1
ATOM 3051 N N . ILE B 1 151 ? 0.077 11.227 15.234 1 82.12 151 ILE B N 1
ATOM 3052 C CA . ILE B 1 151 ? -1.267 10.945 14.742 1 82.12 151 ILE B CA 1
ATOM 3053 C C . ILE B 1 151 ? -1.184 10.195 13.414 1 82.12 151 ILE B C 1
ATOM 3055 O O . ILE B 1 151 ? -1.976 9.289 13.156 1 82.12 151 ILE B O 1
ATOM 3059 N N . TYR B 1 152 ? -0.221 10.531 12.641 1 81.31 152 TYR B N 1
ATOM 3060 C CA . TYR B 1 152 ? -0.006 9.828 11.383 1 81.31 152 TYR B CA 1
ATOM 3061 C C . TYR B 1 152 ? 0.411 8.383 11.633 1 81.31 152 TYR B C 1
ATOM 3063 O O . TYR B 1 152 ? -0.081 7.465 10.969 1 81.31 152 TYR B O 1
ATOM 3071 N N . ALA B 1 153 ? 1.303 8.203 12.547 1 81.81 153 ALA B N 1
ATOM 3072 C CA . ALA B 1 153 ? 1.793 6.871 12.875 1 81.81 153 ALA B CA 1
ATOM 3073 C C . ALA B 1 153 ? 0.664 5.98 13.391 1 81.81 153 ALA B C 1
ATOM 3075 O O . ALA B 1 153 ? 0.556 4.816 13 1 81.81 153 ALA B O 1
ATOM 3076 N N . PHE B 1 154 ? -0.143 6.5 14.172 1 83.69 154 PHE B N 1
ATOM 3077 C CA . PHE B 1 154 ? -1.226 5.719 14.758 1 83.69 154 PHE B CA 1
ATOM 3078 C C . PHE B 1 154 ? -2.287 5.395 13.711 1 83.69 154 PHE B C 1
ATOM 3080 O O . PHE B 1 154 ? -2.871 4.309 13.727 1 83.69 154 PHE B O 1
ATOM 3087 N N . ASP B 1 155 ? -2.516 6.375 12.93 1 86.44 155 ASP B N 1
ATOM 3088 C CA . ASP B 1 155 ? -3.439 6.117 11.828 1 86.44 155 ASP B CA 1
ATOM 3089 C C . ASP B 1 155 ? -2.965 4.941 10.977 1 86.44 155 ASP B C 1
ATOM 3091 O O . ASP B 1 155 ? -3.74 4.031 10.672 1 86.44 155 ASP B O 1
ATOM 3095 N N . ARG B 1 156 ? -1.753 4.898 10.641 1 83.25 156 ARG B N 1
ATOM 3096 C CA . ARG B 1 156 ? -1.18 3.832 9.82 1 83.25 156 ARG B CA 1
ATOM 3097 C C . ARG B 1 156 ? -1.17 2.508 10.578 1 83.25 156 ARG B C 1
ATOM 3099 O O . ARG B 1 156 ? -1.409 1.45 9.992 1 83.25 156 ARG B O 1
ATOM 3106 N N . ALA B 1 157 ? -0.875 2.6 11.836 1 84.25 157 ALA B N 1
ATOM 3107 C CA . ALA B 1 157 ? -0.833 1.391 12.656 1 84.25 157 ALA B CA 1
ATOM 3108 C C . ALA B 1 157 ? -2.205 0.724 12.719 1 84.25 157 ALA B C 1
ATOM 3110 O O . ALA B 1 157 ? -2.318 -0.492 12.539 1 84.25 157 ALA B O 1
ATOM 3111 N N . PHE B 1 158 ? -3.178 1.502 12.922 1 85.5 158 PHE B N 1
ATOM 3112 C CA . PHE B 1 158 ? -4.527 0.956 13.023 1 85.5 158 PHE B CA 1
ATOM 3113 C C . PHE B 1 158 ? -5.008 0.443 11.672 1 85.5 158 PHE B C 1
ATOM 3115 O O . PHE B 1 158 ? -5.512 -0.679 11.57 1 85.5 158 PHE B O 1
ATOM 3122 N N . GLU B 1 159 ? -4.809 1.255 10.711 1 83.69 159 GLU B N 1
ATOM 3123 C CA . GLU B 1 159 ? -5.238 0.853 9.375 1 83.69 159 GLU B CA 1
ATOM 3124 C C . GLU B 1 159 ? -4.5 -0.403 8.914 1 83.69 159 GLU B C 1
ATOM 3126 O O . GLU B 1 159 ? -5.113 -1.32 8.367 1 83.69 159 GLU B O 1
ATOM 3131 N N . GLY B 1 160 ? -3.215 -0.46 9.148 1 82.88 160 GLY B N 1
ATOM 3132 C CA . GLY B 1 160 ? -2.414 -1.609 8.758 1 82.88 160 GLY B CA 1
ATOM 3133 C C . GLY B 1 160 ? -2.779 -2.875 9.508 1 82.88 160 GLY B C 1
ATOM 3134 O O . GLY B 1 160 ? -2.855 -3.955 8.914 1 82.88 160 GLY B O 1
ATOM 3135 N N . SER B 1 161 ? -3.016 -2.754 10.742 1 82.62 161 SER B N 1
ATOM 3136 C CA . SER B 1 161 ? -3.354 -3.9 11.578 1 82.62 161 SER B CA 1
ATOM 3137 C C . SER B 1 161 ? -4.66 -4.547 11.125 1 82.62 161 SER B C 1
ATOM 3139 O O . SER B 1 161 ? -4.742 -5.77 11 1 82.62 161 SER B O 1
ATOM 3141 N N . PHE B 1 162 ? -5.566 -3.797 10.844 1 84 162 PHE B N 1
ATOM 3142 C CA . PHE B 1 162 ? -6.859 -4.34 10.445 1 84 162 PHE B CA 1
ATOM 3143 C C . PHE B 1 162 ? -6.82 -4.832 9 1 84 162 PHE B C 1
ATOM 3145 O O . PHE B 1 162 ? -7.496 -5.801 8.656 1 84 162 PHE B O 1
ATOM 3152 N N . ALA B 1 163 ? -6.086 -4.07 8.18 1 82.25 163 ALA B N 1
ATOM 3153 C CA . ALA B 1 163 ? -5.922 -4.512 6.797 1 82.25 163 ALA B CA 1
ATOM 3154 C C . ALA B 1 163 ? -5.309 -5.91 6.738 1 82.25 163 ALA B C 1
ATOM 3156 O O . ALA B 1 163 ? -5.652 -6.707 5.863 1 82.25 163 ALA B O 1
ATOM 3157 N N . SER B 1 164 ? -4.414 -6.164 7.664 1 82.69 164 SER B N 1
ATOM 3158 C CA . SER B 1 164 ? -3.754 -7.465 7.688 1 82.69 164 SER B CA 1
ATOM 3159 C C . SER B 1 164 ? -4.754 -8.586 7.957 1 82.69 164 SER B C 1
ATOM 3161 O O . SER B 1 164 ? -4.566 -9.711 7.492 1 82.69 164 SER B O 1
ATOM 3163 N N . LEU B 1 165 ? -5.789 -8.32 8.594 1 83.31 165 LEU B N 1
ATOM 3164 C CA . LEU B 1 165 ? -6.805 -9.32 8.906 1 83.31 165 LEU B CA 1
ATOM 3165 C C . LEU B 1 165 ? -7.781 -9.477 7.742 1 83.31 165 LEU B C 1
ATOM 3167 O O . LEU B 1 165 ? -8.484 -10.484 7.648 1 83.31 165 LEU B O 1
ATOM 3171 N N . ALA B 1 166 ? -7.746 -8.469 6.953 1 82.06 166 ALA B N 1
ATOM 3172 C CA . ALA B 1 166 ? -8.695 -8.469 5.84 1 82.06 166 ALA B CA 1
ATOM 3173 C C . ALA B 1 166 ? -8.289 -9.477 4.77 1 82.06 166 ALA B C 1
ATOM 3175 O O . ALA B 1 166 ? -9.148 -10.062 4.105 1 82.06 166 ALA B O 1
ATOM 3176 N N . ALA B 1 167 ? -7.031 -9.664 4.633 1 80.38 167 ALA B N 1
ATOM 3177 C CA . ALA B 1 167 ? -6.547 -10.539 3.562 1 80.38 167 ALA B CA 1
ATOM 3178 C C . ALA B 1 167 ? -7.043 -11.969 3.75 1 80.38 167 ALA B C 1
ATOM 3180 O O . ALA B 1 167 ? -7.645 -12.547 2.844 1 80.38 167 ALA B O 1
ATOM 3181 N N . PRO B 1 168 ? -6.867 -12.508 4.941 1 77.94 168 PRO B N 1
ATOM 3182 C CA . PRO B 1 168 ? -7.426 -13.844 5.148 1 77.94 168 PRO B CA 1
ATOM 3183 C C . PRO B 1 168 ? -8.945 -13.875 5.031 1 77.94 168 PRO B C 1
ATOM 3185 O O . PRO B 1 168 ? -9.523 -14.875 4.605 1 77.94 168 PRO B O 1
ATOM 3188 N N . ALA B 1 169 ? -9.547 -12.812 5.355 1 80.44 169 ALA B N 1
ATOM 3189 C CA . ALA B 1 169 ? -11 -12.734 5.242 1 80.44 169 ALA B CA 1
ATOM 3190 C C . ALA B 1 169 ? -11.445 -12.852 3.785 1 80.44 169 ALA B C 1
ATOM 3192 O O . ALA B 1 169 ? -12.398 -13.57 3.473 1 80.44 169 ALA B O 1
ATOM 3193 N N . VAL B 1 170 ? -10.75 -12.141 2.936 1 76.31 170 VAL B N 1
ATOM 3194 C CA . VAL B 1 170 ? -11.055 -12.219 1.511 1 76.31 170 VAL B CA 1
ATOM 3195 C C . VAL B 1 170 ? -10.844 -13.648 1.013 1 76.31 170 VAL B C 1
ATOM 3197 O O . VAL B 1 170 ? -11.68 -14.188 0.284 1 76.31 170 VAL B O 1
ATOM 3200 N N . GLY B 1 171 ? -9.75 -14.242 1.444 1 72.88 171 GLY B N 1
ATOM 3201 C CA . GLY B 1 171 ? -9.484 -15.625 1.077 1 72.88 171 GLY B CA 1
ATOM 3202 C C . GLY B 1 171 ? -10.547 -16.594 1.565 1 72.88 171 GLY B C 1
ATOM 3203 O O . GLY B 1 171 ? -11 -17.453 0.815 1 72.88 171 GLY B O 1
ATOM 3204 N N . LEU B 1 172 ? -10.922 -16.375 2.752 1 74.19 172 LEU B N 1
ATOM 3205 C CA . LEU B 1 172 ? -11.898 -17.266 3.371 1 74.19 172 LEU B CA 1
ATOM 3206 C C . LEU B 1 172 ? -13.273 -17.094 2.729 1 74.19 172 LEU B C 1
ATOM 3208 O O . LEU B 1 172 ? -13.969 -18.078 2.484 1 74.19 172 LEU B O 1
ATOM 3212 N N . VAL B 1 173 ? -13.672 -15.93 2.492 1 73 173 VAL B N 1
ATOM 3213 C CA . VAL B 1 173 ? -14.969 -15.648 1.89 1 73 173 VAL B CA 1
ATOM 3214 C C . VAL B 1 173 ? -15.031 -16.25 0.487 1 73 173 VAL B C 1
ATOM 3216 O O . VAL B 1 173 ? -16.047 -16.812 0.092 1 73 173 VAL B O 1
ATOM 3219 N N . THR B 1 174 ? -13.953 -16.125 -0.179 1 72.31 174 THR B N 1
ATOM 3220 C CA . THR B 1 174 ? -13.898 -16.656 -1.537 1 72.31 174 THR B CA 1
ATOM 3221 C C . THR B 1 174 ? -13.969 -18.172 -1.527 1 72.31 174 THR B C 1
ATOM 3223 O O . THR B 1 174 ? -14.656 -18.781 -2.359 1 72.31 174 THR B O 1
ATOM 3226 N N . GLU B 1 175 ? -13.297 -18.734 -0.621 1 67.81 175 GLU B N 1
ATOM 3227 C CA . GLU B 1 175 ? -13.242 -20.188 -0.553 1 67.81 175 GLU B CA 1
ATOM 3228 C C . GLU B 1 175 ? -14.555 -20.766 -0.009 1 67.81 175 GLU B C 1
ATOM 3230 O O . GLU B 1 175 ? -15.102 -21.719 -0.571 1 67.81 175 GLU B O 1
ATOM 3235 N N . LYS B 1 176 ? -15 -20.266 1.066 1 66.5 176 LYS B N 1
ATOM 3236 C CA . LYS B 1 176 ? -16.109 -20.859 1.793 1 66.5 176 LYS B CA 1
ATOM 3237 C C . LYS B 1 176 ? -17.453 -20.484 1.156 1 66.5 176 LYS B C 1
ATOM 3239 O O . LYS B 1 176 ? -18.375 -21.297 1.123 1 66.5 176 LYS B O 1
ATOM 3244 N N . ILE B 1 177 ? -17.5 -19.312 0.734 1 64.06 177 ILE B N 1
ATOM 3245 C CA . ILE B 1 177 ? -18.812 -18.828 0.314 1 64.06 177 ILE B CA 1
ATOM 3246 C C . ILE B 1 177 ? -19 -19.094 -1.179 1 64.06 177 ILE B C 1
ATOM 3248 O O . ILE B 1 177 ? -20.078 -19.516 -1.61 1 64.06 177 ILE B O 1
ATOM 3252 N N . TYR B 1 178 ? -17.953 -18.938 -1.878 1 64.56 178 TYR B N 1
ATOM 3253 C CA . TYR B 1 178 ? -18.219 -18.969 -3.312 1 64.56 178 TYR B CA 1
ATOM 3254 C C . TYR B 1 178 ? -17.594 -20.188 -3.961 1 64.56 178 TYR B C 1
ATOM 3256 O O . TYR B 1 178 ? -17.594 -20.312 -5.188 1 64.56 178 TYR B O 1
ATOM 3264 N N . GLY B 1 179 ? -17.359 -21.125 -3.084 1 59.5 179 GLY B N 1
ATOM 3265 C CA . GLY B 1 179 ? -17.031 -22.453 -3.574 1 59.5 179 GLY B CA 1
ATOM 3266 C C . GLY B 1 179 ? -15.758 -22.484 -4.402 1 59.5 179 GLY B C 1
ATOM 3267 O O . GLY B 1 179 ? -15.625 -23.281 -5.328 1 59.5 179 GLY B O 1
ATOM 3268 N N . TYR B 1 180 ? -15 -21.516 -4.285 1 55.06 180 TYR B N 1
ATOM 3269 C CA . TYR B 1 180 ? -13.719 -21.672 -4.973 1 55.06 180 TYR B CA 1
ATOM 3270 C C . TYR B 1 180 ? -13.094 -23.031 -4.68 1 55.06 180 TYR B C 1
ATOM 3272 O O . TYR B 1 180 ? -12.641 -23.281 -3.561 1 55.06 180 TYR B O 1
ATOM 3280 N N . ASP B 1 181 ? -13.742 -24.031 -5.23 1 48.81 181 ASP B N 1
ATOM 3281 C CA . ASP B 1 181 ? -13.18 -25.375 -5.125 1 48.81 181 ASP B CA 1
ATOM 3282 C C . ASP B 1 181 ? -11.898 -25.5 -5.941 1 48.81 181 ASP B C 1
ATOM 3284 O O . ASP B 1 181 ? -11.93 -25.438 -7.172 1 48.81 181 ASP B O 1
ATOM 3288 N N . ALA B 1 182 ? -10.773 -25.281 -5.387 1 47.84 182 ALA B N 1
ATOM 3289 C CA . ALA B 1 182 ? -9.422 -25.391 -5.914 1 47.84 182 ALA B CA 1
ATOM 3290 C C . ALA B 1 182 ? -9.211 -26.719 -6.637 1 47.84 182 ALA B C 1
ATOM 3292 O O . ALA B 1 182 ? -8.359 -26.828 -7.523 1 47.84 182 ALA B O 1
ATOM 3293 N N . LYS B 1 183 ? -9.945 -27.844 -6.371 1 46.97 183 LYS B N 1
ATOM 3294 C CA . LYS B 1 183 ? -9.742 -29.172 -6.93 1 46.97 183 LYS B CA 1
ATOM 3295 C C . LYS B 1 183 ? -9.914 -29.156 -8.445 1 46.97 183 LYS B C 1
ATOM 3297 O O . LYS B 1 183 ? -9.359 -30.016 -9.141 1 46.97 183 LYS B O 1
ATOM 3302 N N . THR B 1 184 ? -10.617 -28.25 -8.812 1 42.81 184 THR B N 1
ATOM 3303 C CA . THR B 1 184 ? -10.875 -28.375 -10.242 1 42.81 184 THR B CA 1
ATOM 3304 C C . THR B 1 184 ? -10.156 -27.297 -11.023 1 42.81 184 THR B C 1
ATOM 3306 O O . THR B 1 184 ? -10.32 -27.188 -12.242 1 42.81 184 THR B O 1
ATOM 3309 N N . VAL B 1 185 ? -9.375 -26.484 -10.234 1 47.47 185 VAL B N 1
ATOM 3310 C CA . VAL B 1 185 ? -8.922 -25.25 -10.883 1 47.47 185 VAL B CA 1
ATOM 3311 C C . VAL B 1 185 ? -7.52 -25.469 -11.453 1 47.47 185 VAL B C 1
ATOM 3313 O O . VAL B 1 185 ? -6.598 -25.844 -10.727 1 47.47 185 VAL B O 1
ATOM 3316 N N . ASN B 1 186 ? -7.305 -25.781 -12.703 1 42.81 186 ASN B N 1
ATOM 3317 C CA . ASN B 1 186 ? -6.012 -25.75 -13.375 1 42.81 186 ASN B CA 1
ATOM 3318 C C . ASN B 1 186 ? -5.559 -24.312 -13.641 1 42.81 186 ASN B C 1
ATOM 3320 O O . ASN B 1 186 ? -6.098 -23.641 -14.516 1 42.81 186 ASN B O 1
ATOM 3324 N N . ILE B 1 187 ? -4.895 -23.562 -12.75 1 47.69 187 ILE B N 1
ATOM 3325 C CA . ILE B 1 187 ? -4.461 -22.188 -12.867 1 47.69 187 ILE B CA 1
ATOM 3326 C C . ILE B 1 187 ? -3.656 -22 -14.148 1 47.69 187 ILE B C 1
ATOM 3328 O O . ILE B 1 187 ? -3.758 -20.969 -14.812 1 47.69 187 ILE B O 1
ATOM 3332 N N . ALA B 1 188 ? -2.762 -23 -14.656 1 47.88 188 ALA B N 1
ATOM 3333 C CA . ALA B 1 188 ? -1.962 -22.875 -15.875 1 47.88 188 ALA B CA 1
ATOM 3334 C C . ALA B 1 188 ? -2.844 -22.594 -17.078 1 47.88 188 ALA B C 1
ATOM 3336 O O . ALA B 1 188 ? -2.436 -21.875 -18 1 47.88 188 ALA B O 1
ATOM 3337 N N . ASN B 1 189 ? -4.004 -22.938 -16.953 1 51.06 189 ASN B N 1
ATOM 3338 C CA . ASN B 1 189 ? -4.902 -22.781 -18.094 1 51.06 189 ASN B CA 1
ATOM 3339 C C . ASN B 1 189 ? -6.137 -21.953 -17.734 1 51.06 189 ASN B C 1
ATOM 3341 O O . ASN B 1 189 ? -7.102 -21.906 -18.5 1 51.06 189 ASN B O 1
ATOM 3345 N N . GLY B 1 190 ? -6 -21.188 -16.641 1 57.69 190 GLY B N 1
ATOM 3346 C CA . GLY B 1 190 ? -7.184 -20.438 -16.266 1 57.69 190 GLY B CA 1
ATOM 3347 C C . GLY B 1 190 ? -8.32 -21.312 -15.766 1 57.69 190 GLY B C 1
ATOM 3348 O O . GLY B 1 190 ? -8.367 -22.5 -16.062 1 57.69 190 GLY B O 1
ATOM 3349 N N . SER B 1 191 ? -8.93 -21.078 -14.656 1 73.94 191 SER B N 1
ATOM 3350 C CA . SER B 1 191 ? -10.125 -21.75 -14.172 1 73.94 191 SER B CA 1
ATOM 3351 C C . SER B 1 191 ? -11.312 -20.797 -14.109 1 73.94 191 SER B C 1
ATOM 3353 O O . SER B 1 191 ? -11.367 -19.922 -13.25 1 73.94 191 SER B O 1
ATOM 3355 N N . ALA B 1 192 ? -12.188 -20.922 -15.078 1 78.12 192 ALA B N 1
ATOM 3356 C CA . ALA B 1 192 ? -13.352 -20.031 -15.172 1 78.12 192 ALA B CA 1
ATOM 3357 C C . ALA B 1 192 ? -14.164 -20.062 -13.883 1 78.12 192 ALA B C 1
ATOM 3359 O O . ALA B 1 192 ? -14.633 -19.031 -13.414 1 78.12 192 ALA B O 1
ATOM 3360 N N . GLN B 1 193 ? -14.32 -21.219 -13.305 1 77.62 193 GLN B N 1
ATOM 3361 C CA . GLN B 1 193 ? -15.094 -21.344 -12.078 1 77.62 193 GLN B CA 1
ATOM 3362 C C . GLN B 1 193 ? -14.391 -20.656 -10.914 1 77.62 193 GLN B C 1
ATOM 3364 O O . GLN B 1 193 ? -15.031 -19.984 -10.102 1 77.62 193 GLN B O 1
ATOM 3369 N N . GLY B 1 194 ? -13.078 -20.828 -10.867 1 78.62 194 GLY B N 1
ATOM 3370 C CA . GLY B 1 194 ? -12.305 -20.156 -9.828 1 78.62 194 GLY B CA 1
ATOM 3371 C C . GLY B 1 194 ? -12.32 -18.641 -9.953 1 78.62 194 GLY B C 1
ATOM 3372 O O . GLY B 1 194 ? -12.414 -17.938 -8.945 1 78.62 194 GLY B O 1
ATOM 3373 N N . ALA B 1 195 ? -12.234 -18.266 -11.172 1 85.19 195 ALA B N 1
ATOM 3374 C CA . ALA B 1 195 ? -12.258 -16.828 -11.43 1 85.19 195 ALA B CA 1
ATOM 3375 C C . ALA B 1 195 ? -13.594 -16.219 -11.008 1 85.19 195 ALA B C 1
ATOM 3377 O O . ALA B 1 195 ? -13.625 -15.148 -10.406 1 85.19 195 ALA B O 1
ATOM 3378 N N . TYR B 1 196 ? -14.656 -16.906 -11.305 1 85 196 TYR B N 1
ATOM 3379 C CA . TYR B 1 196 ? -15.984 -16.406 -10.961 1 85 196 TYR B CA 1
ATOM 3380 C C . TYR B 1 196 ? -16.172 -16.359 -9.453 1 85 196 TYR B C 1
ATOM 3382 O O . TYR B 1 196 ? -16.688 -15.383 -8.914 1 85 196 TYR B O 1
ATOM 3390 N N . ALA B 1 197 ? -15.781 -17.406 -8.789 1 83.06 197 ALA B N 1
ATOM 3391 C CA . ALA B 1 197 ? -15.906 -17.469 -7.34 1 83.06 197 ALA B CA 1
ATOM 3392 C C . ALA B 1 197 ? -15.102 -16.359 -6.672 1 83.06 197 ALA B C 1
ATOM 3394 O O . ALA B 1 197 ? -15.602 -15.672 -5.773 1 83.06 197 ALA B O 1
ATOM 3395 N N . LEU B 1 198 ? -13.922 -16.234 -7.117 1 83.81 198 LEU B N 1
ATOM 3396 C CA . LEU B 1 198 ? -13.07 -15.188 -6.555 1 83.81 198 LEU B CA 1
ATOM 3397 C C . LEU B 1 198 ? -13.648 -13.805 -6.844 1 83.81 198 LEU B C 1
ATOM 3399 O O . LEU B 1 198 ? -13.617 -12.922 -5.98 1 83.81 198 LEU B O 1
ATOM 3403 N N . SER B 1 199 ? -14.156 -13.594 -8.023 1 90.38 199 SER B N 1
ATOM 3404 C CA . SER B 1 199 ? -14.719 -12.297 -8.398 1 90.38 199 SER B CA 1
ATOM 3405 C C . SER B 1 199 ? -15.898 -11.93 -7.5 1 90.38 199 SER B C 1
ATOM 3407 O O . SER B 1 199 ? -16.047 -10.773 -7.098 1 90.38 199 SER B O 1
ATOM 3409 N N . ARG B 1 200 ? -16.703 -12.828 -7.121 1 88 200 ARG B N 1
ATOM 3410 C CA . ARG B 1 200 ? -17.844 -12.578 -6.254 1 88 200 ARG B CA 1
ATOM 3411 C C . ARG B 1 200 ? -17.406 -12.258 -4.832 1 88 200 ARG B C 1
ATOM 3413 O O . ARG B 1 200 ? -17.969 -11.391 -4.172 1 88 200 ARG B O 1
ATOM 3420 N N . GLY B 1 201 ? -16.453 -13.016 -4.398 1 86.19 201 GLY B N 1
ATOM 3421 C CA . GLY B 1 201 ? -15.875 -12.711 -3.098 1 86.19 201 GLY B CA 1
ATOM 3422 C C . GLY B 1 201 ? -15.266 -11.32 -3.029 1 86.19 201 GLY B C 1
ATOM 3423 O O . GLY B 1 201 ? -15.492 -10.586 -2.062 1 86.19 201 GLY B O 1
ATOM 3424 N N . LEU B 1 202 ? -14.547 -11.008 -4.035 1 90.38 202 LEU B N 1
ATOM 3425 C CA . LEU B 1 202 ? -13.922 -9.695 -4.113 1 90.38 202 LEU B CA 1
ATOM 3426 C C . LEU B 1 202 ? -14.977 -8.594 -4.168 1 90.38 202 LEU B C 1
ATOM 3428 O O . LEU B 1 202 ? -14.836 -7.559 -3.512 1 90.38 202 LEU B O 1
ATOM 3432 N N . LEU B 1 203 ? -16 -8.859 -4.938 1 92.38 203 LEU B N 1
ATOM 3433 C CA . LEU B 1 203 ? -17.078 -7.867 -5.086 1 92.38 203 LEU B CA 1
ATOM 3434 C C . LEU B 1 203 ? -17.703 -7.539 -3.738 1 92.38 203 LEU B C 1
ATOM 3436 O O . LEU B 1 203 ? -17.906 -6.367 -3.41 1 92.38 203 LEU B O 1
ATOM 3440 N N . THR B 1 204 ? -17.984 -8.492 -2.963 1 89.25 204 THR B N 1
ATOM 3441 C CA . THR B 1 204 ? -18.609 -8.297 -1.653 1 89.25 204 THR B CA 1
ATOM 3442 C C . THR B 1 204 ? -17.656 -7.535 -0.726 1 89.25 204 THR B C 1
ATOM 3444 O O . THR B 1 204 ? -18.094 -6.637 0.003 1 89.25 204 THR B O 1
ATOM 3447 N N . MET B 1 205 ? -16.391 -7.844 -0.853 1 90.38 205 MET B N 1
ATOM 3448 C CA . MET B 1 205 ? -15.391 -7.242 0.034 1 90.38 205 MET B CA 1
ATOM 3449 C C . MET B 1 205 ? -15.047 -5.828 -0.417 1 90.38 205 MET B C 1
ATOM 3451 O O . MET B 1 205 ? -14.312 -5.117 0.27 1 90.38 205 MET B O 1
ATOM 3455 N N . MET B 1 206 ? -15.57 -5.441 -1.552 1 94.12 206 MET B N 1
ATOM 3456 C CA . MET B 1 206 ? -15.258 -4.105 -2.049 1 94.12 206 MET B CA 1
ATOM 3457 C C . MET B 1 206 ? -16.484 -3.195 -1.973 1 94.12 206 MET B C 1
ATOM 3459 O O . MET B 1 206 ? -16.422 -2.133 -1.354 1 94.12 206 MET B O 1
ATOM 3463 N N . ILE B 1 207 ? -17.656 -3.645 -2.428 1 94.75 207 ILE B N 1
ATOM 3464 C CA . ILE B 1 207 ? -18.828 -2.789 -2.553 1 94.75 207 ILE B CA 1
ATOM 3465 C C . ILE B 1 207 ? -19.344 -2.416 -1.163 1 94.75 207 ILE B C 1
ATOM 3467 O O . ILE B 1 207 ? -19.578 -1.239 -0.877 1 94.75 207 ILE B O 1
ATOM 3471 N N . LEU B 1 208 ? -19.469 -3.359 -0.302 1 93.19 208 LEU B N 1
ATOM 3472 C CA . LEU B 1 208 ? -20.016 -3.1 1.021 1 93.19 208 LEU B CA 1
ATOM 3473 C C . LEU B 1 208 ? -19.109 -2.166 1.818 1 93.19 208 LEU B C 1
ATOM 3475 O O . LEU B 1 208 ? -19.562 -1.148 2.342 1 93.19 208 LEU B O 1
ATOM 3479 N N . PRO B 1 209 ? -17.875 -2.498 1.912 1 94.25 209 PRO B N 1
ATOM 3480 C CA . PRO B 1 209 ? -17 -1.601 2.672 1 94.25 209 PRO B CA 1
ATOM 3481 C C . PRO B 1 209 ? -16.906 -0.205 2.059 1 94.25 209 PRO B C 1
ATOM 3483 O O . PRO B 1 209 ? -16.844 0.791 2.785 1 94.25 209 PRO B O 1
ATOM 3486 N N . PHE B 1 210 ? -16.859 -0.095 0.724 1 95.5 210 PHE B N 1
ATOM 3487 C CA . PHE B 1 210 ? -16.859 1.226 0.107 1 95.5 210 PHE B CA 1
ATOM 3488 C C . PHE B 1 210 ? -18.109 2.004 0.501 1 95.5 210 PHE B C 1
ATOM 3490 O O . PHE B 1 210 ? -18.047 3.203 0.776 1 95.5 210 PHE B O 1
ATOM 3497 N N . GLY B 1 211 ? -19.281 1.332 0.533 1 95.12 211 GLY B N 1
ATOM 3498 C CA . GLY B 1 211 ? -20.516 1.974 0.964 1 95.12 211 GLY B CA 1
ATOM 3499 C C . GLY B 1 211 ? -20.453 2.457 2.4 1 95.12 211 GLY B C 1
ATOM 3500 O O . GLY B 1 211 ? -20.859 3.584 2.697 1 95.12 211 GLY B O 1
ATOM 3501 N N . ILE B 1 212 ? -19.953 1.688 3.27 1 96.06 212 ILE B N 1
ATOM 3502 C CA . ILE B 1 212 ? -19.844 2.031 4.684 1 96.06 212 ILE B CA 1
ATOM 3503 C C . ILE B 1 212 ? -18.859 3.186 4.855 1 96.06 212 ILE B C 1
ATOM 3505 O O . ILE B 1 212 ? -19.062 4.07 5.691 1 96.06 212 ILE B O 1
ATOM 3509 N N . CYS B 1 213 ? -17.812 3.201 4.059 1 94.25 213 CYS B N 1
ATOM 3510 C CA . CYS B 1 213 ? -16.812 4.262 4.117 1 94.25 213 CYS B CA 1
ATOM 3511 C C . CYS B 1 213 ? -17.422 5.613 3.777 1 94.25 213 CYS B C 1
ATOM 3513 O O . CYS B 1 213 ? -17.094 6.625 4.395 1 94.25 213 CYS B O 1
ATOM 3515 N N . VAL B 1 214 ? -18.312 5.629 2.738 1 94.75 214 VAL B N 1
ATOM 3516 C CA . VAL B 1 214 ? -19 6.863 2.369 1 94.75 214 VAL B CA 1
ATOM 3517 C C . VAL B 1 214 ? -19.781 7.402 3.566 1 94.75 214 VAL B C 1
ATOM 3519 O O . VAL B 1 214 ? -19.719 8.594 3.865 1 94.75 214 VAL B O 1
ATOM 3522 N N . LEU B 1 215 ? -20.375 6.52 4.301 1 94.5 215 LEU B N 1
ATOM 3523 C CA . LEU B 1 215 ? -21.203 6.895 5.434 1 94.5 215 LEU B CA 1
ATOM 3524 C C . LEU B 1 215 ? -20.359 7.344 6.617 1 94.5 215 LEU B C 1
ATOM 3526 O O . LEU B 1 215 ? -20.719 8.289 7.324 1 94.5 215 LEU B O 1
ATOM 3530 N N . PHE B 1 216 ? -19.203 6.754 6.805 1 94.75 216 PHE B N 1
ATOM 3531 C CA . PHE B 1 216 ? -18.375 7.004 7.973 1 94.75 216 PHE B CA 1
ATOM 3532 C C . PHE B 1 216 ? -17.703 8.367 7.875 1 94.75 216 PHE B C 1
ATOM 3534 O O . PHE B 1 216 ? -17.25 8.922 8.883 1 94.75 216 PHE B O 1
ATOM 3541 N N . TYR B 1 217 ? -17.609 8.93 6.684 1 94.38 217 TYR B N 1
ATOM 3542 C CA . TYR B 1 217 ? -17.047 10.273 6.547 1 94.38 217 TYR B CA 1
ATOM 3543 C C . TYR B 1 217 ? -18.062 11.336 6.926 1 94.38 217 TYR B C 1
ATOM 3545 O O . TYR B 1 217 ? -17.703 12.477 7.211 1 94.38 217 TYR B O 1
ATOM 3553 N N . SER B 1 218 ? -19.344 11.031 7 1 94.81 218 SER B N 1
ATOM 3554 C CA . SER B 1 218 ? -20.422 12 7.137 1 94.81 218 SER B CA 1
ATOM 3555 C C . SER B 1 218 ? -20.359 12.711 8.484 1 94.81 218 SER B C 1
ATOM 3557 O O . SER B 1 218 ? -20.578 13.922 8.562 1 94.81 218 SER B O 1
ATOM 3559 N N . PRO B 1 219 ? -20 12.008 9.562 1 94.69 219 PRO B N 1
ATOM 3560 C CA . PRO B 1 219 ? -19.953 12.719 10.844 1 94.69 219 PRO B CA 1
ATOM 3561 C C .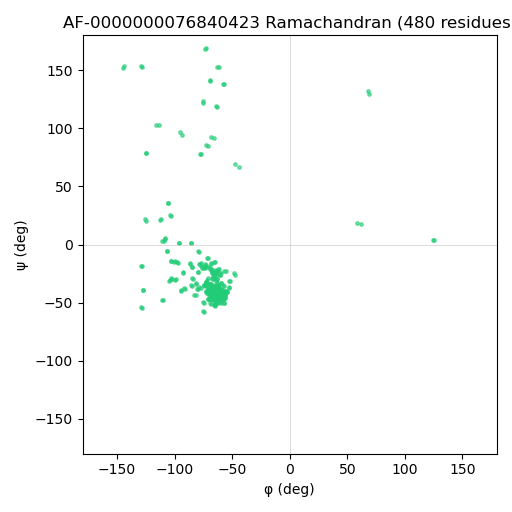 PRO B 1 219 ? -18.875 13.797 10.883 1 94.69 219 PRO B C 1
ATOM 3563 O O . PRO B 1 219 ? -18.891 14.664 11.758 1 94.69 219 PRO B O 1
ATOM 3566 N N . LEU B 1 220 ? -17.984 13.758 9.961 1 94.38 220 LEU B N 1
ATOM 3567 C CA . LEU B 1 220 ? -16.906 14.742 9.938 1 94.38 220 LEU B CA 1
ATOM 3568 C C . LEU B 1 220 ? -17.438 16.125 9.633 1 94.38 220 LEU B C 1
ATOM 3570 O O . LEU B 1 220 ? -16.844 17.141 10.023 1 94.38 220 LEU B O 1
ATOM 3574 N N . TYR B 1 221 ? -18.625 16.219 8.953 1 93.62 221 TYR B N 1
ATOM 3575 C CA . TYR B 1 221 ? -19.234 17.516 8.648 1 93.62 221 TYR B CA 1
ATOM 3576 C C . TYR B 1 221 ? -19.578 18.266 9.93 1 93.62 221 TYR B C 1
ATOM 3578 O O . TYR B 1 221 ? -19.609 19.5 9.938 1 93.62 221 TYR B O 1
ATOM 3586 N N . LEU B 1 222 ? -19.688 17.516 11.023 1 91.88 222 LEU B N 1
ATOM 3587 C CA . LEU B 1 222 ? -20.125 18.125 12.273 1 91.88 222 LEU B CA 1
ATOM 3588 C C . LEU B 1 222 ? -18.953 18.312 13.227 1 91.88 222 LEU B C 1
ATOM 3590 O O . LEU B 1 222 ? -18.906 19.266 14 1 91.88 222 LEU B O 1
ATOM 3594 N N . VAL B 1 223 ? -18.031 17.422 13.109 1 92.38 223 VAL B N 1
ATOM 3595 C CA . VAL B 1 223 ? -17.031 17.328 14.164 1 92.38 223 VAL B CA 1
ATOM 3596 C C . VAL B 1 223 ? -15.758 18.062 13.727 1 92.38 223 VAL B C 1
ATOM 3598 O O . VAL B 1 223 ? -15.047 18.641 14.555 1 92.38 223 VAL B O 1
ATOM 3601 N N . PHE B 1 224 ? -15.445 18.141 12.555 1 93.12 224 PHE B N 1
ATOM 3602 C CA . PHE B 1 224 ? -14.164 18.609 12.055 1 93.12 224 PHE B CA 1
ATOM 3603 C C . PHE B 1 224 ? -13.938 20.078 12.422 1 93.12 224 PHE B C 1
ATOM 3605 O O . PHE B 1 224 ? -12.883 20.438 12.953 1 93.12 224 PHE B O 1
ATOM 3612 N N . LYS B 1 225 ? -14.914 20.906 12.141 1 90.44 225 LYS B N 1
ATOM 3613 C CA . LYS B 1 225 ? -14.789 22.328 12.445 1 90.44 225 LYS B CA 1
ATOM 3614 C C . LYS B 1 225 ? -14.484 22.547 13.922 1 90.44 225 LYS B C 1
ATOM 3616 O O . LYS B 1 225 ? -13.633 23.375 14.273 1 90.44 225 LYS B O 1
ATOM 3621 N N . HIS B 1 226 ? -15.172 21.812 14.742 1 91.31 226 HIS B N 1
ATOM 3622 C CA . HIS B 1 226 ? -14.992 21.953 16.188 1 91.31 226 HIS B CA 1
ATOM 3623 C C . HIS B 1 226 ? -13.586 21.547 16.609 1 91.31 226 HIS B C 1
ATOM 3625 O O . HIS B 1 226 ? -12.945 22.234 17.391 1 91.31 226 HIS B O 1
ATOM 3631 N N . ASP B 1 227 ? -13.141 20.422 16.125 1 91.56 227 ASP B N 1
ATOM 3632 C CA . ASP B 1 227 ? -11.805 19.938 16.469 1 91.56 227 ASP B CA 1
ATOM 3633 C C . ASP B 1 227 ? -10.727 20.875 15.938 1 91.56 227 ASP B C 1
ATOM 3635 O O . ASP B 1 227 ? -9.711 21.094 16.594 1 91.56 227 ASP B O 1
ATOM 3639 N N . ARG B 1 228 ? -10.922 21.391 14.789 1 89.06 228 ARG B N 1
ATOM 3640 C CA . ARG B 1 228 ? -9.977 22.328 14.195 1 89.06 228 ARG B CA 1
ATOM 3641 C C . ARG B 1 228 ? -9.859 23.594 15.031 1 89.06 228 ARG B C 1
ATOM 3643 O O . ARG B 1 228 ? -8.758 24.078 15.281 1 89.06 228 ARG B O 1
ATOM 3650 N N . ASP B 1 229 ? -10.945 24.109 15.461 1 89.56 229 ASP B N 1
ATOM 3651 C CA . ASP B 1 229 ? -10.961 25.312 16.281 1 89.56 229 ASP B CA 1
ATOM 3652 C C . ASP B 1 229 ? -10.297 25.078 17.641 1 89.56 229 ASP B C 1
ATOM 3654 O O . ASP B 1 229 ? -9.586 25.938 18.156 1 89.56 229 ASP B O 1
ATOM 3658 N N . ASN B 1 230 ? -10.539 23.891 18.172 1 86.62 230 ASN B N 1
ATOM 3659 C CA . ASN B 1 230 ? -9.914 23.531 19.438 1 86.62 230 ASN B CA 1
ATOM 3660 C C . ASN B 1 230 ? -8.398 23.453 19.312 1 86.62 230 ASN B C 1
ATOM 3662 O O . ASN B 1 230 ? -7.676 23.859 20.234 1 86.62 230 ASN B O 1
ATOM 3666 N N . ALA B 1 231 ? -7.977 22.906 18.234 1 83.94 231 ALA B N 1
ATOM 3667 C CA . ALA B 1 231 ? -6.539 22.797 18.016 1 83.94 231 ALA B CA 1
ATOM 3668 C C . ALA B 1 231 ? -5.91 24.188 17.844 1 83.94 231 ALA B C 1
ATOM 3670 O O . ALA B 1 231 ? -4.781 24.422 18.297 1 83.94 231 ALA B O 1
ATOM 3671 N N . LYS B 1 232 ? -6.547 25.078 17.266 1 82.81 232 LYS B N 1
ATOM 3672 C CA . LYS B 1 232 ? -6.062 26.453 17.094 1 82.81 232 LYS B CA 1
ATOM 3673 C C . LYS B 1 232 ? -5.934 27.156 18.438 1 82.81 232 LYS B C 1
ATOM 3675 O O . LYS B 1 232 ? -4.957 27.875 18.672 1 82.81 232 LYS B O 1
ATOM 3680 N N . VAL B 1 233 ? -6.859 26.922 19.219 1 81.31 233 VAL B N 1
ATOM 3681 C CA . VAL B 1 233 ? -6.863 27.531 20.547 1 81.31 233 VAL B CA 1
ATOM 3682 C C . VAL B 1 233 ? -5.691 27 21.375 1 81.31 233 VAL B C 1
ATOM 3684 O O . VAL B 1 233 ? -5.004 27.766 22.047 1 81.31 233 VAL B O 1
ATOM 3687 N N . THR B 1 234 ? -5.484 25.672 21.281 1 78.06 234 THR B N 1
ATOM 3688 C CA . THR B 1 234 ? -4.391 25.047 22.016 1 78.06 234 THR B CA 1
ATOM 3689 C C . THR B 1 234 ? -3.043 25.562 21.516 1 78.06 234 THR B C 1
ATOM 3691 O O . THR B 1 234 ? -2.121 25.781 22.297 1 78.06 234 THR B O 1
ATOM 3694 N N . ARG B 1 235 ? -2.902 25.766 20.234 1 74.94 235 ARG B N 1
ATOM 3695 C CA . ARG B 1 235 ? -1.679 26.297 19.641 1 74.94 235 ARG B CA 1
ATOM 3696 C C . ARG B 1 235 ? -1.384 27.703 20.125 1 74.94 235 ARG B C 1
ATOM 3698 O O . ARG B 1 235 ? -0.233 28.047 20.406 1 74.94 235 ARG B O 1
ATOM 3705 N N . PHE B 1 236 ? -2.383 28.5 20.203 1 71.19 236 PHE B N 1
ATOM 3706 C CA . PHE B 1 236 ? -2.238 29.875 20.656 1 71.19 236 PHE B CA 1
ATOM 3707 C C . PHE B 1 236 ? -1.831 29.922 22.125 1 71.19 236 PHE B C 1
ATOM 3709 O O . PHE B 1 236 ? -1 30.734 22.531 1 71.19 236 PHE B O 1
ATOM 3716 N N . LYS B 1 237 ? -2.314 29.047 22.922 1 71.94 237 LYS B N 1
ATOM 3717 C CA . LYS B 1 237 ? -1.986 28.984 24.344 1 71.94 237 LYS B CA 1
ATOM 3718 C C . LYS B 1 237 ? -0.539 28.547 24.562 1 71.94 237 LYS B C 1
ATOM 3720 O O . LYS B 1 237 ? 0.149 29.078 25.438 1 71.94 237 LYS B O 1
ATOM 3725 N N . ASP B 1 238 ? -0.172 27.578 23.75 1 68.75 238 ASP B N 1
ATOM 3726 C CA . ASP B 1 238 ? 1.199 27.094 23.859 1 68.75 238 ASP B CA 1
ATOM 3727 C C . ASP B 1 238 ? 2.199 28.172 23.453 1 68.75 238 ASP B C 1
ATOM 3729 O O . ASP B 1 238 ? 3.301 28.25 24 1 68.75 238 ASP B O 1
ATOM 3733 N N . GLN B 1 239 ? 1.872 28.953 22.469 1 64.75 239 GLN B N 1
ATOM 3734 C CA . GLN B 1 239 ? 2.729 30.047 22.016 1 64.75 239 GLN B CA 1
ATOM 3735 C C . GLN B 1 239 ? 2.812 31.156 23.047 1 64.75 239 GLN B C 1
ATOM 3737 O O . GLN B 1 239 ? 3.844 31.812 23.172 1 64.75 239 GLN B O 1
ATOM 3742 N N . GLU B 1 240 ? 1.741 31.344 23.734 1 61.03 240 GLU B N 1
ATOM 3743 C CA . GLU B 1 240 ? 1.737 32.375 24.766 1 61.03 240 GLU B CA 1
ATOM 3744 C C . GLU B 1 240 ? 2.582 31.953 25.969 1 61.03 240 GLU B C 1
ATOM 3746 O O . GLU B 1 240 ? 3.117 32.812 26.672 1 61.03 240 GLU B O 1
ATOM 3751 N N . LEU B 1 241 ? 2.59 30.734 26.125 1 54.34 241 LEU B N 1
ATOM 3752 C CA . LEU B 1 241 ? 3.359 30.266 27.266 1 54.34 241 LEU B CA 1
ATOM 3753 C C . LEU B 1 241 ? 4.855 30.297 26.969 1 54.34 241 LEU B C 1
ATOM 3755 O O . LEU B 1 241 ? 5.676 30.078 27.859 1 54.34 241 LEU B O 1
ATOM 3759 N N . ILE B 1 242 ? 5.234 30.391 25.797 1 49.38 242 ILE B N 1
ATOM 3760 C CA . ILE B 1 242 ? 6.645 30.609 25.484 1 49.38 242 ILE B CA 1
ATOM 3761 C C . ILE B 1 242 ? 6.941 32.094 25.453 1 49.38 242 ILE B C 1
ATOM 3763 O O . ILE B 1 242 ? 6.184 32.875 24.875 1 49.38 242 ILE B O 1
#

InterPro domains:
  IPR036259 MFS transporter superfamily [G3DSA:1.20.1250.20] (11-239)
  IPR036259 MFS transporter superfamily [SSF103473] (3-225)
  IPR044770 Protein spinster-like [PTHR23505] (3-232)

Organism: Aegilops tauschii subsp. strangulata (NCBI:txid200361)

Sequence (484 aa):
MDSWVAMKSVMKVKTFQIIVLQGIIGSLPWTAIVFFTMWFELIGFDNRSSAALNSLFAIGCASGALLGGVLADRLSRHYPDSARIMCAQFSAFMGIPFSWILLTVIPQSTDYWLAYAITLFLMGITISWCATSANNPMFAEVVPPKHRTMIYAFDRAFEGSFASLAAPAVGLVTEKIYGYDAKTVNIANGSAQGAYALSRGLLTMMILPFGICVLFYSPLYLVFKHDRDNAKVTRFKDQELIMDSWVAMKSVMKVKTFQIIVLQGIIGSLPWTAIVFFTMWFELIGFDNRSSAALNSLFAIGCASGALLGGVLADRLSRHYPDSARIMCAQFSAFMGIPFSWILLTVIPQSTDYWLAYAITLFLMGITISWCATSANNPMFAEVVPPKHRTMIYAFDRAFEGSFASLAAPAVGLVTEKIYGYDAKTVNIANGSAQGAYALSRGLLTMMILPFGICVLFYSPLYLVFKHDRDNAKVTRFKDQELI

pLDDT: mean 85.05, std 12.17, range [42.44, 97.75]

Radius of gyration: 22.48 Å; Cα contacts (8 Å, |Δi|>4): 803; chains: 2; bounding box: 44×72×56 Å

Nearest PDB structures (foldseek):
  8ex5-assembly1_A  TM=8.165E-01  e=5.664E-02  Homo sapiens
  8ex4-assembly1_A  TM=8.316E-01  e=6.747E-02  Homo sapiens
  8d2s-assembly1_A  TM=7.076E-01  e=3.351E-02  Danio rerio
  8d2t-assembly1_A  TM=6.900E-01  e=1.766E-01  Danio rerio
  7mjs-assembly1_X  TM=6.812E-01  e=2.857E-01  Gallus gallus